Protein AF-0000000077139222 (afdb_homodimer)

InterPro domains:
  IPR001647 DNA-binding HTH domain, TetR-type [PF00440] (37-73)
  IPR001647 DNA-binding HTH domain, TetR-type [PS50977] (23-83)
  IPR009057 Homedomain-like superfamily [SSF46689] (20-79)

Solvent-accessible surface area (backbone atoms only — not comparable to full-atom values): 26728 Å² total; per-residue (Å²): 126,81,82,79,72,80,74,81,73,63,76,53,67,90,49,57,67,70,52,42,51,46,28,51,49,50,51,47,44,36,53,50,51,55,58,53,30,69,82,40,59,72,88,74,58,51,68,69,57,48,20,61,75,64,69,50,51,70,72,58,45,40,73,73,35,82,42,79,68,48,40,58,54,47,47,43,30,51,48,39,43,51,30,52,51,49,9,50,77,67,72,19,60,85,37,13,67,33,36,53,48,26,50,51,51,48,52,37,58,56,27,71,78,40,58,57,48,59,34,50,51,52,28,45,49,38,74,43,72,72,69,90,76,70,83,72,84,48,63,55,34,42,35,67,76,37,66,86,46,86,65,53,76,73,54,78,71,42,49,70,65,52,56,48,51,52,18,51,52,35,21,59,76,68,56,52,42,53,90,83,56,59,63,68,48,50,49,49,44,53,52,8,38,66,58,10,36,56,36,49,20,60,61,66,73,46,63,49,54,60,54,48,52,50,33,50,51,50,57,41,43,31,56,59,32,74,85,78,87,70,83,85,73,68,82,75,121,127,82,82,79,74,81,74,81,73,64,76,51,68,89,50,56,67,72,50,43,52,47,29,52,50,50,51,46,44,37,53,49,49,54,59,52,30,70,83,39,59,73,88,74,61,51,69,67,58,49,21,61,74,64,69,49,53,70,73,59,46,41,72,75,36,82,42,78,70,47,41,60,56,48,46,42,31,50,49,38,42,51,31,53,51,50,9,51,76,67,71,18,58,86,35,12,67,34,35,52,48,25,49,50,51,49,52,37,57,55,28,72,79,39,58,57,48,59,35,50,52,52,30,45,48,39,73,42,72,72,67,88,77,68,83,70,85,47,62,57,35,42,35,66,77,36,66,85,44,87,65,53,75,74,54,78,71,42,50,70,66,53,54,46,50,52,19,51,51,36,21,59,75,68,56,51,42,54,90,83,54,58,63,67,49,51,49,48,44,53,50,9,39,65,56,11,36,56,35,49,20,60,59,67,73,47,63,48,54,60,54,46,50,49,33,49,50,50,55,43,44,31,56,59,32,74,84,78,87,73,84,84,74,68,84,73,123

Secondary structure (DSSP, 8-state):
----------TTTTS-HHHHHHHHHHHHHHHHHHHHTTTS-GGG--HHHHHHHHT--HHHHHHH-SSTTHHHHHHHHHHHHHHHHHHHHTT-TTSHHHHHHHHHHHHHHHHHH-HHHHHHHHHHHHHSPPPS--PPPPHHHHHHH-TT-TTGGGS----HHHHHHHHHHHHHHTT-S-TT--HHHHHHHHHHHHHHHHHHHHHHT--HHHHHHHHHHHHHHHTT-------------/----------TTTTS-HHHHHHHHHHHHHHHHHHHHTTTS-GGG--HHHHHHHHT--HHHHHHH-SSTTHHHHHHHHHHHHHHHHHHHHTT-TTSHHHHHHHHHHHHHHHHHH-HHHHHHHHHHHHHSPPPS--PPPPHHHHHHH-TT-TTGGGS----HHHHHHHHHHHHHHTT-S-TT--HHHHHHHHHHHHHHHHHHHHHHT--HHHHHHHHHHHHHHHTT-------------

pLDDT: mean 91.1, std 14.5, range [20.61, 98.5]

Foldseek 3Di:
DPPPPPPPPDLLVVDDPVVLVLLVLLVQLLVVLVVVQLPDASVPDDLVVSCVSSVHDSVVVCVNPVDSVLSLVQVQQVLLLVLCVQLVVLVLNQALVSSLLSNLVVVLVVCVVGVRSLVSSLVVCVVDPDDPDGDDRDPSNQCNSPVPDPPSSVDDTDHLVVSNVSSLVSCVVVVQFPPPFPSVVLSVQLVCLVSPQSVVCVVVVHRSSVSNVVSNVVSQVVRVGDDDDRPPPDPPD/DPPPPPPPDDLLVVDDPVLLVLLVLLVQLLVVLVVVQLPDASVPDDLVVSCVSSVHDSVVVCVNPVDSVLSLVQVQQVLVLVLCVQLVVLVLNQALVSSLLSSLVVVLVVCVVGVRSLVSSLVVCVVDPDDPDHDHRDPSNQCNSPVPDPPSSVDDTDHLVVSNVSSLVSCVVVVQFPPPFPSVVLSVQLVCLVSPQSVVCVVVVHRSSVSNVVSNVVSQVVRVGDDDDRDPPDPPD

Nearest PDB structures (foldseek):
  4dw6-assembly1_A  TM=6.513E-01  e=2.367E-03  Mycobacterium tuberculosis
  5nz0-assembly1_A-2  TM=6.329E-01  e=3.153E-03  Mycobacterium tuberculosis H37Rv
  5cxi-assembly1_A  TM=5.698E-01  e=6.455E-03  Mycobacterium tuberculosis H37Rv
  5ovy-assembly1_A  TM=4.980E-01  e=1.334E-03  Mycobacteroides abscessus ATCC 19977
  5nz1-assembly1_A  TM=6.173E-01  e=1.937E-02  Mycobacterium tuberculosis H37Rv

Radius of gyration: 25.77 Å; Cα contacts (8 Å, |Δi|>4): 537; chains: 2; bounding box: 57×74×97 Å

Sequence (474 aa):
MPKNGNVSVDPLAKFPLKERKFARTRTNLTFGLLEFMESRSYDEIKITELCQYAEISEPTFYHYFPEKDDLILHYIQIWSLMVSVFAKKNRMAESGYGLILSLFRYTANESKKNPKILLEIISFQAKKKRKLQFKSLTDAERILLFPNHNGIETLPIGGIEMLLEKAMYLSKKNKELPNHTNWKHLSLAIASCFFGIPILAFQLNENLEKLWLETLNYIWLGAGGSIPKFSKKGVKVMPKNGNVSVDPLAKFPLKERKFARTRTNLTFGLLEFMESRSYDEIKITELCQYAEISEPTFYHYFPEKDDLILHYIQIWSLMVSVFAKKNRMAESGYGLILSLFRYTANESKKNPKILLEIISFQAKKKRKLQFKSLTDAERILLFPNHNGIETLPIGGIEMLLEKAMYLSKKNKELPNHTNWKHLSLAIASCFFGIPILAFQLNENLEKLWLETLNYIWLGAGGSIPKFSKKGVKV

Structure (mmCIF, N/CA/C/O backbone):
data_AF-0000000077139222-model_v1
#
loop_
_entity.id
_entity.type
_entity.pdbx_description
1 polymer 'HTH tetR-type domain-containing protein'
#
loop_
_atom_site.group_PDB
_atom_site.id
_atom_site.type_symbol
_atom_site.label_atom_id
_atom_site.label_alt_id
_atom_site.label_comp_id
_atom_site.label_asym_id
_atom_site.label_entity_id
_atom_site.label_seq_id
_atom_site.pdbx_PDB_ins_code
_atom_site.Cartn_x
_atom_site.Cartn_y
_atom_site.Cartn_z
_atom_site.occupancy
_atom_site.B_iso_or_equiv
_atom_site.auth_seq_id
_atom_site.auth_comp_id
_atom_site.auth_asym_id
_atom_site.auth_atom_id
_atom_site.pdbx_PDB_model_num
ATOM 1 N N . MET A 1 1 ? -0.595 33 51.594 1 28.3 1 MET A N 1
ATOM 2 C CA . MET A 1 1 ? -0.358 33.469 50.219 1 28.3 1 MET A CA 1
ATOM 3 C C . MET A 1 1 ? -1.281 32.75 49.219 1 28.3 1 MET A C 1
ATOM 5 O O . MET A 1 1 ? -1.396 31.516 49.25 1 28.3 1 MET A O 1
ATOM 9 N N . PRO A 1 2 ? -2.338 33.344 48.656 1 30.67 2 PRO A N 1
ATOM 10 C CA . PRO A 1 2 ? -3.291 32.562 47.844 1 30.67 2 PRO A CA 1
ATOM 11 C C . PRO A 1 2 ? -2.613 31.766 46.75 1 30.67 2 PRO A C 1
ATOM 13 O O . PRO A 1 2 ? -1.518 32.125 46.281 1 30.67 2 PRO A O 1
ATOM 16 N N . LYS A 1 3 ? -2.756 30.406 46.719 1 38.72 3 LYS A N 1
ATOM 17 C CA . LYS A 1 3 ? -2.293 29.578 45.594 1 38.72 3 LYS A CA 1
ATOM 18 C C . LYS A 1 3 ? -2.582 30.25 44.25 1 38.72 3 LYS A C 1
ATOM 20 O O . LYS A 1 3 ? -3.73 30.578 43.969 1 38.72 3 LYS A O 1
ATOM 25 N N . ASN A 1 4 ? -1.845 31.25 43.75 1 35.03 4 ASN A N 1
ATOM 26 C CA . ASN A 1 4 ? -1.884 31.859 42.438 1 35.03 4 ASN A CA 1
ATOM 27 C C . ASN A 1 4 ? -2.273 30.859 41.375 1 35.03 4 ASN A C 1
ATOM 29 O O . ASN A 1 4 ? -1.498 29.953 41.031 1 35.03 4 ASN A O 1
ATOM 33 N N . GLY A 1 5 ? -3.453 30.328 41.312 1 42.69 5 GLY A N 1
ATOM 34 C CA . GLY A 1 5 ? -4.012 29.375 40.375 1 42.69 5 GLY A CA 1
ATOM 35 C C . GLY A 1 5 ? -3.674 29.672 38.938 1 42.69 5 GLY A C 1
ATOM 36 O O . GLY A 1 5 ? -3.947 30.766 38.438 1 42.69 5 GLY A O 1
ATOM 37 N N . ASN A 1 6 ? -2.625 29.344 38.25 1 45.28 6 ASN A N 1
ATOM 38 C CA . ASN A 1 6 ? -2.215 29.422 36.844 1 45.28 6 ASN A CA 1
ATOM 39 C C . ASN A 1 6 ? -3.4 29.234 35.906 1 45.28 6 ASN A C 1
ATOM 41 O O . ASN A 1 6 ? -3.924 28.125 35.781 1 45.28 6 ASN A O 1
ATOM 45 N N . VAL A 1 7 ? -4.441 29.969 35.75 1 51.62 7 VAL A N 1
ATOM 46 C CA . VAL A 1 7 ? -5.574 29.938 34.844 1 51.62 7 VAL A CA 1
ATOM 47 C C . VAL A 1 7 ? -5.082 29.625 33.438 1 51.62 7 VAL A C 1
ATOM 49 O O . VAL A 1 7 ? -4.336 30.406 32.812 1 51.62 7 VAL A O 1
ATOM 52 N N . SER A 1 8 ? -4.895 28.484 32.969 1 62.91 8 SER A N 1
ATOM 53 C CA . SER A 1 8 ? -4.492 28.016 31.641 1 62.91 8 SER A CA 1
ATOM 54 C C . SER A 1 8 ? -5.293 28.719 30.547 1 62.91 8 SER A C 1
ATOM 56 O O . SER A 1 8 ? -6.523 28.625 30.531 1 62.91 8 SER A O 1
ATOM 58 N N . VAL A 1 9 ? -4.973 29.906 29.953 1 77.5 9 VAL A N 1
ATOM 59 C CA . VAL A 1 9 ? -5.547 30.734 28.906 1 77.5 9 VAL A CA 1
ATOM 60 C C . VAL A 1 9 ? -5.906 29.875 27.703 1 77.5 9 VAL A C 1
ATOM 62 O O . VAL A 1 9 ? -5.133 29 27.297 1 77.5 9 VAL A O 1
ATOM 65 N N . ASP A 1 10 ? -7.219 29.906 27.312 1 90 10 ASP A N 1
ATOM 66 C CA . ASP A 1 10 ? -7.688 29.281 26.094 1 90 10 ASP A CA 1
ATOM 67 C C . ASP A 1 10 ? -6.824 29.688 24.891 1 90 10 ASP A C 1
ATOM 69 O O . ASP A 1 10 ? -6.766 30.875 24.547 1 90 10 ASP A O 1
ATOM 73 N N . PRO A 1 11 ? -6.09 28.734 24.344 1 92.69 11 PRO A N 1
ATOM 74 C CA . PRO A 1 11 ? -5.211 29.094 23.234 1 92.69 11 PRO A CA 1
ATOM 75 C C . PRO A 1 11 ? -5.965 29.734 22.062 1 92.69 11 PRO A C 1
ATOM 77 O O . PRO A 1 11 ? -5.355 30.375 21.203 1 92.69 11 PRO A O 1
ATOM 80 N N . LEU A 1 12 ? -7.332 29.594 22.078 1 95.5 12 LEU A N 1
ATOM 81 C CA . LEU A 1 12 ? -8.125 30.094 20.953 1 95.5 12 LEU A CA 1
ATOM 82 C C . LEU A 1 12 ? -8.781 31.422 21.297 1 95.5 12 LEU A C 1
ATOM 84 O O . LEU A 1 12 ? -9.641 31.906 20.547 1 95.5 12 LEU A O 1
ATOM 88 N N . ALA A 1 13 ? -8.422 32 22.344 1 94.06 13 ALA A N 1
ATOM 89 C CA . ALA A 1 13 ? -9.078 33.188 22.859 1 94.06 13 ALA A CA 1
ATOM 90 C C . ALA A 1 13 ? -9.133 34.312 21.812 1 94.06 13 ALA A C 1
ATOM 92 O O . ALA A 1 13 ? -10.062 35.125 21.812 1 94.06 13 ALA A O 1
ATOM 93 N N . LYS A 1 14 ? -8.188 34.375 20.953 1 93.94 14 LYS A N 1
ATOM 94 C CA . LYS A 1 14 ? -8.078 35.469 19.984 1 93.94 14 LYS A CA 1
ATOM 95 C C . LYS A 1 14 ? -9.086 35.281 18.844 1 93.94 14 LYS A C 1
ATOM 97 O O . LYS A 1 14 ? -9.312 36.219 18.062 1 93.94 14 LYS A O 1
ATOM 102 N N . PHE A 1 15 ? -9.719 34.094 18.656 1 96.75 15 PHE A N 1
ATOM 103 C CA . PHE A 1 15 ? -10.633 33.812 17.562 1 96.75 15 PHE A CA 1
ATOM 104 C C . PHE A 1 15 ? -12.078 34.062 17.984 1 96.75 15 PHE A C 1
ATOM 106 O O . PHE A 1 15 ? -12.43 33.906 19.156 1 96.75 15 PHE A O 1
ATOM 113 N N . PRO A 1 16 ? -12.891 34.406 17.016 1 97.38 16 PRO A N 1
ATOM 114 C CA . PRO A 1 16 ? -14.328 34.469 17.297 1 97.38 16 PRO A CA 1
ATOM 115 C C . PRO A 1 16 ? -14.898 33.125 17.734 1 97.38 16 PRO A C 1
ATOM 117 O O . PRO A 1 16 ? -14.383 32.094 17.359 1 97.38 16 PRO A O 1
ATOM 120 N N . LEU A 1 17 ? -15.938 33.188 18.469 1 96.5 17 LEU A N 1
ATOM 121 C CA . LEU A 1 17 ? -16.562 32.031 19.078 1 96.5 17 LEU A CA 1
ATOM 122 C C . LEU A 1 17 ? -16.906 30.984 18 1 96.5 17 LEU A C 1
ATOM 124 O O . LEU A 1 17 ? -16.688 29.797 18.203 1 96.5 17 LEU A O 1
ATOM 128 N N . LYS A 1 18 ? -17.453 31.438 16.844 1 96.75 18 LYS A N 1
ATOM 129 C CA . LYS A 1 18 ? -17.844 30.531 15.766 1 96.75 18 LYS A CA 1
ATOM 130 C C . LYS A 1 18 ? -16.641 29.703 15.273 1 96.75 18 LYS A C 1
ATOM 132 O O . LYS A 1 18 ? -16.766 28.5 15.039 1 96.75 18 LYS A O 1
ATOM 137 N N . GLU A 1 19 ? -15.484 30.359 15.18 1 97.31 19 GLU A N 1
ATOM 138 C CA . GLU A 1 19 ? -14.273 29.703 14.703 1 97.31 19 GLU A CA 1
ATOM 139 C C . GLU A 1 19 ? -13.727 28.75 15.758 1 97.31 19 GLU A C 1
ATOM 141 O O . GLU A 1 19 ? -13.195 27.688 15.414 1 97.31 19 GLU A O 1
ATOM 146 N N . ARG A 1 20 ? -13.859 29.172 17 1 97.69 20 ARG A N 1
ATOM 147 C CA . ARG A 1 20 ? -13.414 28.312 18.094 1 97.69 20 ARG A CA 1
ATOM 148 C C . ARG A 1 20 ? -14.234 27.016 18.141 1 97.69 20 ARG A C 1
ATOM 150 O O . ARG A 1 20 ? -13.672 25.922 18.234 1 97.69 20 ARG A O 1
ATOM 157 N N . LYS A 1 21 ? -15.5 27.188 18.031 1 97.06 21 LYS A N 1
ATOM 158 C CA . LYS A 1 21 ? -16.391 26.047 18.062 1 97.06 21 LYS A CA 1
ATOM 159 C C . LYS A 1 21 ? -16.172 25.141 16.859 1 97.06 21 LYS A C 1
ATOM 161 O O . LYS A 1 21 ? -16.203 23.906 16.984 1 97.06 21 LYS A O 1
ATOM 166 N N . PHE A 1 22 ? -15.945 25.766 15.719 1 97.75 22 PHE A N 1
ATOM 167 C CA . PHE A 1 22 ? -15.688 25 14.5 1 97.75 22 PHE A CA 1
ATOM 168 C C . PHE A 1 22 ? -14.445 24.141 14.656 1 97.75 22 PHE A C 1
ATOM 170 O O . PHE A 1 22 ? -14.477 22.938 14.375 1 97.75 22 PHE A O 1
ATOM 177 N N . ALA A 1 23 ? -13.398 24.734 15.117 1 98.19 23 ALA A N 1
ATOM 178 C CA . ALA A 1 23 ? -12.125 24.031 15.289 1 98.19 23 ALA A CA 1
ATOM 179 C C . ALA A 1 23 ? -12.258 22.891 16.281 1 98.19 23 ALA A C 1
ATOM 181 O O . ALA A 1 23 ? -11.789 21.781 16.016 1 98.19 23 ALA A O 1
ATOM 182 N N . ARG A 1 24 ? -12.922 23.109 17.344 1 98.06 24 ARG A N 1
ATOM 183 C CA . ARG A 1 24 ? -13.055 22.109 18.406 1 98.06 24 ARG A CA 1
ATOM 184 C C . ARG A 1 24 ? -13.914 20.938 17.938 1 98.06 24 ARG A C 1
ATOM 186 O O . ARG A 1 24 ? -13.555 19.781 18.141 1 98.06 24 ARG A O 1
ATOM 193 N N . THR A 1 25 ? -14.992 21.25 17.25 1 98.19 25 THR A N 1
ATOM 194 C CA . THR A 1 25 ? -15.898 20.188 16.812 1 98.19 25 THR A CA 1
ATOM 195 C C . THR A 1 25 ? -15.281 19.375 15.688 1 98.19 25 THR A C 1
ATOM 197 O O . THR A 1 25 ? -15.336 18.141 15.703 1 98.19 25 THR A O 1
ATOM 200 N N . ARG A 1 26 ? -14.719 20.047 14.758 1 97.88 26 ARG A N 1
ATOM 201 C CA . ARG A 1 26 ? -14.117 19.359 13.617 1 97.88 26 ARG A CA 1
ATOM 202 C C . ARG A 1 26 ? -12.992 18.438 14.07 1 97.88 26 ARG A C 1
ATOM 204 O O . ARG A 1 26 ? -12.922 17.281 13.656 1 97.88 26 ARG A O 1
ATOM 211 N N . THR A 1 27 ? -12.156 18.938 14.961 1 98.12 27 THR A N 1
ATOM 212 C CA . THR A 1 27 ? -11.062 18.141 15.492 1 98.12 27 THR A CA 1
ATOM 213 C C . THR A 1 27 ? -11.602 16.984 16.344 1 98.12 27 THR A C 1
ATOM 215 O O . THR A 1 27 ? -11.086 15.867 16.281 1 98.12 27 THR A O 1
ATOM 218 N N . ASN A 1 28 ? -12.625 17.297 17.109 1 98.25 28 ASN A N 1
ATOM 219 C CA . ASN A 1 28 ? -13.258 16.281 17.922 1 98.25 28 ASN A CA 1
ATOM 220 C C . ASN A 1 28 ? -13.789 15.125 17.094 1 98.25 28 ASN A C 1
ATOM 222 O O . ASN A 1 28 ? -13.641 13.961 17.453 1 98.25 28 ASN A O 1
ATOM 226 N N . LEU A 1 29 ? -14.391 15.398 16 1 98.5 29 LEU 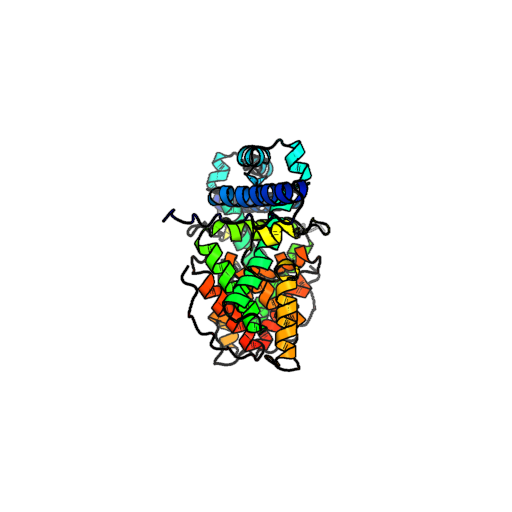A N 1
ATOM 227 C CA . LEU A 1 29 ? -14.93 14.391 15.102 1 98.5 29 LEU A CA 1
ATOM 228 C C . LEU A 1 29 ? -13.812 13.531 14.516 1 98.5 29 LEU A C 1
ATOM 230 O O . LEU A 1 29 ? -13.922 12.305 14.477 1 98.5 29 LEU A O 1
ATOM 234 N N . THR A 1 30 ? -12.742 14.18 14.133 1 98.12 30 THR A N 1
ATOM 235 C CA . THR A 1 30 ? -11.609 13.469 13.547 1 98.12 30 THR A CA 1
ATOM 236 C C . THR A 1 30 ? -10.992 12.516 14.562 1 98.12 30 THR A C 1
ATOM 238 O O . THR A 1 30 ? -10.758 11.344 14.258 1 98.12 30 THR A O 1
ATOM 241 N N . PHE A 1 31 ? -10.805 13 15.742 1 97.38 31 PHE A N 1
ATOM 242 C CA . PHE A 1 31 ? -10.172 12.164 16.75 1 97.38 31 PHE A CA 1
ATOM 243 C C . PHE A 1 31 ? -11.141 11.086 17.25 1 97.38 31 PHE A C 1
ATOM 245 O O . PHE A 1 31 ? -10.719 10 17.641 1 97.38 31 PHE A O 1
ATOM 252 N N . GLY A 1 32 ? -12.461 11.406 17.219 1 97.75 32 GLY A N 1
ATOM 253 C CA . GLY A 1 32 ? -13.453 10.367 17.469 1 97.75 32 GLY A CA 1
ATOM 254 C C . GLY A 1 32 ? -13.375 9.219 16.484 1 97.75 32 GLY A C 1
ATOM 255 O O . GLY A 1 32 ? -13.453 8.055 16.875 1 97.75 32 GLY A O 1
ATOM 256 N N . LEU A 1 33 ? -13.227 9.547 15.227 1 98 33 LEU A N 1
ATOM 257 C CA . LEU A 1 33 ? -13.047 8.516 14.211 1 98 33 LEU A CA 1
ATOM 258 C C . LEU A 1 33 ? -11.844 7.641 14.523 1 98 33 LEU A C 1
ATOM 260 O O . LEU A 1 33 ? -11.93 6.41 14.469 1 98 33 LEU A O 1
ATOM 264 N N . LEU A 1 34 ? -10.719 8.258 14.859 1 97.06 34 LEU A N 1
ATOM 265 C CA . LEU A 1 34 ? -9.492 7.52 15.156 1 97.06 34 LEU A CA 1
ATOM 266 C C . LEU A 1 34 ? -9.688 6.598 16.359 1 97.06 34 LEU A C 1
ATOM 268 O O . LEU A 1 34 ? -9.18 5.473 16.375 1 97.06 34 LEU A O 1
ATOM 272 N N . GLU A 1 35 ? -10.359 7.082 17.297 1 96.5 35 GLU A N 1
ATOM 273 C CA . GLU A 1 35 ? -10.648 6.262 18.469 1 96.5 35 GLU A CA 1
ATOM 274 C C . GLU A 1 35 ? -11.461 5.027 18.094 1 96.5 35 GLU A C 1
ATOM 276 O O . GLU A 1 35 ? -11.148 3.916 18.531 1 96.5 35 GLU A O 1
ATOM 281 N N . PHE A 1 36 ? -12.484 5.219 17.281 1 96.94 36 PHE A N 1
ATOM 282 C CA . PHE A 1 36 ? -13.297 4.09 16.844 1 96.94 36 PHE A CA 1
ATOM 283 C C . PHE A 1 36 ? -12.469 3.113 16.016 1 96.94 36 PHE A C 1
ATOM 285 O O . PHE A 1 36 ? -12.656 1.898 16.109 1 96.94 36 PHE A O 1
ATOM 292 N N . MET A 1 37 ? -11.5 3.627 15.281 1 95.88 37 MET A N 1
ATOM 293 C CA . MET A 1 37 ? -10.703 2.814 14.359 1 95.88 37 MET A CA 1
ATOM 294 C C . MET A 1 37 ? -9.703 1.949 15.125 1 95.88 37 MET A C 1
ATOM 296 O O . MET A 1 37 ? -9.039 1.096 14.539 1 95.88 37 MET A O 1
ATOM 300 N N . GLU A 1 38 ? -9.562 2.197 16.375 1 92.75 38 GLU A N 1
ATOM 301 C CA . GLU A 1 38 ? -8.68 1.367 17.172 1 92.75 38 GLU A CA 1
ATOM 302 C C . GLU A 1 38 ? -9.18 -0.071 17.25 1 92.75 38 GLU A C 1
ATOM 304 O O . GLU A 1 38 ? -8.391 -1.005 17.391 1 92.75 38 GLU A O 1
ATOM 309 N N . SER A 1 39 ? -10.539 -0.227 17.094 1 91.94 39 SER A N 1
ATOM 310 C CA . SER A 1 39 ? -11.086 -1.57 17.25 1 91.94 39 SER A CA 1
ATOM 311 C C . SER A 1 39 ? -11.992 -1.942 16.094 1 91.94 39 SER A C 1
ATOM 313 O O . SER A 1 39 ? -12.461 -3.08 15.992 1 91.94 39 SER A O 1
ATOM 315 N N . ARG A 1 40 ? -12.203 -0.972 15.188 1 93.56 40 ARG A N 1
ATOM 316 C CA . ARG A 1 40 ? -13.109 -1.207 14.07 1 93.56 40 ARG A CA 1
ATOM 317 C C . ARG A 1 40 ? -12.484 -0.741 12.758 1 93.56 40 ARG A C 1
ATOM 319 O O . ARG A 1 40 ? -11.617 0.135 12.75 1 93.56 40 ARG A O 1
ATOM 326 N N . SER A 1 41 ? -12.945 -1.372 11.711 1 91.88 41 SER A N 1
ATOM 327 C CA . SER A 1 41 ? -12.523 -0.896 10.398 1 91.88 41 SER A CA 1
ATOM 328 C C . SER A 1 41 ? -13.234 0.4 10.023 1 91.88 41 SER A C 1
ATOM 330 O O . SER A 1 41 ? -14.336 0.672 10.516 1 91.88 41 SER A O 1
ATOM 332 N N . TYR A 1 42 ? -12.633 1.21 9.211 1 94.38 42 TYR A N 1
ATOM 333 C CA . TYR A 1 42 ? -13.156 2.504 8.781 1 94.38 42 TYR A CA 1
ATOM 334 C C . TYR A 1 42 ? -14.57 2.363 8.227 1 94.38 42 TYR A C 1
ATOM 336 O O . TYR A 1 42 ? -15.461 3.141 8.578 1 94.38 42 TYR A O 1
ATOM 344 N N . ASP A 1 43 ? -14.758 1.341 7.398 1 90.44 43 ASP A N 1
ATOM 345 C CA . ASP A 1 43 ? -16.016 1.171 6.688 1 90.44 43 ASP A CA 1
ATOM 346 C C . ASP A 1 43 ? -17.156 0.813 7.652 1 90.44 43 ASP A C 1
ATOM 348 O O . ASP A 1 43 ? -18.328 1.056 7.359 1 90.44 43 ASP A O 1
ATOM 352 N N . GLU A 1 44 ? -16.828 0.318 8.781 1 93.44 44 GLU A N 1
ATOM 353 C CA . GLU A 1 44 ? -17.812 -0.127 9.766 1 93.44 44 GLU A CA 1
ATOM 354 C C . GLU A 1 44 ? -18.328 1.041 10.602 1 93.44 44 GLU A C 1
ATOM 356 O O . GLU A 1 44 ? -19.359 0.929 11.273 1 93.44 44 GLU A O 1
ATOM 361 N N . ILE A 1 45 ? -17.594 2.088 10.641 1 96.81 45 ILE A N 1
ATOM 362 C CA . ILE A 1 45 ? -17.953 3.223 11.492 1 96.81 45 ILE A CA 1
ATOM 363 C C . ILE A 1 45 ? -18.984 4.094 10.797 1 96.81 45 ILE A C 1
ATOM 365 O O . ILE A 1 45 ? -18.781 4.543 9.664 1 96.81 45 ILE A O 1
ATOM 369 N N . LYS A 1 46 ? -20.031 4.367 11.453 1 97.56 46 LYS A N 1
ATOM 370 C CA . LYS A 1 46 ? -21.141 5.137 10.875 1 97.56 46 LYS A CA 1
ATOM 371 C C . LYS A 1 46 ? -21.062 6.602 11.297 1 97.56 46 LYS A C 1
ATOM 373 O O . LYS A 1 46 ? -20.594 6.918 12.391 1 97.56 46 LYS A O 1
ATOM 378 N N . ILE A 1 47 ? -21.625 7.391 10.445 1 98 47 ILE A N 1
ATOM 379 C CA . ILE A 1 47 ? -21.688 8.82 10.727 1 98 47 ILE A CA 1
ATOM 380 C C . ILE A 1 47 ? -22.516 9.07 11.977 1 98 47 ILE A C 1
ATOM 382 O O . ILE A 1 47 ? -22.172 9.914 12.805 1 98 47 ILE A O 1
ATOM 386 N N . THR A 1 48 ? -23.547 8.312 12.164 1 98.06 48 THR A N 1
ATOM 387 C CA . THR A 1 48 ? -24.438 8.477 13.312 1 98.06 48 THR A CA 1
ATOM 388 C C . THR A 1 48 ? -23.672 8.25 14.617 1 98.06 48 THR A C 1
ATOM 390 O O . THR A 1 48 ? -23.922 8.93 15.609 1 98.06 48 THR A O 1
ATOM 393 N N . GLU A 1 49 ? -22.766 7.328 14.625 1 98.25 49 GLU A N 1
ATOM 394 C CA . GLU A 1 49 ? -21.938 7.055 15.805 1 98.25 49 GLU A CA 1
ATOM 395 C C . GLU A 1 49 ? -21.016 8.227 16.109 1 98.25 49 GLU A C 1
ATOM 397 O O . GLU A 1 49 ? -20.828 8.578 17.281 1 98.25 49 GLU A O 1
ATOM 402 N N . LEU A 1 50 ? -20.5 8.805 15.094 1 98.38 50 LEU A N 1
ATOM 403 C CA . LEU A 1 50 ? -19.625 9.961 15.258 1 98.38 50 LEU A CA 1
ATOM 404 C C . LEU A 1 50 ? -20.406 11.156 15.781 1 98.38 50 LEU A C 1
ATOM 406 O O . LEU A 1 50 ? -19.906 11.906 16.625 1 98.38 50 LEU A O 1
ATOM 410 N N . CYS A 1 51 ? -21.594 11.297 15.305 1 98.31 51 CYS A N 1
ATOM 411 C CA . CYS A 1 51 ? -22.469 12.367 15.773 1 98.31 51 CYS A CA 1
ATOM 412 C C . CYS A 1 51 ? -22.766 12.211 17.266 1 98.31 51 CYS A C 1
ATOM 414 O O . CYS A 1 51 ? -22.719 13.18 18.016 1 98.31 51 CYS A O 1
ATOM 416 N N . GLN A 1 52 ? -23.062 11.031 17.625 1 98.25 52 GLN A N 1
ATOM 417 C CA . GLN A 1 52 ? -23.312 10.742 19.031 1 98.25 52 GLN A CA 1
ATOM 418 C C . GLN A 1 52 ? -22.078 11.039 19.875 1 98.25 52 GLN A C 1
ATOM 420 O O . GLN A 1 52 ? -22.172 11.648 20.953 1 98.25 52 GLN A O 1
ATOM 425 N N . TYR A 1 53 ? -20.969 10.648 19.438 1 97.56 53 TYR A N 1
ATOM 426 C CA . TYR A 1 53 ? -19.688 10.875 20.109 1 97.56 53 TYR A CA 1
ATOM 427 C C . TYR A 1 53 ? -19.438 12.367 20.312 1 97.56 53 TYR A C 1
ATOM 429 O O . TYR A 1 53 ? -19.031 12.789 21.406 1 97.56 53 TYR A O 1
ATOM 437 N N . ALA A 1 54 ? -19.703 13.18 19.312 1 97.81 54 ALA A N 1
ATOM 438 C CA . ALA A 1 54 ? -19.406 14.609 19.328 1 97.81 54 ALA A CA 1
ATOM 439 C C . ALA A 1 54 ? -20.625 15.406 19.812 1 97.81 54 ALA A C 1
ATOM 441 O O . ALA A 1 54 ? -20.547 16.641 19.938 1 97.81 54 ALA A O 1
ATOM 442 N N . GLU A 1 55 ? -21.703 14.719 20.016 1 97.94 55 GLU A N 1
ATOM 443 C CA . GLU A 1 55 ? -22.938 15.328 20.484 1 97.94 55 GLU A CA 1
ATOM 444 C C . GLU A 1 55 ? -23.438 16.391 19.516 1 97.94 55 GLU A C 1
ATOM 446 O O . GLU A 1 55 ? -23.734 17.516 19.906 1 97.94 55 GLU A O 1
ATOM 451 N N . ILE A 1 56 ? -23.578 16 18.328 1 98.19 56 ILE A N 1
ATOM 452 C CA . ILE A 1 56 ? -24.141 16.875 17.297 1 98.19 56 ILE A CA 1
ATOM 453 C C . ILE A 1 56 ? -25.109 16.078 16.422 1 98.19 56 ILE A C 1
ATOM 455 O O . ILE A 1 56 ? -25.125 14.852 16.453 1 98.19 56 ILE A O 1
ATOM 459 N N . SER A 1 57 ? -25.922 16.812 15.641 1 97.75 57 SER A N 1
ATOM 460 C CA . SER A 1 57 ? -26.859 16.188 14.703 1 97.75 57 SER A CA 1
ATOM 461 C C . SER A 1 57 ? -26.172 15.82 13.398 1 97.75 57 SER A C 1
ATOM 463 O O . SER A 1 57 ? -25.078 16.312 13.109 1 97.75 57 SER A O 1
ATOM 465 N N . GLU A 1 58 ? -26.781 14.922 12.594 1 97.31 58 GLU A N 1
ATOM 466 C CA . GLU A 1 58 ? -26.234 14.516 11.312 1 97.31 58 GLU A CA 1
ATOM 467 C C . GLU A 1 58 ? -26.141 15.695 10.344 1 97.31 58 GLU A C 1
ATOM 469 O O . GLU A 1 58 ? -25.125 15.867 9.664 1 97.31 58 GLU A O 1
ATOM 474 N N . PRO A 1 59 ? -27.141 16.562 10.281 1 97.88 59 PRO A N 1
ATOM 475 C CA . PRO A 1 59 ? -26.984 17.75 9.422 1 97.88 59 PRO A CA 1
ATOM 476 C C . PRO A 1 59 ? -25.797 18.625 9.828 1 97.88 59 PRO A C 1
ATOM 478 O O . PRO A 1 59 ? -25.078 19.141 8.969 1 97.88 59 PRO A O 1
ATOM 481 N N . THR A 1 60 ? -25.578 18.797 11.102 1 97.75 60 THR A N 1
ATOM 482 C CA . THR A 1 60 ? -24.453 19.562 11.609 1 97.75 60 THR A CA 1
ATOM 483 C C . THR A 1 60 ? -23.125 18.906 11.211 1 97.75 60 THR A C 1
ATOM 485 O O . THR A 1 60 ? -22.172 19.594 10.859 1 97.75 60 THR A O 1
ATOM 488 N N . PHE A 1 61 ? -23.172 17.547 11.273 1 98.12 61 PHE A N 1
ATOM 489 C CA . PHE A 1 61 ? -21.984 16.812 10.844 1 98.12 61 PHE A CA 1
ATOM 490 C C . PHE A 1 61 ? -21.562 17.25 9.445 1 98.12 61 PHE A C 1
ATOM 492 O O . PHE A 1 61 ? -20.391 17.547 9.211 1 98.12 61 PHE A O 1
ATOM 499 N N . TYR A 1 62 ? -22.484 17.375 8.531 1 97.12 62 TYR A N 1
ATOM 500 C CA . TYR A 1 62 ? -22.188 17.625 7.125 1 97.12 62 TYR A CA 1
ATOM 501 C C . TYR A 1 62 ? -21.734 19.062 6.902 1 97.12 62 TYR A C 1
ATOM 503 O O . TYR A 1 62 ? -21.172 19.391 5.855 1 97.12 62 TYR A O 1
ATOM 511 N N . HIS A 1 63 ? -22.031 19.891 7.891 1 96.25 63 HIS A N 1
ATOM 512 C CA . HIS A 1 63 ? -21.484 21.234 7.871 1 96.25 63 HIS A CA 1
ATOM 513 C C . HIS A 1 63 ? -19.969 21.203 8.031 1 96.25 63 HIS A C 1
ATOM 515 O O . HIS A 1 63 ? -19.25 21.984 7.398 1 96.25 63 HIS A O 1
ATOM 521 N N . TYR A 1 64 ? -19.516 20.297 8.836 1 96.94 64 TYR A N 1
ATOM 522 C CA . TYR A 1 64 ? -18.094 20.188 9.117 1 96.94 64 TYR A CA 1
ATOM 523 C C . TYR A 1 64 ? -17.391 19.328 8.086 1 96.94 64 TYR A C 1
ATOM 525 O O . TYR A 1 64 ? -16.297 19.656 7.621 1 96.94 64 TYR A O 1
ATOM 533 N N . PHE A 1 65 ? -18.078 18.234 7.773 1 97 65 PHE A N 1
ATOM 534 C CA . PHE A 1 65 ? -17.531 17.266 6.824 1 97 65 PHE A CA 1
ATOM 535 C C . PHE A 1 65 ? -18.594 16.859 5.809 1 97 65 PHE A C 1
ATOM 537 O O . PHE A 1 65 ? -19.375 15.93 6.051 1 97 65 PHE A O 1
ATOM 544 N N . PRO A 1 66 ? -18.469 17.422 4.621 1 95.19 66 PRO A N 1
ATOM 545 C CA . PRO A 1 66 ? -19.469 17.109 3.59 1 95.19 66 PRO A CA 1
ATOM 546 C C . PRO A 1 66 ? -19.547 15.609 3.295 1 95.19 66 PRO A C 1
ATOM 548 O O . PRO A 1 66 ? -20.625 15.109 2.949 1 95.19 66 PRO A O 1
ATOM 551 N N . GLU A 1 67 ? -18.438 14.953 3.436 1 94.44 67 GLU A N 1
ATOM 552 C CA . GLU A 1 67 ? -18.391 13.508 3.291 1 94.44 67 GLU A CA 1
ATOM 553 C C . GLU A 1 67 ? -17.609 12.859 4.43 1 94.44 67 GLU A C 1
ATOM 555 O O . GLU A 1 67 ? -16.703 13.477 5 1 94.44 67 GLU A O 1
ATOM 560 N N . LYS A 1 68 ? -17.938 11.648 4.746 1 94.69 68 LYS A N 1
ATOM 561 C CA . LYS A 1 68 ? -17.234 10.914 5.801 1 94.69 68 LYS A CA 1
ATOM 562 C C . LYS A 1 68 ? -15.734 10.859 5.527 1 94.69 68 LYS A C 1
ATOM 564 O O . LYS A 1 68 ? -14.922 10.992 6.449 1 94.69 68 LYS A O 1
ATOM 569 N N . ASP A 1 69 ? -15.391 10.719 4.223 1 94.25 69 ASP A N 1
ATOM 570 C CA . ASP A 1 69 ? -14 10.523 3.824 1 94.25 69 ASP A CA 1
ATOM 571 C C . ASP A 1 69 ? -13.164 11.766 4.129 1 94.25 69 ASP A C 1
ATOM 573 O O . ASP A 1 69 ? -11.938 11.68 4.234 1 94.25 69 ASP A O 1
ATOM 577 N N . ASP A 1 70 ? -13.789 12.867 4.301 1 95.56 70 ASP A N 1
ATOM 578 C CA . ASP A 1 70 ? -13.078 14.109 4.59 1 95.56 70 ASP A CA 1
ATOM 579 C C . ASP A 1 70 ? -12.406 14.055 5.957 1 95.56 70 ASP A C 1
ATOM 581 O O . ASP A 1 70 ? -11.445 14.789 6.215 1 95.56 70 ASP A O 1
ATOM 585 N N . LEU A 1 71 ? -12.914 13.195 6.824 1 96.81 71 LEU A N 1
ATOM 586 C CA . LEU A 1 71 ? -12.312 13.023 8.141 1 96.81 71 LEU A CA 1
ATOM 587 C C . LEU A 1 71 ? -10.891 12.5 8.031 1 96.81 71 LEU A C 1
ATOM 589 O O . LEU A 1 71 ? -9.992 12.969 8.742 1 96.81 71 LEU A O 1
ATOM 593 N N . ILE A 1 72 ? -10.688 11.531 7.121 1 96 72 ILE A N 1
ATOM 594 C CA . ILE A 1 72 ? -9.367 10.945 6.926 1 96 72 ILE A CA 1
ATOM 595 C C . ILE A 1 72 ? -8.43 11.992 6.332 1 96 72 ILE A C 1
ATOM 597 O O . ILE A 1 72 ? -7.273 12.109 6.754 1 96 72 ILE A O 1
ATOM 601 N N . LEU A 1 73 ? -8.953 12.75 5.41 1 95 73 LEU A N 1
ATOM 602 C CA . LEU A 1 73 ? -8.141 13.797 4.789 1 95 73 LEU A CA 1
ATOM 603 C C . LEU A 1 73 ? -7.754 14.859 5.812 1 95 73 LEU A C 1
ATOM 605 O O . LEU A 1 73 ? -6.621 15.352 5.801 1 95 73 LEU A O 1
ATOM 609 N N . HIS A 1 74 ? -8.734 15.203 6.625 1 96.62 74 HIS A N 1
ATOM 610 C CA . HIS A 1 74 ? -8.469 16.141 7.711 1 96.62 74 HIS A CA 1
ATOM 611 C C . HIS A 1 74 ? -7.355 15.617 8.617 1 96.62 74 HIS A C 1
ATOM 613 O O . HIS A 1 74 ? -6.426 16.359 8.945 1 96.62 74 HIS A O 1
ATOM 619 N N . TYR A 1 75 ? -7.387 14.391 8.945 1 96.88 75 TYR A N 1
ATOM 620 C CA . TYR A 1 75 ? -6.363 13.797 9.805 1 96.88 75 TYR A CA 1
ATOM 621 C C . TYR A 1 75 ? -5.004 13.797 9.109 1 96.88 75 TYR A C 1
ATOM 623 O O . TYR A 1 75 ? -3.973 14.008 9.75 1 96.88 75 TYR A O 1
ATOM 631 N N . ILE A 1 76 ? -4.957 13.5 7.848 1 96.06 76 ILE A N 1
ATOM 632 C CA . ILE A 1 76 ? -3.707 13.484 7.098 1 96.06 76 ILE A CA 1
ATOM 633 C C . ILE A 1 76 ? -3.053 14.859 7.16 1 96.06 76 ILE A C 1
ATOM 635 O O . ILE A 1 76 ? -1.829 14.969 7.277 1 96.06 76 ILE A O 1
ATOM 639 N N . GLN A 1 77 ? -3.842 15.891 7.102 1 96.06 77 GLN A N 1
ATOM 640 C CA . GLN A 1 77 ? -3.312 17.25 7.246 1 96.06 77 GLN A CA 1
ATOM 641 C C . GLN A 1 77 ? -2.727 17.453 8.641 1 96.06 77 GLN A C 1
ATOM 643 O O . GLN A 1 77 ? -1.643 18.031 8.781 1 96.06 77 GLN A O 1
ATOM 648 N N . ILE A 1 78 ? -3.453 17.031 9.617 1 97.19 78 ILE A N 1
ATOM 649 C CA . ILE A 1 78 ? -2.971 17.141 10.992 1 97.19 78 ILE A CA 1
ATOM 650 C C . ILE A 1 78 ? -1.651 16.375 11.133 1 97.19 78 ILE A C 1
ATOM 652 O O . ILE A 1 78 ? -0.686 16.906 11.695 1 97.19 78 ILE A O 1
ATOM 656 N N . TRP A 1 79 ? -1.647 15.18 10.57 1 96.56 79 TRP A N 1
ATOM 657 C CA . TRP A 1 79 ? -0.454 14.336 10.586 1 96.56 79 TRP A CA 1
ATOM 658 C C . TRP A 1 79 ? 0.731 15.07 9.961 1 96.56 79 TRP A C 1
ATOM 660 O O . TRP A 1 79 ? 1.839 15.047 10.5 1 96.56 79 TRP A O 1
ATOM 670 N N . SER A 1 80 ? 0.528 15.711 8.867 1 96.38 80 SER A N 1
ATOM 671 C CA . SER A 1 80 ? 1.623 16.406 8.195 1 96.38 80 SER A CA 1
ATOM 672 C C . SER A 1 80 ? 2.195 17.516 9.062 1 96.38 80 SER A C 1
ATOM 674 O O . SER A 1 80 ? 3.41 17.734 9.094 1 96.38 80 SER A O 1
ATOM 676 N N . LEU A 1 81 ? 1.317 18.203 9.789 1 96.81 81 LEU A N 1
ATOM 677 C CA . LEU A 1 81 ? 1.774 19.25 10.711 1 96.81 81 LEU A CA 1
ATOM 678 C C . LEU A 1 81 ? 2.541 18.625 11.875 1 96.81 81 LEU A C 1
ATOM 680 O O . LEU A 1 81 ? 3.566 19.172 12.297 1 96.81 81 LEU A O 1
ATOM 684 N N . MET A 1 82 ? 2.02 17.531 12.359 1 97 82 MET A N 1
ATOM 685 C CA . MET A 1 82 ? 2.691 16.844 13.453 1 97 82 MET A CA 1
ATOM 686 C C . MET A 1 82 ? 4.109 16.438 13.055 1 97 82 MET A C 1
ATOM 688 O O . MET A 1 82 ? 5.039 16.562 13.844 1 97 82 MET A O 1
ATOM 692 N N . VAL A 1 83 ? 4.277 15.977 11.852 1 97.5 83 VAL A N 1
ATOM 693 C CA . VAL A 1 83 ? 5.586 15.57 11.352 1 97.5 83 VAL A CA 1
ATOM 694 C C . VAL A 1 83 ? 6.516 16.781 11.297 1 97.5 83 VAL A C 1
ATOM 696 O O . VAL A 1 83 ? 7.672 16.703 11.711 1 97.5 83 VAL A O 1
ATOM 699 N N . SER A 1 84 ? 5.984 17.906 10.805 1 96.56 84 SER A N 1
ATOM 700 C CA . SER A 1 84 ? 6.777 19.125 10.719 1 96.56 84 SER A CA 1
ATOM 701 C C . SER A 1 84 ? 7.207 19.609 12.094 1 96.56 84 SER A C 1
ATOM 703 O O . SER A 1 84 ? 8.359 19.984 12.289 1 96.56 84 SER A O 1
ATOM 705 N N . VAL A 1 85 ? 6.309 19.594 13.016 1 97.06 85 VAL A N 1
ATOM 706 C CA . VAL A 1 85 ? 6.594 20.031 14.383 1 97.06 85 VAL A CA 1
ATOM 707 C C . VAL A 1 85 ? 7.613 19.078 15.016 1 97.06 85 VAL A C 1
ATOM 709 O O . VAL A 1 85 ? 8.555 19.531 15.68 1 97.06 85 VAL A O 1
ATOM 712 N N . PHE A 1 86 ? 7.414 17.797 14.789 1 96.88 86 PHE A N 1
ATOM 713 C CA . PHE A 1 86 ? 8.336 16.781 15.273 1 96.88 86 PHE A CA 1
ATOM 714 C C . PHE A 1 86 ? 9.742 17.031 14.75 1 96.88 86 PHE A C 1
ATOM 716 O O . PHE A 1 86 ? 10.719 16.938 15.508 1 96.88 86 PHE A O 1
ATOM 723 N N . ALA A 1 87 ? 9.852 17.297 13.484 1 96.62 87 ALA A N 1
ATOM 724 C CA . ALA A 1 87 ? 11.148 17.562 12.859 1 96.62 87 ALA A CA 1
ATOM 725 C C . ALA A 1 87 ? 11.828 18.766 13.508 1 96.62 87 ALA A C 1
ATOM 727 O O . ALA A 1 87 ? 13.031 18.734 13.773 1 96.62 87 ALA A O 1
ATOM 728 N N . LYS A 1 88 ? 11.086 19.828 13.773 1 95.44 88 LYS A N 1
ATOM 729 C CA . LYS A 1 88 ? 11.625 21.031 14.383 1 95.44 88 LYS A CA 1
ATOM 730 C C . LYS A 1 88 ? 12.078 20.766 15.82 1 95.44 88 LYS A C 1
ATOM 732 O O . LYS A 1 88 ? 13.188 21.141 16.203 1 95.44 88 LYS A O 1
ATOM 737 N N . LYS A 1 89 ? 11.242 20.125 16.531 1 94.88 89 LYS A N 1
ATOM 738 C CA . LYS A 1 89 ? 11.523 19.828 17.938 1 94.88 89 LYS A CA 1
ATOM 739 C C . LYS A 1 89 ? 12.789 19 18.078 1 94.88 89 LYS A C 1
ATOM 741 O O . LYS A 1 89 ? 13.555 19.156 19.031 1 94.88 89 LYS A O 1
ATOM 746 N N . ASN A 1 90 ? 13.023 18.125 17.109 1 94.88 90 ASN A N 1
ATOM 747 C CA . ASN A 1 90 ? 14.148 17.188 17.188 1 94.88 90 ASN A CA 1
ATOM 748 C C . ASN A 1 90 ? 15.336 17.688 16.359 1 94.88 90 ASN A C 1
ATOM 750 O O . ASN A 1 90 ? 16.266 16.922 16.094 1 94.88 90 ASN A O 1
ATOM 754 N N . ARG A 1 91 ? 15.281 18.938 15.898 1 93.5 91 ARG A N 1
ATOM 755 C CA . ARG A 1 91 ? 16.359 19.594 15.156 1 93.5 91 ARG A CA 1
ATOM 756 C C . ARG A 1 91 ? 16.672 18.828 13.867 1 93.5 91 ARG A C 1
ATOM 758 O O . ARG A 1 91 ? 17.844 18.641 13.531 1 93.5 91 ARG A O 1
ATOM 765 N N . MET A 1 92 ? 15.633 18.359 13.242 1 94.69 92 MET A N 1
ATOM 766 C CA . MET A 1 92 ? 15.773 17.594 12.008 1 94.69 92 MET A CA 1
ATOM 767 C C . MET A 1 92 ? 15.18 18.344 10.828 1 94.69 92 MET A C 1
ATOM 769 O O . MET A 1 92 ? 15.219 17.875 9.688 1 94.69 92 MET A O 1
ATOM 773 N N . ALA A 1 93 ? 14.703 19.516 11.078 1 93.94 93 ALA A N 1
ATOM 774 C CA . ALA A 1 93 ? 13.898 20.234 10.094 1 93.94 93 ALA A CA 1
ATOM 775 C C . ALA A 1 93 ? 14.789 20.969 9.094 1 93.94 93 ALA A C 1
ATOM 777 O O . ALA A 1 93 ? 14.312 21.422 8.047 1 93.94 93 ALA A O 1
ATOM 778 N N . GLU A 1 94 ? 16.094 21 9.336 1 94.25 94 GLU A N 1
ATOM 779 C CA . GLU A 1 94 ? 16.969 21.828 8.516 1 94.25 94 GLU A CA 1
ATOM 780 C C . GLU A 1 94 ? 17.703 21 7.473 1 94.25 94 GLU A C 1
ATOM 782 O O . GLU A 1 94 ? 18.562 21.5 6.754 1 94.25 94 GLU A O 1
ATOM 787 N N . SER A 1 95 ? 17.438 19.734 7.371 1 95.19 95 SER A N 1
ATOM 788 C CA . SER A 1 95 ? 18.016 18.875 6.344 1 95.19 95 SER A CA 1
ATOM 789 C C . SER A 1 95 ? 16.938 18.031 5.652 1 95.19 95 SER A C 1
ATOM 791 O O . SER A 1 95 ? 15.914 17.719 6.25 1 95.19 95 SER A O 1
ATOM 793 N N . GLY A 1 96 ? 17.219 17.734 4.391 1 96.44 96 GLY A N 1
ATOM 794 C CA . GLY A 1 96 ? 16.297 16.891 3.648 1 96.44 96 GLY A CA 1
ATOM 795 C C . GLY A 1 96 ? 16.172 15.5 4.242 1 96.44 96 GLY A C 1
ATOM 796 O O . GLY A 1 96 ? 15.055 15.031 4.492 1 96.44 96 GLY A O 1
ATOM 797 N N . TYR A 1 97 ? 17.312 14.867 4.508 1 96.81 97 TYR A N 1
ATOM 798 C CA . TYR A 1 97 ? 17.281 13.547 5.125 1 96.81 97 TYR A CA 1
ATOM 799 C C . TYR A 1 97 ? 16.594 13.594 6.48 1 96.81 97 TYR A C 1
ATOM 801 O O . TYR A 1 97 ? 15.828 12.688 6.828 1 96.81 97 TYR A O 1
ATOM 809 N N . GLY A 1 98 ? 16.859 14.633 7.254 1 96.5 98 GLY A N 1
ATOM 810 C CA . GLY A 1 98 ? 16.234 14.789 8.555 1 96.5 98 GLY A CA 1
ATOM 811 C C . GLY A 1 98 ? 14.719 14.859 8.477 1 96.5 98 GLY A C 1
ATOM 812 O O . GLY A 1 98 ? 14.023 14.258 9.297 1 96.5 98 GLY A O 1
ATOM 813 N N . LEU A 1 99 ? 14.203 15.586 7.512 1 96.88 99 LEU A N 1
ATOM 814 C CA . LEU A 1 99 ? 12.758 15.68 7.312 1 96.88 99 LEU A CA 1
ATOM 815 C C . LEU A 1 99 ? 12.172 14.32 6.953 1 96.88 99 LEU A C 1
ATOM 817 O O . LEU A 1 99 ? 11.133 13.93 7.492 1 96.88 99 LEU A O 1
ATOM 821 N N . ILE A 1 100 ? 12.844 13.641 6.047 1 97.94 100 ILE A N 1
ATOM 822 C CA . ILE A 1 100 ? 12.375 12.312 5.645 1 97.94 100 ILE A CA 1
ATOM 823 C C . ILE A 1 100 ? 12.391 11.375 6.844 1 97.94 100 ILE A C 1
ATOM 825 O O . ILE A 1 100 ? 11.422 10.648 7.086 1 97.94 100 ILE A O 1
ATOM 829 N N . LEU A 1 101 ? 13.453 11.43 7.555 1 97.06 101 LEU A N 1
ATOM 830 C CA . LEU A 1 101 ? 13.57 10.602 8.75 1 97.06 101 LEU A CA 1
ATOM 831 C C . LEU A 1 101 ? 12.461 10.914 9.742 1 97.06 101 LEU A C 1
ATOM 833 O O . LEU A 1 101 ? 11.891 10.008 10.352 1 97.06 101 LEU A O 1
ATOM 837 N N . SER A 1 102 ? 12.133 12.141 9.953 1 97.25 102 SER A N 1
ATOM 838 C CA . SER A 1 102 ? 11.062 12.562 10.859 1 97.25 102 SER A CA 1
ATOM 839 C C . SER A 1 102 ? 9.719 12 10.43 1 97.25 102 SER A C 1
ATOM 841 O O . SER A 1 102 ? 8.906 11.594 11.266 1 97.25 102 SER A O 1
ATOM 843 N N . LEU A 1 103 ? 9.516 12.008 9.133 1 97.56 103 LEU A N 1
ATOM 844 C CA . LEU A 1 103 ? 8.305 11.438 8.562 1 97.56 103 LEU A CA 1
ATOM 845 C C . LEU A 1 103 ? 8.133 9.984 8.992 1 97.56 103 LEU A C 1
ATOM 847 O O . LEU A 1 103 ? 7.074 9.602 9.492 1 97.56 103 LEU A O 1
ATOM 851 N N . PHE A 1 104 ? 9.156 9.227 8.883 1 98.06 104 PHE A N 1
ATOM 852 C CA . PHE A 1 104 ? 9.109 7.801 9.188 1 98.06 104 PHE A CA 1
ATOM 853 C C . PHE A 1 104 ? 9.078 7.574 10.695 1 98.06 104 PHE A C 1
ATOM 855 O O . PHE A 1 104 ? 8.273 6.789 11.195 1 98.06 104 PHE A O 1
ATOM 862 N N . ARG A 1 105 ? 9.898 8.273 11.422 1 96.75 105 ARG A N 1
ATOM 863 C CA . ARG A 1 105 ? 10.016 8.07 12.859 1 96.75 105 ARG A CA 1
ATOM 864 C C . ARG A 1 105 ? 8.734 8.484 13.578 1 96.75 105 ARG A C 1
ATOM 866 O O . ARG A 1 105 ? 8.234 7.754 14.438 1 96.75 105 ARG A O 1
ATOM 873 N N . TYR A 1 106 ? 8.219 9.602 13.242 1 97.31 106 TYR A N 1
ATOM 874 C CA . TYR A 1 106 ? 6.992 10.055 13.891 1 97.31 106 TYR A CA 1
ATOM 875 C C . TYR A 1 106 ? 5.844 9.094 13.617 1 97.31 106 TYR A C 1
ATOM 877 O O . TYR A 1 106 ? 5.117 8.711 14.53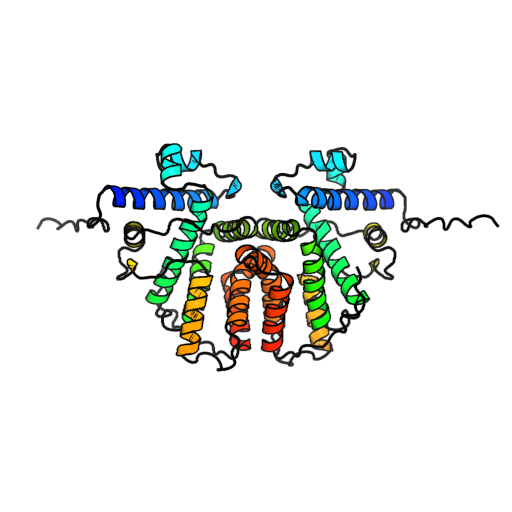9 1 97.31 106 TYR A O 1
ATOM 885 N N . THR A 1 107 ? 5.668 8.75 12.336 1 97.88 107 THR A N 1
ATOM 886 C CA . THR A 1 107 ? 4.57 7.863 11.961 1 97.88 107 THR A CA 1
ATOM 887 C C . THR A 1 107 ? 4.715 6.504 12.633 1 97.88 107 THR A C 1
ATOM 889 O O . THR A 1 107 ? 3.73 5.926 13.102 1 97.88 107 THR A O 1
ATOM 892 N N . ALA A 1 108 ? 5.934 6.012 12.688 1 97.25 108 ALA A N 1
ATOM 893 C CA . ALA A 1 108 ? 6.184 4.746 13.367 1 97.25 108 ALA A CA 1
ATOM 894 C C . ALA A 1 108 ? 5.797 4.832 14.844 1 97.25 108 ALA A C 1
ATOM 896 O O . ALA A 1 108 ? 5.164 3.92 15.383 1 97.25 108 ALA A O 1
ATOM 897 N N . ASN A 1 109 ? 6.199 5.895 15.461 1 95.62 109 ASN A N 1
ATOM 898 C CA . ASN A 1 109 ? 5.867 6.098 16.859 1 95.62 109 ASN A CA 1
ATOM 899 C C . ASN A 1 109 ? 4.355 6.121 17.094 1 95.62 109 ASN A C 1
ATOM 901 O O . ASN A 1 109 ? 3.857 5.516 18.047 1 95.62 109 ASN A O 1
ATOM 905 N N . GLU A 1 110 ? 3.662 6.805 16.234 1 94.62 110 GLU A N 1
ATOM 906 C CA . GLU A 1 110 ? 2.207 6.871 16.328 1 94.62 110 GLU A CA 1
ATOM 907 C C . GLU A 1 110 ? 1.577 5.5 16.078 1 94.62 110 GLU A C 1
ATOM 909 O O . GLU A 1 110 ? 0.577 5.148 16.719 1 94.62 110 GLU A O 1
ATOM 914 N N . SER A 1 111 ? 2.158 4.773 15.195 1 95.38 111 SER A N 1
ATOM 915 C CA . SER A 1 111 ? 1.623 3.469 14.812 1 95.38 111 SER A CA 1
ATOM 916 C C . SER A 1 111 ? 1.784 2.459 15.945 1 95.38 111 SER A C 1
ATOM 918 O O . SER A 1 111 ? 1.02 1.495 16.047 1 95.38 111 SER A O 1
ATOM 920 N N . LYS A 1 112 ? 2.809 2.594 16.781 1 93.19 112 LYS A N 1
ATOM 921 C CA . LYS A 1 112 ? 3.014 1.701 17.906 1 93.19 112 LYS A CA 1
ATOM 922 C C . LYS A 1 112 ? 1.821 1.743 18.859 1 93.19 112 LYS A C 1
ATOM 924 O O . LYS A 1 112 ? 1.463 0.727 19.469 1 93.19 112 LYS A O 1
ATOM 929 N N . LYS A 1 113 ? 1.214 2.93 18.938 1 89.69 113 LYS A N 1
ATOM 930 C CA . LYS A 1 113 ? 0.054 3.084 19.812 1 89.69 113 LYS A CA 1
ATOM 931 C C . LYS A 1 113 ? -1.159 2.35 19.25 1 89.69 113 LYS A C 1
ATOM 933 O O . LYS A 1 113 ? -1.897 1.7 20 1 89.69 113 LYS A O 1
ATOM 938 N N . ASN A 1 114 ? -1.304 2.416 17.969 1 88.5 114 ASN A N 1
ATOM 939 C CA . ASN A 1 114 ? -2.395 1.741 17.266 1 88.5 114 ASN A CA 1
ATOM 940 C C . ASN A 1 114 ? -2.012 1.393 15.836 1 88.5 114 ASN A C 1
ATOM 942 O O . ASN A 1 114 ? -2.299 2.154 14.906 1 88.5 114 ASN A O 1
ATOM 946 N N . PRO A 1 115 ? -1.515 0.209 15.68 1 84.88 115 PRO A N 1
ATOM 947 C CA . PRO A 1 115 ? -0.989 -0.165 14.367 1 84.88 115 PRO A CA 1
ATOM 948 C C . PRO A 1 115 ? -2.082 -0.285 13.305 1 84.88 115 PRO A C 1
ATOM 950 O O . PRO A 1 115 ? -1.809 -0.133 12.109 1 84.88 115 PRO A O 1
ATOM 953 N N . LYS A 1 116 ? -3.281 -0.441 13.719 1 91.5 116 LYS A N 1
ATOM 954 C CA . LYS A 1 116 ? -4.383 -0.665 12.789 1 91.5 116 LYS A CA 1
ATOM 955 C C . LYS A 1 116 ? -4.738 0.615 12.039 1 91.5 116 LYS A C 1
ATOM 957 O O . LYS A 1 116 ? -5.148 0.566 10.875 1 91.5 116 LYS A O 1
ATOM 962 N N . ILE A 1 117 ? -4.504 1.736 12.617 1 95.06 117 ILE A N 1
ATOM 963 C CA . ILE A 1 117 ? -4.934 3.012 12.055 1 95.06 117 ILE A CA 1
ATOM 964 C C . ILE A 1 117 ? -4.152 3.301 10.773 1 95.06 117 ILE A C 1
ATOM 966 O O . ILE A 1 117 ? -4.742 3.631 9.742 1 95.06 117 ILE A O 1
ATOM 970 N N . LEU A 1 118 ? -2.809 3.137 10.805 1 96.56 118 LEU A N 1
ATOM 971 C CA . LEU A 1 118 ? -1.972 3.395 9.633 1 96.56 118 LEU A CA 1
ATOM 972 C C . LEU A 1 118 ? -2.373 2.498 8.469 1 96.56 118 LEU A C 1
ATOM 974 O O . LEU A 1 118 ? -2.572 2.98 7.352 1 96.56 118 LEU A O 1
ATOM 978 N N . LEU A 1 119 ? -2.561 1.26 8.742 1 96.31 119 LEU A N 1
ATOM 979 C CA . LEU A 1 119 ? -2.904 0.295 7.703 1 96.31 119 LEU A CA 1
ATOM 980 C C . LEU A 1 119 ? -4.293 0.571 7.145 1 96.31 119 LEU A C 1
ATOM 982 O O . LEU A 1 119 ? -4.527 0.411 5.945 1 96.31 119 LEU A O 1
ATOM 986 N N . GLU A 1 120 ? -5.211 1.005 8.008 1 95 120 GLU A N 1
ATOM 987 C CA . GLU A 1 120 ? -6.551 1.378 7.57 1 95 120 GLU A CA 1
ATOM 988 C C . GLU A 1 120 ? -6.512 2.584 6.637 1 95 120 GLU A C 1
ATOM 990 O O . GLU A 1 120 ? -7.227 2.619 5.633 1 95 120 GLU A O 1
ATOM 995 N N . ILE A 1 121 ? -5.707 3.51 6.953 1 95.88 121 ILE A N 1
ATOM 996 C CA . ILE A 1 121 ? -5.609 4.719 6.145 1 95.88 121 ILE A CA 1
ATOM 997 C C . ILE A 1 121 ? -4.965 4.387 4.797 1 95.88 121 ILE A C 1
ATOM 999 O O . ILE A 1 121 ? -5.414 4.867 3.754 1 95.88 121 ILE A O 1
ATOM 1003 N N . ILE A 1 122 ? -3.945 3.537 4.805 1 96.62 122 ILE A N 1
ATOM 1004 C CA . ILE A 1 122 ? -3.305 3.098 3.572 1 96.62 122 ILE A CA 1
ATOM 1005 C C . ILE A 1 122 ? -4.312 2.344 2.707 1 96.62 122 ILE A C 1
ATOM 1007 O O . ILE A 1 122 ? -4.41 2.588 1.503 1 96.62 122 ILE A O 1
ATOM 1011 N N . SER A 1 123 ? -5.094 1.462 3.35 1 95.38 123 SER A N 1
ATOM 1012 C CA . SER A 1 123 ? -6.137 0.729 2.637 1 95.38 123 SER A CA 1
ATOM 1013 C C . SER A 1 123 ? -7.164 1.678 2.035 1 95.38 123 SER A C 1
ATOM 1015 O O . SER A 1 123 ? -7.609 1.482 0.901 1 95.38 123 SER A O 1
ATOM 1017 N N . PHE A 1 124 ? -7.488 2.715 2.762 1 94 124 PHE A N 1
ATOM 1018 C CA . PHE A 1 124 ? -8.414 3.74 2.299 1 94 124 PHE A CA 1
ATOM 1019 C C . PHE A 1 124 ? -7.859 4.457 1.072 1 94 124 PHE A C 1
ATOM 1021 O O . PHE A 1 124 ? -8.562 4.621 0.073 1 94 124 PHE A O 1
ATOM 1028 N N . GLN A 1 125 ? -6.621 4.812 1.132 1 94.25 125 GLN A N 1
ATOM 1029 C CA . GLN A 1 125 ? -5.988 5.559 0.05 1 94.25 125 GLN A CA 1
ATOM 1030 C C . GLN A 1 125 ? -5.812 4.688 -1.19 1 94.25 125 GLN A C 1
ATOM 1032 O O . GLN A 1 125 ? -5.727 5.199 -2.309 1 94.25 125 GLN A O 1
ATOM 1037 N N . ALA A 1 126 ? -5.77 3.385 -0.99 1 94 126 ALA A N 1
ATOM 1038 C CA . ALA A 1 126 ? -5.688 2.453 -2.111 1 94 126 ALA A CA 1
ATOM 1039 C C . ALA A 1 126 ? -7.023 2.35 -2.84 1 94 126 ALA A C 1
ATOM 1041 O O . ALA A 1 126 ? -7.07 1.985 -4.016 1 94 126 ALA A O 1
ATOM 1042 N N . LYS A 1 127 ? -8.102 2.752 -2.211 1 91.81 127 LYS A N 1
ATOM 1043 C CA . LYS A 1 127 ? -9.43 2.457 -2.756 1 91.81 127 LYS A CA 1
ATOM 1044 C C . LYS A 1 127 ? -10.148 3.738 -3.166 1 91.81 127 LYS A C 1
ATOM 1046 O O . LYS A 1 127 ? -11.031 3.711 -4.027 1 91.81 127 LYS A O 1
ATOM 1051 N N . LYS A 1 128 ? -9.727 4.816 -2.477 1 89.06 128 LYS A N 1
ATOM 1052 C CA . LYS A 1 128 ? -10.461 6.059 -2.699 1 89.06 128 LYS A CA 1
ATOM 1053 C C . LYS A 1 128 ? -9.539 7.156 -3.219 1 89.06 128 LYS A C 1
ATOM 1055 O O . LYS A 1 128 ? -8.523 7.469 -2.594 1 89.06 128 LYS A O 1
ATOM 1060 N N . LYS A 1 129 ? -10.023 7.672 -4.234 1 85.38 129 LYS A N 1
ATOM 1061 C CA . LYS A 1 129 ? -9.25 8.781 -4.789 1 85.38 129 LYS A CA 1
ATOM 1062 C C . LYS A 1 129 ? -9.422 10.047 -3.947 1 85.38 129 LYS A C 1
ATOM 1064 O O . LYS A 1 129 ? -10.531 10.344 -3.49 1 85.38 129 LYS A O 1
ATOM 1069 N N . ARG A 1 130 ? -8.297 10.617 -3.838 1 76.06 130 ARG A N 1
ATOM 1070 C CA . ARG A 1 130 ? -8.312 11.867 -3.078 1 76.06 130 ARG A CA 1
ATOM 1071 C C . ARG A 1 130 ? -9.109 12.945 -3.812 1 76.06 130 ARG A C 1
ATOM 1073 O O . ARG A 1 130 ? -8.961 13.109 -5.023 1 76.06 130 ARG A O 1
ATOM 1080 N N . LYS A 1 131 ? -9.883 13.555 -3.043 1 75.44 131 LYS A N 1
ATOM 1081 C CA . LYS A 1 131 ? -10.602 14.711 -3.582 1 75.44 131 LYS A CA 1
ATOM 1082 C C . LYS A 1 131 ? -9.648 15.883 -3.812 1 75.44 131 LYS A C 1
ATOM 1084 O O . LYS A 1 131 ? -8.766 16.141 -2.994 1 75.44 131 LYS A O 1
ATOM 1089 N N . LEU A 1 132 ? -9.82 16.469 -4.875 1 68.5 132 LEU A N 1
ATOM 1090 C CA . LEU A 1 132 ? -9 17.625 -5.203 1 68.5 132 LEU A CA 1
ATOM 1091 C C . LEU A 1 132 ? -9.336 18.812 -4.301 1 68.5 132 LEU A C 1
ATOM 1093 O O . LEU A 1 132 ? -8.445 19.578 -3.922 1 68.5 132 LEU A O 1
ATOM 1097 N N . GLN A 1 133 ? -10.578 18.812 -3.99 1 73.25 133 GLN A N 1
ATOM 1098 C CA . GLN A 1 133 ? -10.992 19.938 -3.16 1 73.25 133 GLN A CA 1
ATOM 1099 C C . GLN A 1 133 ? -11.461 19.469 -1.788 1 73.25 133 GLN A C 1
ATOM 1101 O O . GLN A 1 133 ? -12.344 18.609 -1.69 1 73.25 133 GLN A O 1
ATOM 1106 N N . PHE A 1 134 ? -10.695 19.828 -0.851 1 78.62 134 PHE A N 1
ATOM 1107 C CA . PHE A 1 134 ? -11.109 19.578 0.527 1 78.62 134 PHE A CA 1
ATOM 1108 C C . PHE A 1 134 ? -10.688 20.734 1.43 1 78.62 134 PHE A C 1
ATOM 1110 O O . PHE A 1 134 ? -9.812 21.516 1.073 1 78.62 134 PHE A O 1
ATOM 1117 N N . LYS A 1 135 ? -11.422 20.859 2.477 1 85.31 135 LYS A N 1
ATOM 1118 C CA . LYS A 1 135 ? -11.203 21.969 3.387 1 85.31 135 LYS A CA 1
ATOM 1119 C C . LYS A 1 135 ? -9.867 21.844 4.117 1 85.31 135 LYS A C 1
ATOM 1121 O O . LYS A 1 135 ? -9.586 20.797 4.711 1 85.31 135 LYS A O 1
ATOM 1126 N N . SER A 1 136 ? -9.164 22.891 4.023 1 92.69 136 SER A N 1
ATOM 1127 C CA . SER A 1 136 ? -7.891 22.938 4.73 1 92.69 136 SER A CA 1
ATOM 1128 C C . SER A 1 136 ? -8.086 23.234 6.211 1 92.69 136 SER A C 1
ATOM 1130 O O . SER A 1 136 ? -9.133 23.766 6.609 1 92.69 136 SER A O 1
ATOM 1132 N N . LEU A 1 137 ? -7.133 22.875 7.016 1 96.62 137 LEU A N 1
ATOM 1133 C CA . LEU A 1 137 ? -7.148 23.234 8.43 1 96.62 137 LEU A CA 1
ATOM 1134 C C . LEU A 1 137 ? -7.219 24.75 8.602 1 96.62 137 LEU A C 1
ATOM 1136 O O . LEU A 1 137 ? -6.504 25.5 7.922 1 96.62 137 LEU A O 1
ATOM 1140 N N . THR A 1 138 ? -8.055 25.188 9.477 1 96.75 138 THR A N 1
ATOM 1141 C CA . THR A 1 138 ? -8.125 26.609 9.797 1 96.75 138 THR A CA 1
ATOM 1142 C C . THR A 1 138 ? -7.004 27 10.75 1 96.75 138 THR A C 1
ATOM 1144 O O . THR A 1 138 ? -6.383 26.141 11.375 1 96.75 138 THR A O 1
ATOM 1147 N N . ASP A 1 139 ? -6.77 28.266 10.82 1 97.06 139 ASP A N 1
ATOM 1148 C CA . ASP A 1 139 ? -5.789 28.766 11.789 1 97.06 139 ASP A CA 1
ATOM 1149 C C . ASP A 1 139 ? -6.18 28.375 13.211 1 97.06 139 ASP A C 1
ATOM 1151 O O . ASP A 1 139 ? -5.316 28.016 14.023 1 97.06 139 ASP A O 1
ATOM 1155 N N . ALA A 1 140 ? -7.43 28.422 13.5 1 97.75 140 ALA A N 1
ATOM 1156 C CA . ALA A 1 140 ? -7.918 28.047 14.828 1 97.75 140 ALA A CA 1
ATOM 1157 C C . ALA A 1 140 ? -7.609 26.594 15.141 1 97.75 140 ALA A C 1
ATOM 1159 O O . ALA A 1 140 ? -7.191 26.266 16.25 1 97.75 140 ALA A O 1
ATOM 1160 N N . GLU A 1 141 ? -7.805 25.75 14.148 1 98.06 141 GLU A N 1
ATOM 1161 C CA . GLU A 1 141 ? -7.496 24.328 14.336 1 98.06 141 GLU A CA 1
ATOM 1162 C C . GLU A 1 141 ? -6.004 24.125 14.578 1 98.06 141 GLU A C 1
ATOM 1164 O O . GLU A 1 141 ? -5.609 23.328 15.438 1 98.06 141 GLU A O 1
ATOM 1169 N N . ARG A 1 142 ? -5.234 24.781 13.75 1 98 142 ARG A N 1
ATOM 1170 C CA . ARG A 1 142 ? -3.785 24.672 13.883 1 98 142 ARG A CA 1
ATOM 1171 C C . ARG A 1 142 ? -3.326 25.062 15.281 1 98 142 ARG A C 1
ATOM 1173 O O . ARG A 1 142 ? -2.557 24.344 15.914 1 98 142 ARG A O 1
ATOM 1180 N N . ILE A 1 143 ? -3.818 26.188 15.797 1 97.5 143 ILE A N 1
ATOM 1181 C CA . ILE A 1 143 ? -3.438 26.703 17.109 1 97.5 143 ILE A CA 1
ATOM 1182 C C . ILE A 1 143 ? -3.994 25.797 18.203 1 97.5 143 ILE A C 1
ATOM 1184 O O . ILE A 1 143 ? -3.33 25.547 19.219 1 97.5 143 ILE A O 1
ATOM 1188 N N . LEU A 1 144 ? -5.191 25.281 18.031 1 97.62 144 LEU A N 1
ATOM 1189 C CA . LEU A 1 144 ? -5.793 24.359 18.984 1 97.62 144 LEU A CA 1
ATOM 1190 C C . LEU A 1 144 ? -4.93 23.109 19.156 1 97.62 144 LEU A C 1
ATOM 1192 O O . LEU A 1 144 ? -4.695 22.656 20.266 1 97.62 144 LEU A O 1
ATOM 1196 N N . LEU A 1 145 ? -4.441 22.594 18.047 1 97.06 145 LEU A N 1
ATOM 1197 C CA . LEU A 1 145 ? -3.723 21.328 18.031 1 97.06 145 LEU A CA 1
ATOM 1198 C C . LEU A 1 145 ? -2.277 21.516 18.484 1 97.06 145 LEU A C 1
ATOM 1200 O O . LEU A 1 145 ? -1.67 20.594 19.031 1 97.06 145 LEU A O 1
ATOM 1204 N N . PHE A 1 146 ? -1.764 22.719 18.172 1 96.69 146 PHE A N 1
ATOM 1205 C CA . PHE A 1 146 ? -0.367 22.984 18.484 1 96.69 146 PHE A CA 1
ATOM 1206 C C . PHE A 1 146 ? -0.224 24.328 19.188 1 96.69 146 PHE A C 1
ATOM 1208 O O . PHE A 1 146 ? 0.473 25.219 18.703 1 96.69 146 PHE A O 1
ATOM 1215 N N . PRO A 1 147 ? -0.703 24.422 20.375 1 94.62 147 PRO A N 1
ATOM 1216 C CA . PRO A 1 147 ? -0.752 25.703 21.062 1 94.62 147 PRO A CA 1
ATOM 1217 C C . PRO A 1 147 ? 0.632 26.219 21.438 1 94.62 147 PRO A C 1
ATOM 1219 O O . PRO A 1 147 ? 0.825 27.438 21.578 1 94.62 147 PRO A O 1
ATOM 1222 N N . ASN A 1 148 ? 1.619 25.359 21.578 1 92.81 148 ASN A N 1
ATOM 1223 C CA . ASN A 1 148 ? 2.934 25.766 22.062 1 92.81 148 ASN A CA 1
ATOM 1224 C C . ASN A 1 148 ? 3.934 25.922 20.922 1 92.81 148 ASN A C 1
ATOM 1226 O O . ASN A 1 148 ? 5.129 26.109 21.156 1 92.81 148 ASN A O 1
ATOM 1230 N N . HIS A 1 149 ? 3.477 25.75 19.719 1 94.06 149 HIS A N 1
ATOM 1231 C CA . HIS A 1 149 ? 4.383 25.859 18.578 1 94.06 149 HIS A CA 1
ATOM 1232 C C . HIS A 1 149 ? 4.238 27.203 17.891 1 94.06 149 HIS A C 1
ATOM 1234 O O . HIS A 1 149 ? 3.277 27.422 17.141 1 94.06 149 HIS A O 1
ATOM 1240 N N . ASN A 1 150 ? 5.254 27.984 18.109 1 91.19 150 ASN A N 1
ATOM 1241 C CA . ASN A 1 150 ? 5.242 29.281 17.453 1 91.19 150 ASN A CA 1
ATOM 1242 C C . ASN A 1 150 ? 5.336 29.172 15.938 1 91.19 150 ASN A C 1
ATOM 1244 O O . ASN A 1 150 ? 6.168 28.422 15.422 1 91.19 150 ASN A O 1
ATOM 1248 N N . GLY A 1 151 ? 4.434 29.781 15.195 1 92.75 151 GLY A N 1
ATOM 1249 C CA . GLY A 1 151 ? 4.477 29.812 13.742 1 92.75 151 GLY A CA 1
ATOM 1250 C C . GLY A 1 151 ? 3.727 28.656 13.102 1 92.75 151 GLY A C 1
ATOM 1251 O O . GLY A 1 151 ? 3.908 28.359 11.914 1 92.75 151 GLY A O 1
ATOM 1252 N N . ILE A 1 152 ? 2.938 28.016 13.859 1 95.62 152 ILE A N 1
ATOM 1253 C CA . ILE A 1 152 ? 2.217 26.844 13.375 1 95.62 152 ILE A CA 1
ATOM 1254 C C . ILE A 1 152 ? 1.34 27.234 12.188 1 95.62 152 ILE A C 1
ATOM 1256 O O . ILE A 1 152 ? 1.125 26.422 11.281 1 95.62 152 ILE A O 1
ATOM 1260 N N . GLU A 1 153 ? 0.835 28.438 12.133 1 93.94 153 GLU A N 1
ATOM 1261 C CA . GLU A 1 153 ? -0.084 28.906 11.094 1 93.94 153 GLU A CA 1
ATOM 1262 C C . GLU A 1 153 ? 0.626 29.047 9.75 1 93.94 153 GLU A C 1
ATOM 1264 O O . GLU A 1 153 ? -0.018 29.062 8.703 1 93.94 153 GLU A O 1
ATOM 1269 N N . THR A 1 154 ? 1.927 29.094 9.703 1 93.12 154 THR A N 1
ATOM 1270 C CA . THR A 1 154 ? 2.676 29.359 8.484 1 93.12 154 THR A CA 1
ATOM 1271 C C . THR A 1 154 ? 3.172 28.062 7.867 1 93.12 154 THR A C 1
ATOM 1273 O O . THR A 1 154 ? 3.598 28.031 6.711 1 93.12 154 THR A O 1
ATOM 1276 N N . LEU A 1 155 ? 3.066 27.016 8.617 1 93.38 155 LEU A N 1
ATOM 1277 C CA . LEU A 1 155 ? 3.537 25.734 8.094 1 93.38 155 LEU A CA 1
ATOM 1278 C C . LEU A 1 155 ? 2.604 25.219 7.008 1 93.38 155 LEU A C 1
ATOM 1280 O O . LEU A 1 155 ? 1.38 25.281 7.148 1 93.38 155 LEU A O 1
ATOM 1284 N N . PRO A 1 156 ? 3.207 24.828 5.98 1 90.81 156 PRO A N 1
ATOM 1285 C CA . PRO A 1 156 ? 2.359 24.281 4.922 1 90.81 156 PRO A CA 1
ATOM 1286 C C . PRO A 1 156 ? 1.66 22.984 5.344 1 90.81 156 PRO A C 1
ATOM 1288 O O . PRO A 1 156 ? 2.176 22.25 6.188 1 90.81 156 PRO A O 1
ATOM 1291 N N . ILE A 1 157 ? 0.449 22.797 4.84 1 90.94 157 ILE A N 1
ATOM 1292 C CA . ILE A 1 157 ? -0.321 21.578 5.09 1 90.94 157 ILE A CA 1
ATOM 1293 C C . ILE A 1 157 ? -0.494 20.797 3.785 1 90.94 157 ILE A C 1
ATOM 1295 O O . ILE A 1 157 ? -0.727 21.391 2.729 1 90.94 157 ILE A O 1
ATOM 1299 N N . GLY A 1 158 ? -0.318 19.562 3.816 1 87.88 158 GLY A N 1
ATOM 1300 C CA . GLY A 1 158 ? -0.473 18.672 2.684 1 87.88 158 GLY A CA 1
ATOM 1301 C C . GLY A 1 158 ? -0.317 17.203 3.053 1 87.88 158 GLY A C 1
ATOM 1302 O O . GLY A 1 158 ? -0.773 16.781 4.117 1 87.88 158 GLY A O 1
ATOM 1303 N N . GLY A 1 159 ? 0.091 16.422 2.285 1 90.12 159 GLY A N 1
ATOM 1304 C CA . GLY A 1 159 ? 0.374 15.008 2.496 1 90.12 159 GLY A CA 1
ATOM 1305 C C . GLY A 1 159 ? 1.846 14.672 2.357 1 90.12 159 GLY A C 1
ATOM 1306 O O . GLY A 1 159 ? 2.709 15.531 2.549 1 90.12 159 GLY A O 1
ATOM 1307 N N . ILE A 1 160 ? 2.102 13.516 2.137 1 94.62 160 ILE A N 1
ATOM 1308 C CA . ILE A 1 160 ? 3.477 13.039 2.041 1 94.62 160 ILE A CA 1
ATOM 1309 C C . ILE A 1 160 ? 4.191 13.75 0.891 1 94.62 160 ILE A C 1
ATOM 1311 O O . ILE A 1 160 ? 5.391 14.016 0.97 1 94.62 160 ILE A O 1
ATOM 1315 N N . GLU A 1 161 ? 3.436 14.117 -0.118 1 92.38 161 GLU A N 1
ATOM 1316 C CA . GLU A 1 161 ? 4.023 14.773 -1.282 1 92.38 161 GLU A CA 1
ATOM 1317 C C . GLU A 1 161 ? 4.645 16.109 -0.905 1 92.38 161 GLU A C 1
ATOM 1319 O O . GLU A 1 161 ? 5.742 16.453 -1.358 1 92.38 161 GLU A O 1
ATOM 1324 N N . MET A 1 162 ? 3.906 16.844 -0.136 1 93.62 162 MET A N 1
ATOM 1325 C CA . MET A 1 162 ? 4.402 18.141 0.305 1 93.62 162 MET A CA 1
ATOM 1326 C C . MET A 1 162 ? 5.656 18 1.158 1 93.62 162 MET A C 1
ATOM 1328 O O . MET A 1 162 ? 6.633 18.719 0.971 1 93.62 162 MET A O 1
ATOM 1332 N N . LEU A 1 163 ? 5.629 17.078 2.061 1 96.5 163 LEU A N 1
ATOM 1333 C CA . LEU A 1 163 ? 6.766 16.844 2.943 1 96.5 163 LEU A CA 1
ATOM 1334 C C . LEU A 1 163 ? 7.992 16.422 2.143 1 96.5 163 LEU A C 1
ATOM 1336 O O . LEU A 1 163 ? 9.094 16.906 2.389 1 96.5 163 LEU A O 1
ATOM 1340 N N . LEU A 1 164 ? 7.812 15.578 1.166 1 97.69 164 LEU A N 1
ATOM 1341 C CA . LEU A 1 164 ? 8.922 15.094 0.353 1 97.69 164 LEU A CA 1
ATOM 1342 C C . LEU A 1 164 ? 9.453 16.188 -0.561 1 97.69 164 LEU A C 1
ATOM 1344 O O . LEU A 1 164 ? 10.656 16.266 -0.819 1 97.69 164 LEU A O 1
ATOM 1348 N N . GLU A 1 165 ? 8.547 16.984 -1.047 1 96.88 165 GLU A N 1
ATOM 1349 C CA . GLU A 1 165 ? 8.969 18.125 -1.854 1 96.88 165 GLU A CA 1
ATOM 1350 C C . GLU A 1 165 ? 9.906 19.031 -1.068 1 96.88 165 GLU A C 1
ATOM 1352 O O . GLU A 1 165 ? 10.953 19.438 -1.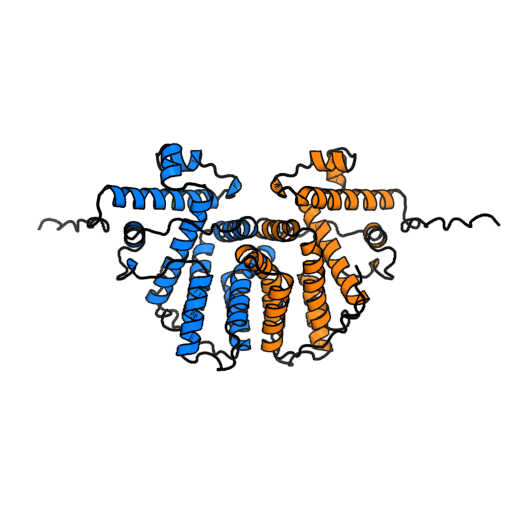575 1 96.88 165 GLU A O 1
ATOM 1357 N N . LYS A 1 166 ? 9.508 19.328 0.092 1 96.88 166 LYS A N 1
ATOM 1358 C CA . LYS A 1 166 ? 10.352 20.141 0.954 1 96.88 166 LYS A CA 1
ATOM 1359 C C . LYS A 1 166 ? 11.68 19.453 1.253 1 96.88 166 LYS A C 1
ATOM 1361 O O . LYS A 1 166 ? 12.734 20.094 1.239 1 96.88 166 LYS A O 1
ATOM 1366 N N . ALA A 1 167 ? 11.648 18.219 1.526 1 97.69 167 ALA A N 1
ATOM 1367 C CA . ALA A 1 167 ? 12.852 17.453 1.83 1 97.69 167 ALA A CA 1
ATOM 1368 C C . ALA A 1 167 ? 13.82 17.453 0.65 1 97.69 167 ALA A C 1
ATOM 1370 O O . ALA A 1 167 ? 15.031 17.625 0.832 1 97.69 167 ALA A O 1
ATOM 1371 N N . MET A 1 168 ? 13.289 17.266 -0.564 1 97.62 168 MET A N 1
ATOM 1372 C CA . MET A 1 168 ? 14.133 17.281 -1.754 1 97.62 168 MET A CA 1
ATOM 1373 C C . MET A 1 168 ? 14.773 18.641 -1.958 1 97.62 168 MET A C 1
ATOM 1375 O O . MET A 1 168 ? 15.945 18.734 -2.314 1 97.62 168 MET A O 1
ATOM 1379 N N . TYR A 1 169 ? 13.969 19.641 -1.746 1 97.19 169 TYR A N 1
ATOM 1380 C CA . TYR A 1 169 ? 14.484 21 -1.859 1 97.19 169 TYR A CA 1
ATOM 1381 C C . TYR A 1 169 ? 15.664 21.219 -0.919 1 97.19 169 TYR A C 1
ATOM 1383 O O . TYR A 1 169 ? 16.719 21.703 -1.336 1 97.19 169 TYR A O 1
ATOM 1391 N N . LEU A 1 170 ? 15.508 20.875 0.3 1 96.81 170 LEU A N 1
ATOM 1392 C CA . LEU A 1 170 ? 16.547 21.047 1.305 1 96.81 170 LEU A CA 1
ATOM 1393 C C . LEU A 1 170 ? 17.766 20.203 0.98 1 96.81 170 LEU A C 1
ATOM 1395 O O . LEU A 1 170 ? 18.906 20.641 1.159 1 96.81 170 LEU A O 1
ATOM 1399 N N . SER A 1 171 ? 17.547 18.969 0.558 1 96.88 171 SER A N 1
ATOM 1400 C CA . SER A 1 171 ? 18.641 18.094 0.207 1 96.88 171 SER A CA 1
ATOM 1401 C C . SER A 1 171 ? 19.5 18.688 -0.897 1 96.88 171 SER A C 1
ATOM 1403 O O . SER A 1 171 ? 20.734 18.594 -0.859 1 96.88 171 SER A O 1
ATOM 1405 N N . LYS A 1 172 ? 18.828 19.25 -1.854 1 96.75 172 LYS A N 1
ATOM 1406 C CA . LYS A 1 172 ? 19.531 19.906 -2.949 1 96.75 172 LYS A CA 1
ATOM 1407 C C . LYS A 1 172 ? 20.297 21.125 -2.453 1 96.75 172 LYS A C 1
ATOM 1409 O O . LYS A 1 172 ? 21.484 21.297 -2.75 1 96.75 172 LYS A O 1
ATOM 1414 N N . LYS A 1 173 ? 19.641 21.969 -1.736 1 96.62 173 LYS A N 1
ATOM 1415 C CA . LYS A 1 173 ? 20.219 23.203 -1.198 1 96.62 173 LYS A CA 1
ATOM 1416 C C . LYS A 1 173 ? 21.453 22.906 -0.337 1 96.62 173 LYS A C 1
ATOM 1418 O O . LYS A 1 173 ? 22.469 23.594 -0.436 1 96.62 173 LYS A O 1
ATOM 1423 N N . ASN A 1 174 ? 21.328 21.875 0.479 1 96.12 174 ASN A N 1
ATOM 1424 C CA . ASN A 1 174 ? 22.391 21.516 1.426 1 96.12 174 ASN A CA 1
ATOM 1425 C C . ASN A 1 174 ? 23.422 20.594 0.791 1 96.12 174 ASN A C 1
ATOM 1427 O O . ASN A 1 174 ? 24.344 20.125 1.466 1 96.12 174 ASN A O 1
ATOM 1431 N N . LYS A 1 175 ? 23.219 20.234 -0.485 1 95.88 175 LYS A N 1
ATOM 1432 C CA . LYS A 1 175 ? 24.125 19.344 -1.212 1 95.88 175 LYS A CA 1
ATOM 1433 C C . LYS A 1 175 ? 24.297 18.016 -0.477 1 95.88 175 LYS A C 1
ATOM 1435 O O . LYS A 1 175 ? 25.422 17.547 -0.315 1 95.88 175 LYS A O 1
ATOM 1440 N N . GLU A 1 176 ? 23.141 17.516 -0.017 1 95.94 176 GLU A N 1
ATOM 1441 C CA . GLU A 1 176 ? 23.172 16.25 0.714 1 95.94 176 GLU A CA 1
ATOM 1442 C C . GLU A 1 176 ? 23.359 15.07 -0.234 1 95.94 176 GLU A C 1
ATOM 1444 O O . GLU A 1 176 ? 23.719 13.969 0.198 1 95.94 176 GLU A O 1
ATOM 1449 N N . LEU A 1 177 ? 23.078 15.242 -1.499 1 95.44 177 LEU A N 1
ATOM 1450 C CA . LEU A 1 177 ? 23.219 14.242 -2.549 1 95.44 177 LEU A CA 1
ATOM 1451 C C . LEU A 1 177 ? 23.969 14.805 -3.744 1 95.44 177 LEU A C 1
ATOM 1453 O O . LEU A 1 177 ? 24.094 16.031 -3.885 1 95.44 177 LEU A O 1
ATOM 1457 N N . PRO A 1 178 ? 24.484 13.914 -4.625 1 94.44 178 PRO A N 1
ATOM 1458 C CA . PRO A 1 178 ? 25.203 14.383 -5.805 1 94.44 178 PRO A CA 1
ATOM 1459 C C . PRO A 1 178 ? 24.344 15.266 -6.711 1 94.44 178 PRO A C 1
ATOM 1461 O O . PRO A 1 178 ? 23.109 15.117 -6.73 1 94.44 178 PRO A O 1
ATOM 1464 N N . ASN A 1 179 ? 24.922 16.094 -7.527 1 93.31 179 ASN A N 1
ATOM 1465 C CA . ASN A 1 179 ? 24.25 17.031 -8.406 1 93.31 179 ASN A CA 1
ATOM 1466 C C . ASN A 1 179 ? 23.406 16.328 -9.461 1 93.31 179 ASN A C 1
ATOM 1468 O O . ASN A 1 179 ? 22.406 16.859 -9.914 1 93.31 179 ASN A O 1
ATOM 1472 N N . HIS A 1 180 ? 23.812 15.141 -9.805 1 91.88 180 HIS A N 1
ATOM 1473 C CA . HIS A 1 180 ? 23.141 14.43 -10.883 1 91.88 180 HIS A CA 1
ATOM 1474 C C . HIS A 1 180 ? 21.984 13.586 -10.352 1 91.88 180 HIS A C 1
ATOM 1476 O O . HIS A 1 180 ? 21.391 12.797 -11.094 1 91.88 180 HIS A O 1
ATOM 1482 N N . THR A 1 181 ? 21.656 13.844 -9.102 1 93.69 181 THR A N 1
ATOM 1483 C CA . THR A 1 181 ? 20.578 13.094 -8.477 1 93.69 181 THR A CA 1
ATOM 1484 C C . THR A 1 181 ? 19.266 13.305 -9.227 1 93.69 181 THR A C 1
ATOM 1486 O O . THR A 1 181 ? 18.938 14.438 -9.602 1 93.69 181 THR A O 1
ATOM 1489 N N . ASN A 1 182 ? 18.594 12.148 -9.516 1 95.25 182 ASN A N 1
ATOM 1490 C CA . ASN A 1 182 ? 17.234 12.234 -10.023 1 95.25 182 ASN A CA 1
ATOM 1491 C C . ASN A 1 182 ? 16.219 12.406 -8.898 1 95.25 182 ASN A C 1
ATOM 1493 O O . ASN A 1 182 ? 15.711 11.422 -8.352 1 95.25 182 ASN A O 1
ATOM 1497 N N . TRP A 1 183 ? 15.844 13.641 -8.625 1 96.06 183 TRP A N 1
ATOM 1498 C CA . TRP A 1 183 ? 15.055 14.008 -7.449 1 96.06 183 TRP A CA 1
ATOM 1499 C C . TRP A 1 183 ? 13.648 13.438 -7.539 1 96.06 183 TRP A C 1
ATOM 1501 O O . TRP A 1 183 ? 13.07 13.023 -6.531 1 96.06 183 TRP A O 1
ATOM 1511 N N . LYS A 1 184 ? 13.102 13.43 -8.68 1 95.38 184 LYS A N 1
ATOM 1512 C CA . LYS A 1 184 ? 11.758 12.906 -8.875 1 95.38 184 LYS A CA 1
ATOM 1513 C C . LYS A 1 184 ? 11.695 11.414 -8.547 1 95.38 184 LYS A C 1
ATOM 1515 O O . LYS A 1 184 ? 10.828 10.977 -7.793 1 95.38 184 LYS A O 1
ATOM 1520 N N . HIS A 1 185 ? 12.625 10.641 -9.109 1 95.56 185 HIS A N 1
ATOM 1521 C CA . HIS A 1 185 ? 12.633 9.195 -8.906 1 95.56 185 HIS A CA 1
ATOM 1522 C C . HIS A 1 185 ? 13.008 8.836 -7.473 1 95.56 185 HIS A C 1
ATOM 1524 O O . HIS A 1 185 ? 12.5 7.863 -6.918 1 95.56 185 HIS A O 1
ATOM 1530 N N . LEU A 1 186 ? 13.914 9.641 -6.898 1 96.88 186 LEU A N 1
ATOM 1531 C CA . LEU A 1 186 ? 14.242 9.43 -5.492 1 96.88 186 LEU A CA 1
ATOM 1532 C C . LEU A 1 186 ? 13.008 9.641 -4.613 1 96.88 186 LEU A C 1
ATOM 1534 O O . LEU A 1 186 ? 12.719 8.82 -3.74 1 96.88 186 LEU A O 1
ATOM 1538 N N . SER A 1 187 ? 12.289 10.742 -4.863 1 97.31 187 SER A N 1
ATOM 1539 C CA . SER A 1 187 ? 11.07 11.039 -4.113 1 97.31 187 SER A CA 1
ATOM 1540 C C . SER A 1 187 ? 10.047 9.914 -4.254 1 97.31 187 SER A C 1
ATOM 1542 O O . SER A 1 187 ? 9.414 9.516 -3.273 1 97.31 187 SER A O 1
ATOM 1544 N N . LEU A 1 188 ? 9.914 9.375 -5.414 1 96.69 188 LEU A N 1
ATOM 1545 C CA . LEU A 1 188 ? 8.969 8.297 -5.676 1 96.69 188 LEU A CA 1
ATOM 1546 C C . LEU A 1 188 ? 9.383 7.027 -4.934 1 96.69 188 LEU A C 1
ATOM 1548 O O . LEU A 1 188 ? 8.531 6.328 -4.375 1 96.69 188 LEU A O 1
ATOM 1552 N N . ALA A 1 189 ? 10.664 6.715 -4.957 1 97.5 189 ALA A N 1
ATOM 1553 C CA . ALA A 1 189 ? 11.164 5.543 -4.246 1 97.5 189 ALA A CA 1
ATOM 1554 C C . ALA A 1 189 ? 10.891 5.648 -2.75 1 97.5 189 ALA A C 1
ATOM 1556 O O . ALA A 1 189 ? 10.445 4.684 -2.127 1 97.5 189 ALA A O 1
ATOM 1557 N N . ILE A 1 190 ? 11.109 6.836 -2.23 1 98.25 190 ILE A N 1
ATOM 1558 C CA . ILE A 1 190 ? 10.898 7.047 -0.803 1 98.25 190 ILE A CA 1
ATOM 1559 C C . ILE A 1 190 ? 9.406 6.98 -0.491 1 98.25 190 ILE A C 1
ATOM 1561 O O . ILE A 1 190 ? 9 6.367 0.5 1 98.25 190 ILE A O 1
ATOM 1565 N N . ALA A 1 191 ? 8.594 7.594 -1.32 1 98.12 191 ALA A N 1
ATOM 1566 C CA . ALA A 1 191 ? 7.148 7.531 -1.14 1 98.12 191 ALA A CA 1
ATOM 1567 C C . ALA A 1 191 ? 6.648 6.09 -1.212 1 98.12 191 ALA A C 1
ATOM 1569 O O . ALA A 1 191 ? 5.781 5.688 -0.431 1 98.12 191 ALA A O 1
ATOM 1570 N N . SER A 1 192 ? 7.18 5.34 -2.174 1 97.69 192 SER A N 1
ATOM 1571 C CA . SER A 1 192 ? 6.773 3.943 -2.297 1 97.69 192 SER A CA 1
ATOM 1572 C C . SER A 1 192 ? 7.156 3.145 -1.056 1 97.69 192 SER A C 1
ATOM 1574 O O . SER A 1 192 ? 6.418 2.252 -0.635 1 97.69 192 SER A O 1
ATOM 1576 N N . CYS A 1 193 ? 8.273 3.445 -0.521 1 98.12 193 CYS A N 1
ATOM 1577 C CA . CYS A 1 193 ? 8.695 2.844 0.738 1 98.12 193 CYS A CA 1
ATOM 1578 C C . CYS A 1 193 ? 7.707 3.166 1.854 1 98.12 193 CYS A C 1
ATOM 1580 O O . CYS A 1 193 ? 7.355 2.291 2.646 1 98.12 193 CYS A O 1
ATOM 1582 N N . PHE A 1 194 ? 7.262 4.383 1.89 1 98.5 194 PHE A N 1
ATOM 1583 C CA . PHE A 1 194 ? 6.34 4.828 2.93 1 98.5 194 PHE A CA 1
ATOM 1584 C C . PHE A 1 194 ? 5.047 4.027 2.889 1 98.5 194 PHE A C 1
ATOM 1586 O O . PHE A 1 194 ? 4.52 3.635 3.932 1 98.5 194 PHE A O 1
ATOM 1593 N N . PHE A 1 195 ? 4.566 3.725 1.78 1 97.94 195 PHE A N 1
ATOM 1594 C CA . PHE A 1 195 ? 3.287 3.037 1.647 1 97.94 195 PHE A CA 1
ATOM 1595 C C . PHE A 1 195 ? 3.48 1.525 1.677 1 97.94 195 PHE A C 1
ATOM 1597 O O . PHE A 1 195 ? 2.619 0.793 2.168 1 97.94 195 PHE A O 1
ATOM 1604 N N . GLY A 1 196 ? 4.574 1.043 1.114 1 98.12 196 GLY A N 1
ATOM 1605 C CA . GLY A 1 196 ? 4.758 -0.383 0.893 1 98.12 196 GLY A CA 1
ATOM 1606 C C . GLY A 1 196 ? 5.242 -1.12 2.127 1 98.12 196 GLY A C 1
ATOM 1607 O O . GLY A 1 196 ? 4.809 -2.244 2.393 1 98.12 196 GLY A O 1
ATOM 1608 N N . ILE A 1 197 ? 6.055 -0.537 2.922 1 98.25 197 ILE A N 1
ATOM 1609 C CA . ILE A 1 197 ? 6.723 -1.229 4.02 1 98.25 197 ILE A CA 1
ATOM 1610 C C . ILE A 1 197 ? 5.707 -1.571 5.105 1 98.25 197 ILE A C 1
ATOM 1612 O O . ILE A 1 197 ? 5.77 -2.645 5.711 1 98.25 197 ILE A O 1
ATOM 1616 N N . PRO A 1 198 ? 4.746 -0.695 5.418 1 98.12 198 PRO A N 1
ATOM 1617 C CA . PRO A 1 198 ? 3.764 -1.089 6.426 1 98.12 198 PRO A CA 1
ATOM 1618 C C . PRO A 1 198 ? 3.041 -2.387 6.074 1 98.12 198 PRO A C 1
ATOM 1620 O O . PRO A 1 198 ? 2.801 -3.223 6.949 1 98.12 198 PRO A O 1
ATOM 1623 N N . ILE A 1 199 ? 2.709 -2.549 4.828 1 97.06 199 ILE A N 1
ATOM 1624 C CA . ILE A 1 199 ? 2.043 -3.768 4.379 1 97.06 199 ILE A CA 1
ATOM 1625 C C . ILE A 1 199 ? 2.977 -4.961 4.559 1 97.06 199 ILE A C 1
ATOM 1627 O O . ILE A 1 199 ? 2.576 -5.992 5.105 1 97.06 199 ILE A O 1
ATOM 1631 N N . LEU A 1 200 ? 4.203 -4.797 4.203 1 96.56 200 LEU A N 1
ATOM 1632 C CA . LEU A 1 200 ? 5.191 -5.863 4.324 1 96.56 200 LEU A CA 1
ATOM 1633 C C . LEU A 1 200 ? 5.445 -6.199 5.793 1 96.56 200 LEU A C 1
ATOM 1635 O O . LEU A 1 200 ? 5.48 -7.375 6.164 1 96.56 200 LEU A O 1
ATOM 1639 N N . ALA A 1 201 ? 5.645 -5.141 6.59 1 96.44 201 ALA A N 1
ATOM 1640 C CA . ALA A 1 201 ? 5.887 -5.348 8.016 1 96.44 201 ALA A CA 1
ATOM 1641 C C . ALA A 1 201 ? 4.734 -6.113 8.664 1 96.44 201 ALA A C 1
ATOM 1643 O O . ALA A 1 201 ? 4.961 -6.996 9.492 1 96.44 201 ALA A O 1
ATOM 1644 N N . PHE A 1 202 ? 3.559 -5.801 8.312 1 95.25 202 PHE A N 1
ATOM 1645 C CA . PHE A 1 202 ? 2.352 -6.445 8.812 1 95.25 202 PHE A CA 1
ATOM 1646 C C . PHE A 1 202 ? 2.311 -7.91 8.406 1 95.25 202 PHE A C 1
ATOM 1648 O O . PHE A 1 202 ? 2.072 -8.789 9.234 1 95.25 202 PHE A O 1
ATOM 1655 N N . GLN A 1 203 ? 2.625 -8.203 7.145 1 92.75 203 GLN A N 1
ATOM 1656 C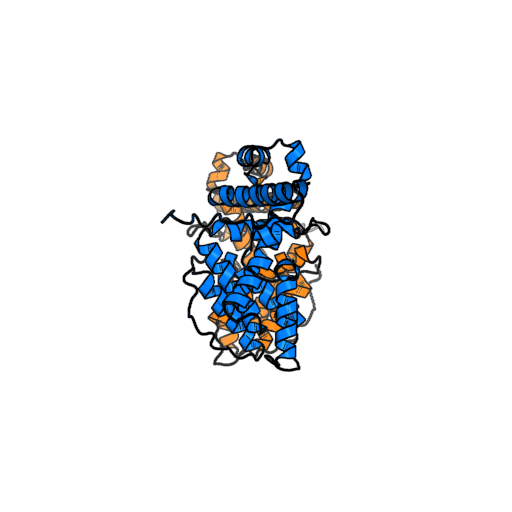 CA . GLN A 1 203 ? 2.566 -9.562 6.613 1 92.75 203 GLN A CA 1
ATOM 1657 C C . GLN A 1 203 ? 3.695 -10.422 7.176 1 92.75 203 GLN A C 1
ATOM 1659 O O . GLN A 1 203 ? 3.52 -11.625 7.391 1 92.75 203 GLN A O 1
ATOM 1664 N N . LEU A 1 204 ? 4.824 -9.812 7.41 1 92.19 204 LEU A N 1
ATOM 1665 C CA . LEU A 1 204 ? 6 -10.555 7.852 1 92.19 204 LEU A CA 1
ATOM 1666 C C . LEU A 1 204 ? 6.098 -10.562 9.375 1 92.19 204 LEU A C 1
ATOM 1668 O O . LEU A 1 204 ? 6.977 -11.211 9.945 1 92.19 204 LEU A O 1
ATOM 1672 N N . ASN A 1 205 ? 5.23 -9.891 10.062 1 92.56 205 ASN A N 1
ATOM 1673 C CA . ASN A 1 205 ? 5.266 -9.734 11.516 1 92.56 205 ASN A CA 1
ATOM 1674 C C . ASN A 1 205 ? 6.609 -9.195 11.984 1 92.56 205 ASN A C 1
ATOM 1676 O O . ASN A 1 205 ? 7.23 -9.766 12.891 1 92.56 205 ASN A O 1
ATOM 1680 N N . GLU A 1 206 ? 7.051 -8.156 11.281 1 94.56 206 GLU A N 1
ATOM 1681 C CA . GLU A 1 206 ? 8.32 -7.512 11.617 1 94.56 206 GLU A CA 1
ATOM 1682 C C . GLU A 1 206 ? 8.102 -6.086 12.109 1 94.56 206 GLU A C 1
ATOM 1684 O O . GLU A 1 206 ? 7.027 -5.512 11.922 1 94.56 206 GLU A O 1
ATOM 1689 N N . ASN A 1 207 ? 9.094 -5.531 12.797 1 96.25 207 ASN A N 1
ATOM 1690 C CA . ASN A 1 207 ? 9.023 -4.184 13.344 1 96.25 207 ASN A CA 1
ATOM 1691 C C . ASN A 1 207 ? 8.984 -3.131 12.234 1 96.25 207 ASN A C 1
ATOM 1693 O O . ASN A 1 207 ? 9.922 -3.025 11.438 1 96.25 207 ASN A O 1
ATOM 1697 N N . LEU A 1 208 ? 7.965 -2.365 12.234 1 97.25 208 LEU A N 1
ATOM 1698 C CA . LEU A 1 208 ? 7.715 -1.395 11.172 1 97.25 208 LEU A CA 1
ATOM 1699 C C . LEU A 1 208 ? 8.844 -0.374 11.094 1 97.25 208 LEU A C 1
ATOM 1701 O O . LEU A 1 208 ? 9.406 -0.145 10.023 1 97.25 208 LEU A O 1
ATOM 1705 N N . GLU A 1 209 ? 9.172 0.27 12.211 1 97 209 GLU A N 1
ATOM 1706 C CA . GLU A 1 209 ? 10.195 1.317 12.227 1 97 209 GLU A CA 1
ATOM 1707 C C . GLU A 1 209 ? 11.539 0.788 11.734 1 97 209 GLU A C 1
ATOM 1709 O O . GLU A 1 209 ? 12.219 1.45 10.945 1 97 209 GLU A O 1
ATOM 1714 N N . LYS A 1 210 ? 11.867 -0.366 12.148 1 97.06 210 LYS A N 1
ATOM 1715 C CA . LYS A 1 210 ? 13.117 -0.985 11.727 1 97.06 210 LYS A CA 1
ATOM 1716 C C . LYS A 1 210 ? 13.164 -1.177 10.211 1 97.06 210 LYS A C 1
ATOM 1718 O O . LYS A 1 210 ? 14.125 -0.773 9.555 1 97.06 210 LYS A O 1
ATOM 1723 N N . LEU A 1 211 ? 12.133 -1.74 9.664 1 97.38 211 LEU A N 1
ATOM 1724 C CA . LEU A 1 211 ? 12.086 -1.995 8.227 1 97.38 211 LEU A CA 1
ATOM 1725 C C . LEU A 1 211 ? 12.086 -0.688 7.441 1 97.38 211 LEU A C 1
ATOM 1727 O O . LEU A 1 211 ? 12.742 -0.578 6.406 1 97.38 211 LEU A O 1
ATOM 1731 N N . TRP A 1 212 ? 11.328 0.287 7.945 1 97.81 212 TRP A N 1
ATOM 1732 C CA . TRP A 1 212 ? 11.297 1.599 7.309 1 97.81 212 TRP A CA 1
ATOM 1733 C C . TRP A 1 212 ? 12.688 2.213 7.246 1 97.81 212 TRP A C 1
ATOM 1735 O O . TRP A 1 212 ? 13.141 2.639 6.18 1 97.81 212 TRP A O 1
ATOM 1745 N N . LEU A 1 213 ? 13.328 2.223 8.352 1 96.19 213 LEU A N 1
ATOM 1746 C CA . LEU A 1 213 ? 14.625 2.893 8.43 1 96.19 213 LEU A CA 1
ATOM 1747 C C . LEU A 1 213 ? 15.672 2.152 7.613 1 96.19 213 LEU A C 1
ATOM 1749 O O . LEU A 1 213 ? 16.5 2.777 6.938 1 96.19 213 LEU A O 1
ATOM 1753 N N . GLU A 1 214 ? 15.633 0.844 7.641 1 95.75 214 GLU A N 1
ATOM 1754 C CA . GLU A 1 214 ? 16.562 0.046 6.844 1 95.75 214 GLU A CA 1
ATOM 1755 C C . GLU A 1 214 ? 16.359 0.294 5.352 1 95.75 214 GLU A C 1
ATOM 1757 O O . GLU A 1 214 ? 17.328 0.472 4.609 1 95.75 214 GLU A O 1
ATOM 1762 N N . THR A 1 215 ? 15.164 0.317 4.965 1 97.12 215 THR A N 1
ATOM 1763 C CA . THR A 1 215 ? 14.859 0.507 3.551 1 97.12 215 THR A CA 1
ATOM 1764 C C . THR A 1 215 ? 15.164 1.938 3.117 1 97.12 215 THR A C 1
ATOM 1766 O O . THR A 1 215 ? 15.742 2.16 2.053 1 97.12 215 THR A O 1
ATOM 1769 N N . LEU A 1 216 ? 14.773 2.896 3.975 1 96.5 216 LEU A N 1
ATOM 1770 C CA . LEU A 1 216 ? 15.086 4.293 3.688 1 96.5 216 LEU A CA 1
ATOM 1771 C C . LEU A 1 216 ? 16.594 4.496 3.523 1 96.5 216 LEU A C 1
ATOM 1773 O O . LEU A 1 216 ? 17.031 5.113 2.555 1 96.5 216 LEU A O 1
ATOM 1777 N N . ASN A 1 217 ? 17.359 3.984 4.449 1 95.06 217 ASN A N 1
ATOM 1778 C CA . ASN A 1 217 ? 18.797 4.121 4.391 1 95.06 217 ASN A CA 1
ATOM 1779 C C . ASN A 1 217 ? 19.375 3.484 3.129 1 95.06 217 ASN A C 1
ATOM 1781 O O . ASN A 1 217 ? 20.297 4.035 2.512 1 95.06 217 ASN A O 1
ATOM 1785 N N . TYR A 1 218 ? 18.828 2.367 2.809 1 95.38 218 TYR A N 1
ATOM 1786 C CA . TYR A 1 218 ? 19.281 1.689 1.602 1 95.38 218 TYR A CA 1
ATOM 1787 C C . TYR A 1 218 ? 19.062 2.559 0.369 1 95.38 218 TYR A C 1
ATOM 1789 O O . TYR A 1 218 ? 19.969 2.73 -0.447 1 95.38 218 TYR A O 1
ATOM 1797 N N . ILE A 1 219 ? 17.906 3.143 0.218 1 95.94 219 ILE A N 1
ATOM 1798 C CA . ILE A 1 219 ? 17.547 3.99 -0.916 1 95.94 219 ILE A CA 1
ATOM 1799 C C . ILE A 1 219 ? 18.422 5.242 -0.913 1 95.94 219 ILE A C 1
ATOM 1801 O O . ILE A 1 219 ? 18.953 5.645 -1.954 1 95.94 219 ILE A O 1
ATOM 1805 N N . TRP A 1 220 ? 18.578 5.824 0.267 1 94.81 220 TRP A N 1
ATOM 1806 C CA . TRP A 1 220 ? 19.328 7.066 0.406 1 94.81 220 TRP A CA 1
ATOM 1807 C C . TRP A 1 220 ? 20.797 6.855 0.055 1 94.81 220 TRP A C 1
ATOM 1809 O O . TRP A 1 220 ? 21.391 7.66 -0.67 1 94.81 220 TRP A O 1
ATOM 1819 N N . LEU A 1 221 ? 21.391 5.777 0.511 1 91.75 221 LEU A N 1
ATOM 1820 C CA . LEU A 1 221 ? 22.781 5.441 0.215 1 91.75 221 LEU A CA 1
ATOM 1821 C C . LEU A 1 221 ? 22.953 5.125 -1.266 1 91.75 221 LEU A C 1
ATOM 1823 O O . LEU A 1 221 ? 23.953 5.512 -1.872 1 91.75 221 LEU A O 1
ATOM 1827 N N . GLY A 1 222 ? 22.016 4.465 -1.822 1 90.75 222 GLY A N 1
ATOM 1828 C CA . GLY A 1 222 ? 22.047 4.164 -3.244 1 90.75 222 GLY A CA 1
ATOM 1829 C C . GLY A 1 222 ? 22.031 5.406 -4.117 1 90.75 222 GLY A C 1
ATOM 1830 O O . GLY A 1 222 ? 22.547 5.387 -5.234 1 90.75 222 GLY A O 1
ATOM 1831 N N . ALA A 1 223 ? 21.469 6.43 -3.533 1 88.88 223 ALA A N 1
ATOM 1832 C CA . ALA A 1 223 ? 21.422 7.707 -4.246 1 88.88 223 ALA A CA 1
ATOM 1833 C C . ALA A 1 223 ? 22.734 8.469 -4.07 1 88.88 223 ALA A C 1
ATOM 1835 O O . ALA A 1 223 ? 22.922 9.523 -4.684 1 88.88 223 ALA A O 1
ATOM 1836 N N . GLY A 1 224 ? 23.594 7.945 -3.318 1 86.62 224 GLY A N 1
ATOM 1837 C CA . GLY A 1 224 ? 24.875 8.586 -3.082 1 86.62 224 GLY A CA 1
ATOM 1838 C C . GLY A 1 224 ? 24.906 9.438 -1.828 1 86.62 224 GLY A C 1
ATOM 1839 O O . GLY A 1 224 ? 25.781 10.281 -1.657 1 86.62 224 GLY A O 1
ATOM 1840 N N . GLY A 1 225 ? 23.875 9.234 -0.994 1 84.25 225 GLY A N 1
ATOM 1841 C CA . GLY A 1 225 ? 23.812 10.016 0.229 1 84.25 225 GLY A CA 1
ATOM 1842 C C . GLY A 1 225 ? 24.609 9.422 1.368 1 84.25 225 GLY A C 1
ATOM 1843 O O . GLY A 1 225 ? 25.078 8.281 1.276 1 84.25 225 GLY A O 1
ATOM 1844 N N . SER A 1 226 ? 24.828 10.258 2.408 1 85.19 226 SER A N 1
ATOM 1845 C CA . SER A 1 226 ? 25.422 9.812 3.664 1 85.19 226 SER A CA 1
ATOM 1846 C C . SER A 1 226 ? 24.406 9.891 4.809 1 85.19 226 SER A C 1
ATOM 1848 O O . SER A 1 226 ? 23.469 10.688 4.77 1 85.19 226 SER A O 1
ATOM 1850 N N . ILE A 1 227 ? 24.562 9.039 5.746 1 84.06 227 ILE A N 1
ATOM 1851 C CA . ILE A 1 227 ? 23.641 8.992 6.871 1 84.06 227 ILE A CA 1
ATOM 1852 C C . ILE A 1 227 ? 24.156 9.875 8.008 1 84.06 227 ILE A C 1
ATOM 1854 O O . ILE A 1 227 ? 25.141 9.523 8.664 1 84.06 227 ILE A O 1
ATOM 1858 N N . PRO A 1 228 ? 23.422 10.914 8.148 1 78.88 228 PRO A N 1
ATOM 1859 C CA . PRO A 1 228 ? 23.859 11.766 9.258 1 78.88 228 PRO A CA 1
ATOM 1860 C C . PRO A 1 228 ? 23.531 11.164 10.625 1 78.88 228 PRO A C 1
ATOM 1862 O O . PRO A 1 228 ? 22.609 10.344 10.742 1 78.88 228 PRO A O 1
ATOM 1865 N N . LYS A 1 229 ? 24.391 11.367 11.68 1 74 229 LYS A N 1
ATOM 1866 C CA . LYS A 1 229 ? 24.109 10.969 13.055 1 74 229 LYS A CA 1
ATOM 1867 C C . LYS A 1 229 ? 23.266 12.023 13.766 1 74 229 LYS A C 1
ATOM 1869 O O . LYS A 1 229 ? 23.641 13.195 13.82 1 74 229 LYS A O 1
ATOM 1874 N N . PHE A 1 230 ? 22 11.68 13.891 1 66.19 230 PHE A N 1
ATOM 1875 C CA . PHE A 1 230 ? 21.156 12.594 14.648 1 66.19 230 PHE A CA 1
ATOM 1876 C C . PHE A 1 230 ? 21.078 12.18 16.109 1 66.19 230 PHE A C 1
ATOM 1878 O O . PHE A 1 230 ? 21.094 10.984 16.422 1 66.19 230 PHE A O 1
ATOM 1885 N N . SER A 1 231 ? 21.641 12.898 17.188 1 51.97 231 SER A N 1
ATOM 1886 C CA . SER A 1 231 ? 21.625 12.633 18.625 1 51.97 231 SER A CA 1
ATOM 1887 C C . SER A 1 231 ? 20.25 12.156 19.078 1 51.97 231 SER A C 1
ATOM 1889 O O . SER A 1 231 ? 19.234 12.672 18.641 1 51.97 231 SER A O 1
ATOM 1891 N N . LYS A 1 232 ? 20.062 10.828 19.438 1 51.03 232 LYS A N 1
ATOM 1892 C CA . LYS A 1 232 ? 18.844 10.352 20.109 1 51.03 232 LYS A CA 1
ATOM 1893 C C . LYS A 1 232 ? 18.516 11.234 21.312 1 51.03 232 LYS A C 1
ATOM 1895 O O . LYS A 1 232 ? 18.812 10.875 22.453 1 51.03 232 LYS A O 1
ATOM 1900 N N . LYS A 1 233 ? 18.688 12.352 21.703 1 39 233 LYS A N 1
ATOM 1901 C CA . LYS A 1 233 ? 18.281 12.859 23.016 1 39 233 LYS A CA 1
ATOM 1902 C C . LYS A 1 233 ? 16.828 12.523 23.312 1 39 233 LYS A C 1
ATOM 1904 O O . LYS A 1 233 ? 16.516 11.93 24.344 1 39 233 LYS A O 1
ATOM 1909 N N . GLY A 1 234 ? 15.883 13.555 23.422 1 34.16 234 GLY A N 1
ATOM 1910 C CA . GLY A 1 234 ? 14.781 13.922 24.297 1 34.16 234 GLY A CA 1
ATOM 1911 C C . GLY A 1 234 ? 13.5 13.164 24 1 34.16 234 GLY A C 1
ATOM 1912 O O . GLY A 1 234 ? 12.422 13.531 24.484 1 34.16 234 GLY A O 1
ATOM 1913 N N . VAL A 1 235 ? 13.305 12.484 22.984 1 30.16 235 VAL A N 1
ATOM 1914 C CA . VAL A 1 235 ? 11.852 12.5 22.875 1 30.16 235 VAL A CA 1
ATOM 1915 C C . VAL A 1 235 ? 11.25 11.578 23.938 1 30.16 235 VAL A C 1
ATOM 1917 O O . VAL A 1 235 ? 11.297 10.352 23.797 1 30.16 235 VAL A O 1
ATOM 1920 N N . LYS A 1 236 ? 11.781 11.805 25.25 1 33.84 236 LYS A N 1
ATOM 1921 C CA . LYS A 1 236 ? 10.711 11.367 26.141 1 33.84 236 LYS A CA 1
ATOM 1922 C C . LYS A 1 236 ? 9.367 11.961 25.719 1 33.84 236 LYS A C 1
ATOM 1924 O O . LYS A 1 236 ? 9.195 13.18 25.719 1 33.84 236 LYS A O 1
ATOM 1929 N N . VAL A 1 237 ? 8.766 11.297 24.656 1 24.28 237 VAL A N 1
ATOM 1930 C CA . VAL A 1 237 ? 7.352 11.656 24.656 1 24.28 237 VAL A CA 1
ATOM 1931 C C . VAL A 1 237 ? 6.715 11.281 25.984 1 24.28 237 VAL A C 1
ATOM 1933 O O . VAL A 1 237 ? 6.992 10.211 26.531 1 24.28 237 VAL A O 1
ATOM 1936 N N . MET B 1 1 ? -12.844 -36.156 -48.156 1 29.06 1 MET B N 1
ATOM 1937 C CA . MET B 1 1 ? -11.953 -36.438 -47.062 1 29.06 1 MET B CA 1
ATOM 1938 C C . MET B 1 1 ? -12.492 -35.875 -45.75 1 29.06 1 MET B C 1
ATOM 1940 O O . MET B 1 1 ? -12.875 -34.688 -45.719 1 29.06 1 MET B O 1
ATOM 1944 N N . PRO B 1 2 ? -13.039 -36.594 -44.781 1 31.14 2 PRO B N 1
ATOM 1945 C CA . PRO B 1 2 ? -13.703 -36 -43.625 1 31.14 2 PRO B CA 1
ATOM 1946 C C . PRO B 1 2 ? -12.836 -34.969 -42.906 1 31.14 2 PRO B C 1
ATOM 1948 O O . PRO B 1 2 ? -11.609 -35 -43 1 31.14 2 PRO B O 1
ATOM 1951 N N . LYS B 1 3 ? -13.297 -33.688 -42.75 1 39.66 3 LYS B N 1
ATOM 1952 C CA . LYS B 1 3 ? -12.609 -32.719 -41.938 1 39.66 3 LYS B CA 1
ATOM 1953 C C . LYS B 1 3 ? -12.086 -33.312 -40.656 1 39.66 3 LYS B C 1
ATOM 1955 O O . LYS B 1 3 ? -12.844 -33.938 -39.875 1 39.66 3 LYS B O 1
ATOM 1960 N N . ASN B 1 4 ? -10.953 -34.031 -40.562 1 35.06 4 ASN B N 1
ATOM 1961 C CA . ASN B 1 4 ? -10.227 -34.531 -39.375 1 35.06 4 ASN B CA 1
ATOM 1962 C C . ASN B 1 4 ? -10.367 -33.562 -38.188 1 35.06 4 ASN B C 1
ATOM 1964 O O . ASN B 1 4 ? -9.82 -32.469 -38.188 1 35.06 4 ASN B O 1
ATOM 1968 N N . GLY B 1 5 ? -11.5 -33.438 -37.562 1 42.56 5 GLY B N 1
ATOM 1969 C CA . GLY B 1 5 ? -11.828 -32.594 -36.438 1 42.56 5 GLY B CA 1
ATOM 1970 C C . GLY B 1 5 ? -10.797 -32.656 -35.312 1 42.56 5 GLY B C 1
ATOM 1971 O O . GLY B 1 5 ? -10.484 -33.75 -34.844 1 42.56 5 GLY B O 1
ATOM 1972 N N . ASN B 1 6 ? -9.734 -31.984 -35.156 1 45.47 6 ASN B N 1
ATOM 1973 C CA . ASN B 1 6 ? -8.742 -31.828 -34.094 1 45.47 6 ASN B CA 1
ATOM 1974 C C . ASN B 1 6 ? -9.383 -31.922 -32.719 1 45.47 6 ASN B C 1
ATOM 1976 O O . ASN B 1 6 ? -10.109 -31.016 -32.312 1 45.47 6 ASN B O 1
ATOM 1980 N N . VAL B 1 7 ? -9.961 -32.938 -32.156 1 51.53 7 VAL B N 1
ATOM 1981 C CA . VAL B 1 7 ? -10.516 -33.188 -30.844 1 51.53 7 VAL B CA 1
ATOM 1982 C C . VAL B 1 7 ? -9.578 -32.594 -29.781 1 51.53 7 VAL B C 1
ATOM 1984 O O . VAL B 1 7 ? -8.445 -33.062 -29.641 1 51.53 7 VAL B O 1
ATOM 1987 N N . SER B 1 8 ? -9.586 -31.422 -29.375 1 62.66 8 SER B N 1
ATOM 1988 C CA . SER B 1 8 ? -8.805 -30.766 -28.328 1 62.66 8 SER B CA 1
ATOM 1989 C C . SER B 1 8 ? -8.781 -31.578 -27.047 1 62.66 8 SER B C 1
ATOM 1991 O O . SER B 1 8 ? -9.828 -31.891 -26.469 1 62.66 8 SER B O 1
ATOM 1993 N N . VAL B 1 9 ? -7.863 -32.562 -26.734 1 77.75 9 VAL B N 1
ATOM 1994 C CA . VAL B 1 9 ? -7.613 -33.438 -25.609 1 77.75 9 VAL B CA 1
ATOM 1995 C C . VAL B 1 9 ? -7.668 -32.656 -24.312 1 77.75 9 VAL B C 1
ATOM 1997 O O . VAL B 1 9 ? -7.125 -31.531 -24.219 1 77.75 9 VAL B O 1
ATOM 2000 N N . ASP B 1 10 ? -8.586 -33.062 -23.375 1 90 10 ASP B N 1
ATOM 2001 C CA . ASP B 1 10 ? -8.641 -32.531 -22.031 1 90 10 ASP B CA 1
ATOM 2002 C C . ASP B 1 10 ? -7.258 -32.562 -21.375 1 90 10 ASP B C 1
ATOM 2004 O O . ASP B 1 10 ? -6.68 -33.625 -21.172 1 90 10 ASP B O 1
ATOM 2008 N N . PRO B 1 11 ? -6.703 -31.375 -21.125 1 92.81 11 PRO B N 1
ATOM 2009 C CA . PRO B 1 11 ? -5.359 -31.344 -20.547 1 92.81 11 PRO B CA 1
ATOM 2010 C C . PRO B 1 11 ? -5.277 -32.094 -19.219 1 92.81 11 PRO B C 1
ATOM 2012 O O . PRO B 1 11 ? -4.184 -32.438 -18.766 1 92.81 11 PRO B O 1
ATOM 2015 N N . LEU B 1 12 ? -6.477 -32.406 -18.609 1 95.56 12 LEU B N 1
ATOM 2016 C CA . LEU B 1 12 ? -6.488 -33.031 -17.297 1 95.56 12 LEU B CA 1
ATOM 2017 C C . LEU B 1 12 ? -6.781 -34.531 -17.422 1 95.56 12 LEU B C 1
ATOM 2019 O O . LEU B 1 12 ? -7.02 -35.219 -16.422 1 95.56 12 LEU B O 1
ATOM 2023 N N . ALA B 1 13 ? -6.75 -35.062 -18.562 1 94.06 13 ALA B N 1
ATOM 2024 C CA . ALA B 1 13 ? -7.16 -36.438 -18.828 1 94.06 13 ALA B CA 1
ATOM 2025 C C . ALA B 1 13 ? -6.398 -37.406 -17.953 1 94.06 13 ALA B C 1
ATOM 2027 O O . ALA B 1 13 ? -6.918 -38.469 -17.594 1 94.06 13 ALA B O 1
ATOM 2028 N N . LYS B 1 14 ? -5.207 -37.125 -17.594 1 93.94 14 LYS B N 1
ATOM 2029 C CA . LYS B 1 14 ? -4.348 -38.031 -16.859 1 93.94 14 LYS B CA 1
ATOM 2030 C C . LYS B 1 14 ? -4.75 -38.094 -15.383 1 93.94 14 LYS B C 1
ATOM 2032 O O . LYS B 1 14 ? -4.312 -39 -14.656 1 93.94 14 LYS B O 1
ATOM 2037 N N . PHE B 1 15 ? -5.582 -37.156 -14.844 1 96.69 15 PHE B N 1
ATOM 2038 C CA . PHE B 1 15 ? -5.961 -37.094 -13.438 1 96.69 15 PHE B CA 1
ATOM 2039 C C . PHE B 1 15 ? -7.281 -37.812 -13.195 1 96.69 15 PHE B C 1
ATOM 2041 O O . PHE B 1 15 ? -8.141 -37.875 -14.086 1 96.69 15 PHE B O 1
ATOM 2048 N N . PRO B 1 16 ? -7.422 -38.344 -12.008 1 97.31 16 PRO B N 1
ATOM 2049 C CA . PRO B 1 16 ? -8.734 -38.875 -11.633 1 97.31 16 PRO B CA 1
ATOM 2050 C C . PRO B 1 16 ? -9.836 -37.812 -11.672 1 97.31 16 PRO B C 1
ATOM 2052 O O . PRO B 1 16 ? -9.562 -36.625 -11.484 1 97.31 16 PRO B O 1
ATOM 2055 N N . LEU B 1 17 ? -11.016 -38.25 -11.883 1 96.44 17 LEU B N 1
ATOM 2056 C CA . LEU B 1 17 ? -12.172 -37.375 -12.055 1 96.44 17 LEU B CA 1
ATOM 2057 C C . LEU B 1 17 ? -12.312 -36.438 -10.867 1 96.44 17 LEU B C 1
ATOM 2059 O O . LEU B 1 17 ? -12.586 -35.25 -11.055 1 96.44 17 LEU B O 1
ATOM 2063 N N . LYS B 1 18 ? -12.117 -36.938 -9.625 1 96.69 18 LYS B N 1
ATOM 2064 C CA . LYS B 1 18 ? -12.25 -36.125 -8.422 1 96.69 18 LYS B CA 1
ATOM 2065 C C . LYS B 1 18 ? -11.289 -34.938 -8.445 1 96.69 18 LYS B C 1
ATOM 2067 O O . LYS B 1 18 ? -11.664 -33.812 -8.094 1 96.69 18 LYS B O 1
ATOM 2072 N N . GLU B 1 19 ? -10.07 -35.188 -8.914 1 97.31 19 GLU B N 1
ATOM 2073 C CA . GLU B 1 19 ? -9.039 -34.156 -8.977 1 97.31 19 GLU B CA 1
ATOM 2074 C C . GLU B 1 19 ? -9.344 -33.156 -10.086 1 97.31 19 GLU B C 1
ATOM 2076 O O . GLU B 1 19 ? -9.078 -31.953 -9.93 1 97.31 19 GLU B O 1
ATOM 2081 N N . ARG B 1 20 ? -9.867 -33.688 -11.172 1 97.62 20 ARG B N 1
ATOM 2082 C CA . ARG B 1 20 ? -10.242 -32.812 -12.281 1 97.62 20 ARG B CA 1
ATOM 2083 C C . ARG B 1 20 ? -11.359 -31.844 -11.867 1 97.62 20 ARG B C 1
ATOM 2085 O O . ARG B 1 20 ? -11.266 -30.641 -12.109 1 97.62 20 ARG B O 1
ATOM 2092 N N . LYS B 1 21 ? -12.32 -32.406 -11.219 1 97.06 21 LYS B N 1
ATOM 2093 C CA . LYS B 1 21 ? -13.453 -31.594 -10.773 1 97.06 21 LYS B CA 1
ATOM 2094 C C . LYS B 1 21 ? -13.023 -30.562 -9.727 1 97.06 21 LYS B C 1
ATOM 2096 O O . LYS B 1 21 ? -13.477 -29.422 -9.734 1 97.06 21 LYS B O 1
ATOM 2101 N N . PHE B 1 22 ? -12.133 -31.016 -8.852 1 97.75 22 PHE B N 1
ATOM 2102 C CA . PHE B 1 22 ? -11.617 -30.125 -7.816 1 97.75 22 PHE B CA 1
ATOM 2103 C C . PHE B 1 22 ? -10.914 -28.922 -8.43 1 97.75 22 PHE B C 1
ATOM 2105 O O . PHE B 1 22 ? -11.195 -27.781 -8.078 1 97.75 22 PHE B O 1
ATOM 2112 N N . ALA B 1 23 ? -10.047 -29.203 -9.352 1 98.12 23 ALA B N 1
ATOM 2113 C CA . ALA B 1 23 ? -9.266 -28.156 -10.008 1 98.12 23 ALA B CA 1
ATOM 2114 C C . ALA B 1 23 ? -10.164 -27.188 -10.758 1 98.12 23 ALA B C 1
ATOM 2116 O O . ALA B 1 23 ? -10.008 -25.969 -10.648 1 98.12 23 ALA B O 1
ATOM 2117 N N . ARG B 1 24 ? -11.133 -27.688 -11.43 1 98.06 24 ARG B N 1
ATOM 2118 C CA . ARG B 1 24 ? -12.023 -26.859 -12.242 1 98.06 24 ARG B CA 1
ATOM 2119 C C . ARG B 1 24 ? -12.906 -25.984 -11.367 1 98.06 24 ARG B C 1
ATOM 2121 O O . ARG B 1 24 ? -13.055 -24.781 -11.625 1 98.06 24 ARG B O 1
ATOM 2128 N N . THR B 1 25 ? -13.422 -26.547 -10.297 1 98.19 25 THR B N 1
ATOM 2129 C CA . THR B 1 25 ? -14.328 -25.797 -9.43 1 98.19 25 THR B CA 1
ATOM 2130 C C . THR B 1 25 ? -13.562 -24.75 -8.633 1 98.19 25 THR B C 1
ATOM 2132 O O . THR B 1 25 ? -14 -23.594 -8.531 1 98.19 25 THR B O 1
ATOM 2135 N N . ARG B 1 26 ? -12.469 -25.156 -8.102 1 97.88 26 ARG B N 1
ATOM 2136 C CA . ARG B 1 26 ? -11.672 -24.234 -7.297 1 97.88 26 ARG B CA 1
ATOM 2137 C C . ARG B 1 26 ? -11.219 -23.031 -8.133 1 97.88 26 ARG B C 1
ATOM 2139 O O . ARG B 1 26 ? -11.336 -21.891 -7.699 1 97.88 26 ARG B O 1
ATOM 2146 N N . THR B 1 27 ? -10.742 -23.312 -9.328 1 98.19 27 THR B N 1
ATOM 2147 C CA . THR B 1 27 ? -10.312 -22.25 -10.227 1 98.19 27 THR B CA 1
ATOM 2148 C C . THR B 1 27 ? -11.5 -21.391 -10.664 1 98.19 27 THR B C 1
ATOM 2150 O O . THR B 1 27 ? -11.391 -20.172 -10.742 1 98.19 27 THR B O 1
ATOM 2153 N N . ASN B 1 28 ? -12.594 -22.078 -10.914 1 98.31 28 ASN B N 1
ATOM 2154 C CA . ASN B 1 28 ? -13.812 -21.375 -11.297 1 98.31 28 ASN B CA 1
ATOM 2155 C C . ASN B 1 28 ? -14.25 -20.375 -10.219 1 98.31 28 ASN B C 1
ATOM 2157 O O . ASN B 1 28 ? -14.648 -19.25 -10.531 1 98.31 28 ASN B O 1
ATOM 2161 N N . LEU B 1 29 ? -14.195 -20.75 -9.008 1 98.44 29 LEU B N 1
ATOM 2162 C CA . LEU B 1 29 ? -14.562 -19.891 -7.887 1 98.44 29 LEU B CA 1
ATOM 2163 C C . LEU B 1 29 ? -13.633 -18.688 -7.793 1 98.44 29 LEU B C 1
ATOM 2165 O O . LEU B 1 29 ? -14.086 -17.547 -7.617 1 98.44 29 LEU B O 1
ATOM 2169 N N . THR B 1 30 ? -12.367 -18.938 -7.965 1 98.12 30 THR B N 1
ATOM 2170 C CA . THR B 1 30 ? -11.375 -17.859 -7.895 1 98.12 30 THR B CA 1
ATOM 2171 C C . THR B 1 30 ? -11.602 -16.844 -9 1 98.12 30 THR B C 1
ATOM 2173 O O . THR B 1 30 ? -11.633 -15.633 -8.742 1 98.12 30 THR B O 1
ATOM 2176 N N . PHE B 1 31 ? -11.812 -17.328 -10.172 1 97.31 31 PHE B N 1
ATOM 2177 C CA . PHE B 1 31 ? -12 -16.406 -11.297 1 97.31 31 PHE B CA 1
ATOM 2178 C C . PHE B 1 31 ? -13.367 -15.734 -11.234 1 97.31 31 PHE B C 1
ATOM 2180 O O . PHE B 1 31 ? -13.523 -14.602 -11.688 1 97.31 31 PHE B O 1
ATOM 2187 N N . GLY B 1 32 ? -14.359 -16.453 -10.641 1 97.69 32 GLY B N 1
ATOM 2188 C CA . GLY B 1 32 ? -15.625 -15.797 -10.352 1 97.69 32 GLY B CA 1
ATOM 2189 C C . GLY B 1 32 ? -15.492 -14.609 -9.422 1 97.69 32 GLY B C 1
ATOM 2190 O O . GLY B 1 32 ? -16.094 -13.562 -9.648 1 97.69 32 GLY B O 1
ATOM 2191 N N . LEU B 1 33 ? -14.703 -14.773 -8.398 1 98 33 LEU B N 1
ATOM 2192 C CA . LEU B 1 33 ? -14.43 -13.672 -7.484 1 98 33 LEU B CA 1
ATOM 2193 C C . LEU B 1 33 ? -13.828 -12.484 -8.234 1 98 33 LEU B C 1
ATOM 2195 O O . LEU B 1 33 ? -14.258 -11.344 -8.055 1 98 33 LEU B O 1
ATOM 2199 N N . LEU B 1 34 ? -12.852 -12.734 -9.062 1 97 34 LEU B N 1
ATOM 2200 C CA . LEU B 1 34 ? -12.18 -11.672 -9.812 1 97 34 LEU B CA 1
ATOM 2201 C C . LEU B 1 34 ? -13.156 -10.953 -10.734 1 97 34 LEU B C 1
ATOM 2203 O O . LEU B 1 34 ? -13.086 -9.734 -10.891 1 97 34 LEU B O 1
ATOM 2207 N N . GLU B 1 35 ? -13.984 -11.695 -11.328 1 96.5 35 GLU B N 1
ATOM 2208 C CA . GLU B 1 35 ? -15 -11.102 -12.188 1 96.5 35 GLU B CA 1
ATOM 2209 C C . GLU B 1 35 ? -15.906 -10.156 -11.406 1 96.5 35 GLU B C 1
ATOM 2211 O O . GLU B 1 35 ? -16.188 -9.039 -11.852 1 96.5 35 GLU B O 1
ATOM 2216 N N . PHE B 1 36 ? -16.344 -10.594 -10.234 1 96.94 36 PHE B N 1
ATOM 2217 C CA . PHE B 1 36 ? -17.188 -9.742 -9.398 1 96.94 36 PHE B CA 1
ATOM 2218 C C . PHE B 1 36 ? -16.438 -8.5 -8.953 1 96.94 36 PHE B C 1
ATOM 2220 O O . PHE B 1 36 ? -17.016 -7.414 -8.867 1 96.94 36 PHE B O 1
ATOM 2227 N N . MET B 1 37 ? -15.133 -8.625 -8.766 1 95.81 37 MET B N 1
ATOM 2228 C CA . MET B 1 37 ? -14.32 -7.543 -8.234 1 95.81 37 MET B CA 1
ATOM 2229 C C . MET B 1 37 ? -14.086 -6.469 -9.289 1 95.81 37 MET B C 1
ATOM 2231 O O . MET B 1 37 ? -13.523 -5.41 -8.992 1 95.81 37 MET B O 1
ATOM 2235 N N . GLU B 1 38 ? -14.445 -6.75 -10.477 1 92.62 38 GLU B N 1
ATOM 2236 C CA . GLU B 1 38 ? -14.312 -5.746 -11.531 1 92.62 38 GLU B CA 1
ATOM 2237 C C . GLU B 1 38 ? -15.219 -4.547 -11.266 1 92.62 38 GLU B C 1
ATOM 2239 O O . GLU B 1 38 ? -14.906 -3.426 -11.664 1 92.62 38 GLU B O 1
ATOM 2244 N N . SER B 1 39 ? -16.328 -4.809 -10.508 1 91.88 39 SER B N 1
ATOM 2245 C CA . SER B 1 39 ? -17.281 -3.723 -10.312 1 91.88 39 SER B CA 1
ATOM 2246 C C . SER B 1 39 ? -17.656 -3.568 -8.844 1 91.88 39 SER B C 1
ATOM 2248 O O . SER B 1 39 ? -18.375 -2.635 -8.469 1 91.88 39 SER B O 1
ATOM 2250 N N . ARG B 1 40 ? -17.141 -4.484 -8.016 1 93.56 40 ARG B N 1
ATOM 2251 C CA . ARG B 1 40 ? -17.484 -4.465 -6.594 1 93.56 40 ARG B CA 1
ATOM 2252 C C . ARG B 1 40 ? -16.234 -4.613 -5.727 1 93.56 40 ARG B C 1
ATOM 2254 O O . ARG B 1 40 ? -15.242 -5.184 -6.164 1 93.56 40 ARG B O 1
ATOM 2261 N N . SER B 1 41 ? -16.359 -4.078 -4.547 1 91.81 41 SER B N 1
ATOM 2262 C CA . SER B 1 41 ? -15.281 -4.297 -3.59 1 91.81 41 SER B CA 1
ATOM 2263 C C . SER B 1 41 ? -15.312 -5.719 -3.039 1 91.81 41 SER B C 1
ATOM 2265 O O . SER B 1 41 ? -16.359 -6.355 -3.012 1 91.81 41 SER B O 1
ATOM 2267 N N . TYR B 1 42 ? -14.188 -6.238 -2.631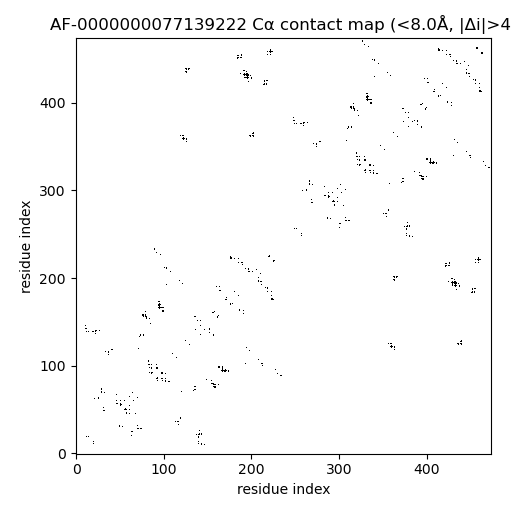 1 94.25 42 TYR B N 1
ATOM 2268 C CA . TYR B 1 42 ? -14.031 -7.594 -2.115 1 94.25 42 TYR B CA 1
ATOM 2269 C C . TYR B 1 42 ? -15.023 -7.867 -0.989 1 94.25 42 TYR B C 1
ATOM 2271 O O . TYR B 1 42 ? -15.68 -8.906 -0.971 1 94.25 42 TYR B O 1
ATOM 2279 N N . ASP B 1 43 ? -15.148 -6.898 -0.085 1 90.44 43 ASP B N 1
ATOM 2280 C CA . ASP B 1 43 ? -15.953 -7.082 1.117 1 90.44 43 ASP B CA 1
ATOM 2281 C C . ASP B 1 43 ? -17.438 -7.168 0.774 1 90.44 43 ASP B C 1
ATOM 2283 O O . ASP B 1 43 ? -18.219 -7.742 1.532 1 90.44 43 ASP B O 1
ATOM 2287 N N . GLU B 1 44 ? -17.812 -6.68 -0.336 1 93.5 44 GLU B N 1
ATOM 2288 C CA . GLU B 1 44 ? -19.219 -6.641 -0.751 1 93.5 44 GLU B CA 1
ATOM 2289 C C . GLU B 1 44 ? -19.641 -7.969 -1.367 1 93.5 44 GLU B C 1
ATOM 2291 O O . GLU B 1 44 ? -20.844 -8.234 -1.51 1 93.5 44 GLU B O 1
ATOM 2296 N N . ILE B 1 45 ? -18.719 -8.734 -1.8 1 96.81 45 ILE B N 1
ATOM 2297 C CA . ILE B 1 45 ? -19.031 -9.984 -2.496 1 96.81 45 ILE B CA 1
ATOM 2298 C C . ILE B 1 45 ? -19.328 -11.078 -1.479 1 96.81 45 ILE B C 1
ATOM 2300 O O . ILE B 1 45 ? -18.516 -11.359 -0.594 1 96.81 45 ILE B O 1
ATOM 2304 N N . LYS B 1 46 ? -20.422 -11.719 -1.625 1 97.56 46 LYS B N 1
ATOM 2305 C CA . LYS B 1 46 ? -20.859 -12.75 -0.688 1 97.56 46 LYS B CA 1
ATOM 2306 C C . LYS B 1 46 ? -20.516 -14.141 -1.207 1 97.56 46 LYS B C 1
ATOM 2308 O O . LYS B 1 46 ? -20.5 -14.375 -2.418 1 97.56 46 LYS B O 1
ATOM 2313 N N . ILE B 1 47 ? -20.375 -15.008 -0.249 1 98 47 ILE B N 1
ATOM 2314 C CA . ILE B 1 47 ? -20.094 -16.406 -0.583 1 98 47 ILE B CA 1
ATOM 2315 C C . ILE B 1 47 ? -21.266 -16.984 -1.361 1 98 47 ILE B C 1
ATOM 2317 O O . ILE B 1 47 ? -21.078 -17.75 -2.316 1 98 47 ILE B O 1
ATOM 2321 N N . THR B 1 48 ? -22.453 -16.609 -1.018 1 98.06 48 THR B N 1
ATOM 2322 C CA . THR B 1 48 ? -23.656 -17.125 -1.672 1 98.06 48 THR B CA 1
ATOM 2323 C C . THR B 1 48 ? -23.656 -16.766 -3.156 1 98.06 48 THR B C 1
ATOM 2325 O O . THR B 1 48 ? -24.094 -17.562 -3.99 1 98.06 48 THR B O 1
ATOM 2328 N N . GLU B 1 49 ? -23.172 -15.617 -3.504 1 98.25 49 GLU B N 1
ATOM 2329 C CA . GLU B 1 49 ? -23.094 -15.188 -4.898 1 98.25 49 GLU B CA 1
ATOM 2330 C C . GLU B 1 49 ? -22.078 -16.031 -5.672 1 98.25 49 GLU B C 1
ATOM 2332 O O . GLU B 1 49 ? -22.312 -16.391 -6.824 1 98.25 49 GLU B O 1
ATOM 2337 N N . LEU B 1 50 ? -21 -16.328 -5.031 1 98.38 50 LEU B N 1
ATOM 2338 C CA . LEU B 1 50 ? -19.984 -17.172 -5.648 1 98.38 50 LEU B CA 1
ATOM 2339 C C . LEU B 1 50 ? -20.5 -18.578 -5.867 1 98.38 50 LEU B C 1
ATOM 2341 O O . LEU B 1 50 ? -20.203 -19.203 -6.898 1 98.38 50 LEU B O 1
ATOM 2345 N N . CYS B 1 51 ? -21.234 -19.062 -4.914 1 98.31 51 CYS B N 1
ATOM 2346 C CA . CYS B 1 51 ? -21.844 -20.375 -5.035 1 98.31 51 CYS B CA 1
ATOM 2347 C C . CYS B 1 51 ? -22.797 -20.438 -6.223 1 98.31 51 CYS B C 1
ATOM 2349 O O . CYS B 1 51 ? -22.781 -21.391 -6.992 1 98.31 51 CYS B O 1
ATOM 2351 N N . GLN B 1 52 ? -23.578 -19.438 -6.332 1 98.25 52 GLN B N 1
ATOM 2352 C CA . GLN B 1 52 ? -24.5 -19.344 -7.465 1 98.25 52 GLN B CA 1
ATOM 2353 C C . GLN B 1 52 ? -23.734 -19.297 -8.781 1 98.25 52 GLN B C 1
ATOM 2355 O O . GLN B 1 52 ? -24.094 -19.984 -9.742 1 98.25 52 GLN B O 1
ATOM 2360 N N . TYR B 1 53 ? -22.719 -18.547 -8.836 1 97.56 53 TYR B N 1
ATOM 2361 C CA . TYR B 1 53 ? -21.875 -18.422 -10.016 1 97.56 53 TYR B CA 1
ATOM 2362 C C . TYR B 1 53 ? -21.281 -19.766 -10.43 1 97.56 53 TYR B C 1
ATOM 2364 O O . TYR B 1 53 ? -21.281 -20.125 -11.609 1 97.56 53 TYR B O 1
ATOM 2372 N N . ALA B 1 54 ? -20.812 -20.547 -9.469 1 97.81 54 ALA B N 1
ATOM 2373 C CA . ALA B 1 54 ? -20.125 -21.812 -9.719 1 97.81 54 ALA B CA 1
ATOM 2374 C C . ALA B 1 54 ? -21.109 -22.969 -9.688 1 97.81 54 ALA B C 1
ATOM 2376 O O . ALA B 1 54 ? -20.719 -24.125 -9.914 1 97.81 54 ALA B O 1
ATOM 2377 N N . GLU B 1 55 ? -22.312 -22.688 -9.336 1 97.94 55 GLU B N 1
ATOM 2378 C CA . GLU B 1 55 ? -23.375 -23.672 -9.273 1 97.94 55 GLU B CA 1
ATOM 2379 C C . GLU B 1 55 ? -23.047 -24.766 -8.25 1 97.94 55 GLU B C 1
ATOM 2381 O O . GLU B 1 55 ? -23.125 -25.953 -8.562 1 97.94 55 GLU B O 1
ATOM 2386 N N . ILE B 1 56 ? -22.781 -24.359 -7.09 1 98.12 56 ILE B N 1
ATOM 2387 C CA . ILE B 1 56 ? -22.516 -25.281 -5.992 1 98.12 56 ILE B CA 1
ATOM 2388 C C . ILE B 1 56 ? -23.203 -24.766 -4.719 1 98.12 56 ILE B C 1
ATOM 2390 O O . ILE B 1 56 ? -23.609 -23.609 -4.652 1 98.12 56 ILE B O 1
ATOM 2394 N N . SER B 1 57 ? -23.312 -25.656 -3.715 1 97.69 57 SER B N 1
ATOM 2395 C CA . SER B 1 57 ? -23.891 -25.281 -2.422 1 97.69 57 SER B CA 1
ATOM 2396 C C . SER B 1 57 ? -22.844 -24.625 -1.529 1 97.69 57 SER B C 1
ATOM 2398 O O . SER B 1 57 ? -21.641 -24.719 -1.788 1 97.69 57 SER B O 1
ATOM 2400 N N . GLU B 1 58 ? -23.281 -23.922 -0.487 1 97.31 58 GLU B N 1
ATOM 2401 C CA . GLU B 1 58 ? -22.375 -23.25 0.452 1 97.31 58 GLU B CA 1
ATOM 2402 C C . GLU B 1 58 ? -21.516 -24.266 1.188 1 97.31 58 GLU B C 1
ATOM 2404 O O . GLU B 1 58 ? -20.297 -24.078 1.331 1 97.31 58 GLU B O 1
ATOM 2409 N N . PRO B 1 59 ? -22.062 -25.406 1.617 1 97.81 59 PRO B N 1
ATOM 2410 C CA . PRO B 1 59 ? -21.188 -26.406 2.232 1 97.81 59 PRO B CA 1
ATOM 2411 C C . PRO B 1 59 ? -20.094 -26.891 1.285 1 97.81 59 PRO B C 1
ATOM 2413 O O . PRO B 1 59 ? -18.953 -27.109 1.707 1 97.81 59 PRO B O 1
ATOM 2416 N N . THR B 1 60 ? -20.422 -27.094 0.048 1 97.69 60 THR B N 1
ATOM 2417 C CA . THR B 1 60 ? -19.438 -27.5 -0.954 1 97.69 60 THR B CA 1
ATOM 2418 C C . THR B 1 60 ? -18.359 -26.438 -1.131 1 97.69 60 THR B C 1
ATOM 2420 O O . THR B 1 60 ? -17.188 -26.766 -1.291 1 97.69 60 THR B O 1
ATOM 2423 N N . PHE B 1 61 ? -18.844 -25.172 -1.069 1 98.12 61 PHE B N 1
ATOM 2424 C CA . PHE B 1 61 ? -17.875 -24.078 -1.155 1 98.12 61 PHE B CA 1
ATOM 2425 C C . PHE B 1 61 ? -16.766 -24.234 -0.122 1 98.12 61 PHE B C 1
ATOM 2427 O O . PHE B 1 61 ? -15.586 -24.141 -0.451 1 98.12 61 PHE B O 1
ATOM 2434 N N . TYR B 1 62 ? -17.109 -24.578 1.085 1 97.06 62 TYR B N 1
ATOM 2435 C CA . TYR B 1 62 ? -16.172 -24.609 2.197 1 97.06 62 TYR B CA 1
ATOM 2436 C C . TYR B 1 62 ? -15.242 -25.828 2.094 1 97.06 62 TYR B C 1
ATOM 2438 O O . TYR B 1 62 ? -14.203 -25.875 2.762 1 97.06 62 TYR B O 1
ATOM 2446 N N . HIS B 1 63 ? -15.656 -26.766 1.277 1 96.19 63 HIS B N 1
ATOM 2447 C CA . HIS B 1 63 ? -14.758 -27.875 0.949 1 96.19 63 HIS B CA 1
ATOM 2448 C C . HIS B 1 63 ? -13.562 -27.391 0.139 1 96.19 63 HIS B C 1
ATOM 2450 O O . HIS B 1 63 ? -12.438 -27.859 0.338 1 96.19 63 HIS B O 1
ATOM 2456 N N . TYR B 1 64 ? -13.836 -26.438 -0.699 1 96.88 64 TYR B N 1
ATOM 2457 C CA . TYR B 1 64 ? -12.789 -25.922 -1.574 1 96.88 64 TYR B CA 1
ATOM 2458 C C . TYR B 1 64 ? -12.016 -24.797 -0.888 1 96.88 64 TYR B C 1
ATOM 2460 O O . TYR B 1 64 ? -10.789 -24.734 -0.979 1 96.88 64 TYR B O 1
ATOM 2468 N N . PHE B 1 65 ? -12.789 -23.953 -0.228 1 97.06 65 PHE B N 1
ATOM 2469 C CA . PHE B 1 65 ? -12.227 -22.797 0.458 1 97.06 65 PHE B CA 1
ATOM 2470 C C . PHE B 1 65 ? -12.797 -22.672 1.864 1 97.06 65 PHE B C 1
ATOM 2472 O O . PHE B 1 65 ? -13.852 -22.047 2.057 1 97.06 65 PHE B O 1
ATOM 2479 N N . PRO B 1 66 ? -12 -23.078 2.826 1 95.19 66 PRO B N 1
ATOM 2480 C CA . PRO B 1 66 ? -12.484 -23.016 4.211 1 95.19 66 PRO B CA 1
ATOM 2481 C C . PRO B 1 66 ? -12.898 -21.594 4.621 1 95.19 66 PRO B C 1
ATOM 2483 O O . PRO B 1 66 ? -13.805 -21.438 5.438 1 95.19 66 PRO B O 1
ATOM 2486 N N . GLU B 1 67 ? -12.219 -20.641 4.059 1 94.44 67 GLU B N 1
ATOM 2487 C CA . GLU B 1 67 ? -12.57 -19.25 4.277 1 94.44 67 GLU B CA 1
ATOM 2488 C C . GLU B 1 67 ? -12.617 -18.484 2.959 1 94.44 67 GLU B C 1
ATOM 2490 O O . GLU B 1 67 ? -11.906 -18.828 2.01 1 94.44 67 GLU B O 1
ATOM 2495 N N . LYS B 1 68 ? -13.406 -17.453 2.904 1 94.75 68 LYS B N 1
ATOM 2496 C CA . LYS B 1 68 ? -13.508 -16.625 1.707 1 94.75 68 LYS B CA 1
ATOM 2497 C C . LYS B 1 68 ? -12.141 -16.078 1.3 1 94.75 68 LYS B C 1
ATOM 2499 O O . LYS B 1 68 ? -11.82 -16.016 0.111 1 94.75 68 LYS B O 1
ATOM 2504 N N . ASP B 1 69 ? -11.336 -15.734 2.334 1 94.25 69 ASP B N 1
ATOM 2505 C CA . ASP B 1 69 ? -10.055 -15.086 2.1 1 94.25 69 ASP B CA 1
ATOM 2506 C C . ASP B 1 69 ? -9.086 -16.016 1.365 1 94.25 69 ASP B C 1
ATOM 2508 O O . ASP B 1 69 ? -8.125 -15.562 0.746 1 94.25 69 ASP B O 1
ATOM 2512 N N . ASP B 1 70 ? -9.344 -17.266 1.403 1 95.56 70 ASP B N 1
ATOM 2513 C CA . ASP B 1 70 ? -8.484 -18.234 0.743 1 95.56 70 ASP B CA 1
ATOM 2514 C C . ASP B 1 70 ? -8.531 -18.078 -0.774 1 95.56 70 ASP B C 1
ATOM 2516 O O . ASP B 1 70 ? -7.613 -18.5 -1.48 1 95.56 70 ASP B O 1
ATOM 2520 N N . LEU B 1 71 ? -9.609 -17.484 -1.264 1 96.81 71 LEU B N 1
ATOM 2521 C CA . LEU B 1 71 ? -9.742 -17.25 -2.697 1 96.81 71 LEU B CA 1
ATOM 2522 C C . LEU B 1 71 ? -8.656 -16.297 -3.186 1 96.81 71 LEU B C 1
ATOM 2524 O O . LEU B 1 71 ? -8.062 -16.516 -4.246 1 96.81 71 LEU B O 1
ATOM 2528 N N . ILE B 1 72 ? -8.391 -15.25 -2.383 1 96 72 ILE B N 1
ATOM 2529 C CA . ILE B 1 72 ? -7.371 -14.266 -2.752 1 96 72 ILE B CA 1
ATOM 2530 C C . ILE B 1 72 ? -5.992 -14.914 -2.713 1 96 72 ILE B C 1
ATOM 2532 O O . ILE B 1 72 ? -5.172 -14.695 -3.607 1 96 72 ILE B O 1
ATOM 2536 N N . LEU B 1 73 ? -5.789 -15.734 -1.715 1 95 73 LEU B N 1
ATOM 2537 C CA . LEU B 1 73 ? -4.508 -16.422 -1.596 1 95 73 LEU B CA 1
ATOM 2538 C C . LEU B 1 73 ? -4.297 -17.375 -2.762 1 95 73 LEU B C 1
ATOM 2540 O O . LEU B 1 73 ? -3.189 -17.5 -3.289 1 95 73 LEU B O 1
ATOM 2544 N N . HIS B 1 74 ? -5.375 -18.078 -3.094 1 96.56 74 HIS B N 1
ATOM 2545 C CA . HIS B 1 74 ? -5.336 -18.953 -4.254 1 96.56 74 HIS B CA 1
ATOM 2546 C C . HIS B 1 74 ? -4.965 -18.188 -5.52 1 96.56 74 HIS B C 1
ATOM 2548 O O . HIS B 1 74 ? -4.094 -18.625 -6.277 1 96.56 74 HIS B O 1
ATOM 2554 N N . TYR B 1 75 ? -5.52 -17.031 -5.727 1 96.69 75 TYR B N 1
ATOM 2555 C CA . TYR B 1 75 ? -5.219 -16.219 -6.898 1 96.69 75 TYR B CA 1
ATOM 2556 C C . TYR B 1 75 ? -3.77 -15.742 -6.871 1 96.69 75 TYR B C 1
ATOM 2558 O O . TYR B 1 75 ? -3.115 -15.672 -7.914 1 96.69 75 TYR B O 1
ATOM 2566 N N . ILE B 1 76 ? -3.277 -15.375 -5.73 1 96.12 76 ILE B N 1
ATOM 2567 C CA . ILE B 1 76 ? -1.898 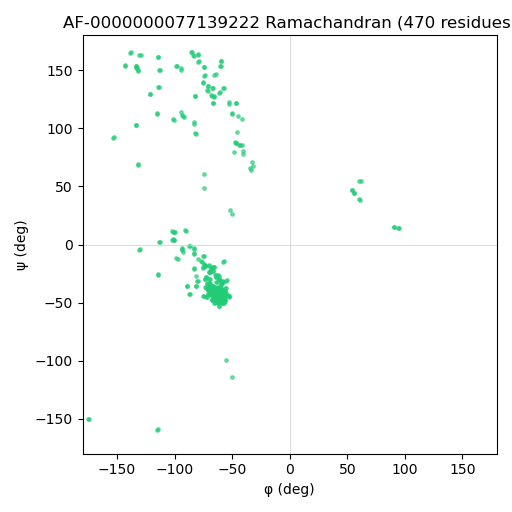-14.914 -5.605 1 96.12 76 ILE B CA 1
ATOM 2568 C C . ILE B 1 76 ? -0.942 -16.016 -6.047 1 96.12 76 ILE B C 1
ATOM 2570 O O . ILE B 1 76 ? 0.071 -15.75 -6.695 1 96.12 76 ILE B O 1
ATOM 2574 N N . GLN B 1 77 ? -1.259 -17.234 -5.723 1 96.06 77 GLN B N 1
ATOM 2575 C CA . GLN B 1 77 ? -0.452 -18.359 -6.184 1 96.06 77 GLN B CA 1
ATOM 2576 C C . GLN B 1 77 ? -0.506 -18.484 -7.703 1 96.06 77 GLN B C 1
ATOM 2578 O O . GLN B 1 77 ? 0.521 -18.688 -8.352 1 96.06 77 GLN B O 1
ATOM 2583 N N . ILE B 1 78 ? -1.684 -18.375 -8.227 1 97.19 78 ILE B N 1
ATOM 2584 C CA . ILE B 1 78 ? -1.85 -18.422 -9.672 1 97.19 78 ILE B CA 1
ATOM 2585 C C . ILE B 1 78 ? -1.04 -17.297 -10.328 1 97.19 78 ILE B C 1
ATOM 2587 O O . ILE B 1 78 ? -0.31 -17.531 -11.289 1 97.19 78 ILE B O 1
ATOM 2591 N N . TRP B 1 79 ? -1.161 -16.125 -9.734 1 96.56 79 TRP B N 1
ATOM 2592 C CA . TRP B 1 79 ? -0.429 -14.961 -10.211 1 96.56 79 TRP B CA 1
ATOM 2593 C C . TRP B 1 79 ? 1.072 -15.227 -10.234 1 96.56 79 TRP B C 1
ATOM 2595 O O . TRP B 1 79 ? 1.756 -14.898 -11.203 1 96.56 79 TRP B O 1
ATOM 2605 N N . SER B 1 80 ? 1.583 -15.828 -9.219 1 96.44 80 SER B N 1
ATOM 2606 C CA . SER B 1 80 ? 3.018 -16.094 -9.148 1 96.44 80 SER B CA 1
ATOM 2607 C C . SER B 1 80 ? 3.465 -17.031 -10.266 1 96.44 80 SER B C 1
ATOM 2609 O O . SER B 1 80 ? 4.539 -16.844 -10.844 1 96.44 80 SER B O 1
ATOM 2611 N N . LEU B 1 81 ? 2.633 -18 -10.586 1 96.88 81 LEU B N 1
ATOM 2612 C CA . LEU B 1 81 ? 2.936 -18.906 -11.688 1 96.88 81 LEU B CA 1
ATOM 2613 C C . LEU B 1 81 ? 2.871 -18.172 -13.023 1 96.88 81 LEU B C 1
ATOM 2615 O O . LEU B 1 81 ? 3.715 -18.391 -13.898 1 96.88 81 LEU B O 1
ATOM 2619 N N . MET B 1 82 ? 1.872 -17.328 -13.141 1 97 82 MET B N 1
ATOM 2620 C CA . MET B 1 82 ? 1.738 -16.531 -14.359 1 97 82 MET B CA 1
ATOM 2621 C C . MET B 1 82 ? 2.98 -15.688 -14.594 1 97 82 MET B C 1
ATOM 2623 O O . MET B 1 82 ? 3.457 -15.57 -15.727 1 97 82 MET B O 1
ATOM 2627 N N . VAL B 1 83 ? 3.51 -15.102 -13.555 1 97.44 83 VAL B N 1
ATOM 2628 C CA . VAL B 1 83 ? 4.707 -14.273 -13.648 1 97.44 83 VAL B CA 1
ATOM 2629 C C . VAL B 1 83 ? 5.891 -15.125 -14.102 1 97.44 83 VAL B C 1
ATOM 2631 O O . VAL B 1 83 ? 6.656 -14.719 -14.977 1 97.44 83 VAL B O 1
ATOM 2634 N N . SER B 1 84 ? 6.012 -16.312 -13.523 1 96.62 84 SER B N 1
ATOM 2635 C CA . SER B 1 84 ? 7.102 -17.203 -13.883 1 96.62 84 SER B CA 1
ATOM 2636 C C . SER B 1 84 ? 7.012 -17.641 -15.344 1 96.62 84 SER B C 1
ATOM 2638 O O . SER B 1 84 ? 8.016 -17.656 -16.047 1 96.62 84 SER B O 1
ATOM 2640 N N . VAL B 1 85 ? 5.848 -17.984 -15.766 1 97.06 85 VAL B N 1
ATOM 2641 C CA . VAL B 1 85 ? 5.625 -18.406 -17.156 1 97.06 85 VAL B CA 1
ATOM 2642 C C . VAL B 1 85 ? 5.906 -17.234 -18.094 1 97.06 85 VAL B C 1
ATOM 2644 O O . VAL B 1 85 ? 6.543 -17.406 -19.125 1 97.06 85 VAL B O 1
ATOM 2647 N N . PHE B 1 86 ? 5.434 -16.078 -17.703 1 96.94 86 PHE B N 1
ATOM 2648 C CA . PHE B 1 86 ? 5.676 -14.852 -18.469 1 96.94 86 PHE B CA 1
ATOM 2649 C C . PHE B 1 86 ? 7.168 -14.602 -18.641 1 96.94 86 PHE B C 1
ATOM 2651 O O . PHE B 1 86 ? 7.629 -14.273 -19.734 1 96.94 86 PHE B O 1
ATOM 2658 N N . ALA B 1 87 ? 7.902 -14.734 -17.562 1 96.69 87 ALA B N 1
ATOM 2659 C CA . ALA B 1 87 ? 9.352 -14.523 -17.594 1 96.69 87 ALA B CA 1
ATOM 2660 C C . ALA B 1 87 ? 10.023 -15.492 -18.562 1 96.69 87 ALA B C 1
ATOM 2662 O O . ALA B 1 87 ? 10.906 -15.102 -19.328 1 96.69 87 ALA B O 1
ATOM 2663 N N . LYS B 1 88 ? 9.609 -16.75 -18.562 1 95.5 88 LYS B N 1
ATOM 2664 C CA . LYS B 1 88 ? 10.18 -17.766 -19.438 1 95.5 88 LYS B CA 1
ATOM 2665 C C . LYS B 1 88 ? 9.844 -17.484 -20.891 1 95.5 88 LYS B C 1
ATOM 2667 O O . LYS B 1 88 ? 10.727 -17.516 -21.766 1 95.5 88 LYS B O 1
ATOM 2672 N N . LYS B 1 89 ? 8.617 -17.188 -21.125 1 94.94 89 LYS B N 1
ATOM 2673 C CA . LYS B 1 89 ? 8.148 -16.922 -22.484 1 94.94 89 LYS B CA 1
ATOM 2674 C C . LYS B 1 89 ? 8.883 -15.75 -23.094 1 94.94 89 LYS B C 1
ATOM 2676 O O . LYS B 1 89 ? 9.156 -15.734 -24.297 1 94.94 89 LYS B O 1
ATOM 2681 N N . ASN B 1 90 ? 9.242 -14.766 -22.266 1 94.94 90 ASN B N 1
ATOM 2682 C CA . ASN B 1 90 ? 9.859 -13.547 -22.766 1 94.94 90 ASN B CA 1
ATOM 2683 C C . ASN B 1 90 ? 11.375 -13.578 -22.578 1 94.94 90 ASN B C 1
ATOM 2685 O O . ASN B 1 90 ? 12.039 -12.539 -22.672 1 94.94 90 ASN B O 1
ATOM 2689 N N . ARG B 1 91 ? 11.93 -14.742 -22.219 1 93.62 91 ARG B N 1
ATOM 2690 C CA . ARG B 1 91 ? 13.359 -14.969 -22.078 1 93.62 91 ARG B CA 1
ATOM 2691 C C . ARG B 1 91 ? 13.953 -14.062 -21.016 1 93.62 91 ARG B C 1
ATOM 2693 O O . ARG B 1 91 ? 15.031 -13.492 -21.203 1 93.62 91 ARG B O 1
ATOM 2700 N N . MET B 1 92 ? 13.195 -13.883 -19.969 1 94.69 92 MET B N 1
ATOM 2701 C CA . MET B 1 92 ? 13.625 -13.023 -18.859 1 94.69 92 MET B CA 1
ATOM 2702 C C . MET B 1 92 ? 13.883 -13.836 -17.609 1 94.69 92 MET B C 1
ATOM 2704 O O . MET B 1 92 ? 14.273 -13.289 -16.578 1 94.69 92 MET B O 1
ATOM 2708 N N . ALA B 1 93 ? 13.734 -15.109 -17.719 1 94.06 93 ALA B N 1
ATOM 2709 C CA . ALA B 1 93 ? 13.719 -15.969 -16.531 1 94.06 93 ALA B CA 1
ATOM 2710 C C . ALA B 1 93 ? 15.141 -16.312 -16.094 1 94.06 93 ALA B C 1
ATOM 2712 O O . ALA B 1 93 ? 15.344 -16.812 -14.977 1 94.06 93 ALA B O 1
ATOM 2713 N N . GLU B 1 94 ? 16.141 -15.945 -16.891 1 94.31 94 GLU B N 1
ATOM 2714 C CA . GLU B 1 94 ? 17.5 -16.391 -16.594 1 94.31 94 GLU B CA 1
ATOM 2715 C C . GLU B 1 94 ? 18.312 -15.289 -15.922 1 94.31 94 GLU B C 1
ATOM 2717 O O . GLU B 1 94 ? 19.516 -15.445 -15.703 1 94.31 94 GLU B O 1
ATOM 2722 N N . SER B 1 95 ? 17.75 -14.18 -15.609 1 95.19 95 SER B N 1
ATOM 2723 C CA . SER B 1 95 ? 18.422 -13.109 -14.883 1 95.19 95 SER B CA 1
ATOM 2724 C C . SER B 1 95 ? 17.562 -12.602 -13.727 1 95.19 95 SER B C 1
ATOM 2726 O O . SER B 1 95 ? 16.328 -12.672 -13.781 1 95.19 95 SER B O 1
ATOM 2728 N N . GLY B 1 96 ? 18.25 -12.148 -12.695 1 96.5 96 GLY B N 1
ATOM 2729 C CA . GLY B 1 96 ? 17.531 -11.57 -11.57 1 96.5 96 GLY B CA 1
ATOM 2730 C C . GLY B 1 96 ? 16.719 -10.344 -11.93 1 96.5 96 GLY B C 1
ATOM 2731 O O . GLY B 1 96 ? 15.531 -10.273 -11.633 1 96.5 96 GLY B O 1
ATOM 2732 N N . TYR B 1 97 ? 17.375 -9.406 -12.625 1 96.81 97 TYR B N 1
ATOM 2733 C CA . TYR B 1 97 ? 16.672 -8.211 -13.062 1 96.81 97 TYR B CA 1
ATOM 2734 C C . TYR B 1 97 ? 15.5 -8.578 -13.977 1 96.81 97 TYR B C 1
ATOM 2736 O O . TYR B 1 97 ? 14.422 -7.984 -13.883 1 96.81 97 TYR B O 1
ATOM 2744 N N . GLY B 1 98 ? 15.727 -9.531 -14.867 1 96.44 98 GLY B N 1
ATOM 2745 C CA . GLY B 1 98 ? 14.672 -9.977 -15.766 1 96.44 98 GLY B CA 1
ATOM 2746 C C . GLY B 1 98 ? 13.453 -10.508 -15.031 1 96.44 98 GLY B C 1
ATOM 2747 O O . GLY B 1 98 ? 12.32 -10.227 -15.414 1 96.44 98 GLY B O 1
ATOM 2748 N N . LEU B 1 99 ? 13.672 -11.297 -14 1 96.81 99 LEU B N 1
ATOM 2749 C CA . LEU B 1 99 ? 12.57 -11.828 -13.203 1 96.81 99 LEU B CA 1
ATOM 2750 C C . LEU B 1 99 ? 11.805 -10.703 -12.516 1 96.81 99 LEU B C 1
ATOM 2752 O O . LEU B 1 99 ? 10.578 -10.703 -12.508 1 96.81 99 LEU B O 1
ATOM 2756 N N . ILE B 1 100 ? 12.555 -9.773 -11.945 1 97.88 100 ILE B N 1
ATOM 2757 C CA . ILE B 1 100 ? 11.922 -8.641 -11.273 1 97.88 100 ILE B CA 1
ATOM 2758 C C . ILE B 1 100 ? 11.109 -7.832 -12.281 1 97.88 100 ILE B C 1
ATOM 2760 O O . ILE B 1 100 ? 9.953 -7.473 -12.016 1 97.88 100 ILE B O 1
ATOM 2764 N N . LEU B 1 101 ? 11.703 -7.605 -13.391 1 97.06 101 LEU B N 1
ATOM 2765 C CA . LEU B 1 101 ? 11.016 -6.871 -14.453 1 97.06 101 LEU B CA 1
ATOM 2766 C C . LEU B 1 101 ? 9.742 -7.594 -14.875 1 97.06 101 LEU B C 1
ATOM 2768 O O . LEU B 1 101 ? 8.711 -6.957 -15.102 1 97.06 101 LEU B O 1
ATOM 2772 N N . SER B 1 102 ? 9.766 -8.875 -15.008 1 97.19 102 SER B N 1
ATOM 2773 C CA . SER B 1 102 ? 8.609 -9.68 -15.391 1 97.19 102 SER B CA 1
ATOM 2774 C C . SER B 1 102 ? 7.48 -9.539 -14.367 1 97.19 102 SER B C 1
ATOM 2776 O O . SER B 1 102 ? 6.309 -9.469 -14.734 1 97.19 102 SER B O 1
ATOM 2778 N N . LEU B 1 103 ? 7.883 -9.508 -13.117 1 97.5 103 LEU B N 1
ATOM 2779 C CA . LEU B 1 103 ? 6.93 -9.305 -12.031 1 97.5 103 LEU B CA 1
ATOM 2780 C C . LEU B 1 103 ? 6.141 -8.016 -12.242 1 97.5 103 LEU B C 1
ATOM 2782 O O . LEU B 1 103 ? 4.906 -8.023 -12.195 1 97.5 103 LEU B O 1
ATOM 2786 N N . PHE B 1 104 ? 6.809 -6.969 -12.523 1 98 104 PHE B N 1
ATOM 2787 C CA . PHE B 1 104 ? 6.188 -5.656 -12.672 1 98 104 PHE B CA 1
ATOM 2788 C C . PHE B 1 104 ? 5.434 -5.562 -13.992 1 98 104 PHE B C 1
ATOM 2790 O O . PHE B 1 104 ? 4.289 -5.105 -14.023 1 98 104 PHE B O 1
ATOM 2797 N N . ARG B 1 105 ? 6.02 -6.02 -15.047 1 96.75 105 ARG B N 1
ATOM 2798 C CA . ARG B 1 105 ? 5.418 -5.895 -16.375 1 96.75 105 ARG B CA 1
ATOM 2799 C C . ARG B 1 105 ? 4.152 -6.742 -16.484 1 96.75 105 ARG B C 1
ATOM 2801 O O . ARG B 1 105 ? 3.127 -6.273 -16.969 1 96.75 105 ARG B O 1
ATOM 2808 N N . TYR B 1 106 ? 4.23 -7.938 -16.047 1 97.31 106 TYR B N 1
ATOM 2809 C CA . TYR B 1 106 ? 3.057 -8.805 -16.125 1 97.31 106 TYR B CA 1
ATOM 2810 C C . TYR B 1 106 ? 1.906 -8.227 -15.297 1 97.31 106 TYR B C 1
ATOM 2812 O O . TYR B 1 106 ? 0.77 -8.164 -15.773 1 97.31 106 TYR B O 1
ATOM 2820 N N . THR B 1 107 ? 2.207 -7.867 -14.047 1 97.88 107 THR B N 1
ATOM 2821 C CA . THR B 1 107 ? 1.169 -7.348 -13.164 1 97.88 107 THR B CA 1
ATOM 2822 C C . THR B 1 107 ? 0.57 -6.062 -13.734 1 97.88 107 THR B C 1
ATOM 2824 O O . THR B 1 107 ? -0.645 -5.859 -13.672 1 97.88 107 THR B O 1
ATOM 2827 N N . ALA B 1 108 ? 1.42 -5.223 -14.273 1 97.25 108 ALA B N 1
ATOM 2828 C CA . ALA B 1 108 ? 0.934 -3.994 -14.898 1 97.25 108 ALA B CA 1
ATOM 2829 C C . ALA B 1 108 ? -0.009 -4.305 -16.062 1 97.25 108 ALA B C 1
ATOM 2831 O O . ALA B 1 108 ? -1.064 -3.682 -16.188 1 97.25 108 ALA B O 1
ATOM 2832 N N . ASN B 1 109 ? 0.385 -5.234 -16.859 1 95.62 109 ASN B N 1
ATOM 2833 C CA . ASN B 1 109 ? -0.446 -5.637 -18 1 95.62 109 ASN B CA 1
ATOM 2834 C C . ASN B 1 109 ? -1.81 -6.145 -17.531 1 95.62 109 ASN B C 1
ATOM 2836 O O . ASN B 1 109 ? -2.836 -5.797 -18.125 1 95.62 109 ASN B O 1
ATOM 2840 N N . GLU B 1 110 ? -1.797 -6.945 -16.516 1 94.62 110 GLU B N 1
ATOM 2841 C CA . GLU B 1 110 ? -3.045 -7.469 -15.969 1 94.62 110 GLU B CA 1
ATOM 2842 C C . GLU B 1 110 ? -3.895 -6.355 -15.367 1 94.62 110 GLU B C 1
ATOM 2844 O O . GLU B 1 110 ? -5.125 -6.383 -15.469 1 94.62 110 GLU B O 1
ATOM 2849 N N . SER B 1 111 ? -3.25 -5.41 -14.766 1 95.38 111 SER B N 1
ATOM 2850 C CA . SER B 1 111 ? -3.945 -4.316 -14.094 1 95.38 111 SER B CA 1
ATOM 2851 C C . SER B 1 111 ? -4.625 -3.395 -15.102 1 95.38 111 SER B C 1
ATOM 2853 O O . SER B 1 111 ? -5.613 -2.732 -14.773 1 95.38 111 SER B O 1
ATOM 2855 N N . LYS B 1 112 ? -4.086 -3.266 -16.297 1 93.25 112 LYS B N 1
ATOM 2856 C CA . LYS B 1 112 ? -4.695 -2.443 -17.344 1 93.25 112 LYS B CA 1
ATOM 2857 C C . LYS B 1 112 ? -6.105 -2.928 -17.672 1 93.25 112 LYS B C 1
ATOM 2859 O O . LYS B 1 112 ? -6.988 -2.125 -17.969 1 93.25 112 LYS B O 1
ATOM 2864 N N . LYS B 1 113 ? -6.273 -4.246 -17.562 1 89.62 113 LYS B N 1
ATOM 2865 C CA . LYS B 1 113 ? -7.586 -4.824 -17.844 1 89.62 113 LYS B CA 1
ATOM 2866 C C . LYS B 1 113 ? -8.586 -4.473 -16.75 1 89.62 113 LYS B C 1
ATOM 2868 O O . LYS B 1 113 ? -9.742 -4.152 -17.031 1 89.62 113 LYS B O 1
ATOM 2873 N N . ASN B 1 114 ? -8.117 -4.477 -15.547 1 88.5 114 ASN B N 1
ATOM 2874 C CA . ASN B 1 114 ? -8.938 -4.145 -14.391 1 88.5 114 ASN B CA 1
ATOM 2875 C C . ASN B 1 114 ? -8.094 -3.586 -13.242 1 88.5 114 ASN B C 1
ATOM 2877 O O . ASN B 1 114 ? -7.684 -4.328 -12.352 1 88.5 114 ASN B O 1
ATOM 2881 N N . PRO B 1 115 ? -7.977 -2.291 -13.234 1 84.81 115 PRO B N 1
ATOM 2882 C CA . PRO B 1 115 ? -7.074 -1.674 -12.258 1 84.81 115 PRO B CA 1
ATOM 2883 C C . PRO B 1 115 ? -7.566 -1.828 -10.82 1 84.81 115 PRO B C 1
ATOM 2885 O O . PRO B 1 115 ? -6.766 -1.801 -9.883 1 84.81 115 PRO B O 1
ATOM 2888 N N . LYS B 1 116 ? -8.812 -2.082 -10.656 1 91.5 116 LYS B N 1
ATOM 2889 C CA . LYS B 1 116 ? -9.406 -2.15 -9.328 1 91.5 116 LYS B CA 1
ATOM 2890 C C . LYS B 1 116 ? -8.969 -3.418 -8.594 1 91.5 116 LYS B C 1
ATOM 2892 O O . LYS B 1 116 ? -8.828 -3.416 -7.371 1 91.5 116 LYS B O 1
ATOM 2897 N N . ILE B 1 117 ? -8.672 -4.445 -9.297 1 95.06 117 ILE B N 1
ATOM 2898 C CA . ILE B 1 117 ? -8.383 -5.746 -8.703 1 95.06 117 ILE B CA 1
ATOM 2899 C C . ILE B 1 117 ? -7.074 -5.68 -7.918 1 95.06 117 ILE B C 1
ATOM 2901 O O . ILE B 1 117 ? -7.012 -6.105 -6.762 1 95.06 117 ILE B O 1
ATOM 2905 N N . LEU B 1 118 ? -6.012 -5.109 -8.523 1 96.56 118 LEU B N 1
ATOM 2906 C CA . LEU B 1 118 ? -4.715 -5.004 -7.867 1 96.56 118 LEU B CA 1
ATOM 2907 C C . LEU B 1 118 ? -4.82 -4.191 -6.578 1 96.56 118 LEU B C 1
ATOM 2909 O O . LEU B 1 118 ? -4.344 -4.629 -5.527 1 96.56 118 LEU B O 1
ATOM 2913 N N . LEU B 1 119 ? -5.496 -3.09 -6.648 1 96.38 119 LEU B N 1
ATOM 2914 C CA . LEU B 1 119 ? -5.633 -2.207 -5.492 1 96.38 119 LEU B CA 1
ATOM 2915 C C . LEU B 1 119 ? -6.469 -2.863 -4.402 1 96.38 119 LEU B C 1
ATOM 2917 O O . LEU B 1 119 ? -6.191 -2.697 -3.213 1 96.38 119 LEU B O 1
ATOM 2921 N N . GLU B 1 120 ? -7.477 -3.633 -4.812 1 95 120 GLU B N 1
ATOM 2922 C CA . GLU B 1 120 ? -8.297 -4.375 -3.857 1 95 120 GLU B CA 1
ATOM 2923 C C . GLU B 1 120 ? -7.477 -5.434 -3.129 1 95 120 GLU B C 1
ATOM 2925 O O . GLU B 1 120 ? -7.621 -5.617 -1.919 1 95 120 GLU B O 1
ATOM 2930 N N . ILE B 1 121 ? -6.652 -6.074 -3.832 1 95.88 121 ILE B N 1
ATOM 2931 C CA . ILE B 1 121 ? -5.832 -7.129 -3.244 1 95.88 121 ILE B CA 1
ATOM 2932 C C . ILE B 1 121 ? -4.809 -6.512 -2.295 1 95.88 121 ILE B C 1
ATOM 2934 O O . ILE B 1 121 ? -4.574 -7.031 -1.199 1 95.88 121 ILE B O 1
ATOM 2938 N N . ILE B 1 122 ? -4.211 -5.391 -2.691 1 96.62 122 ILE B N 1
ATOM 2939 C CA . ILE B 1 122 ? -3.268 -4.68 -1.834 1 96.62 122 ILE B CA 1
ATOM 2940 C C . ILE B 1 122 ? -3.973 -4.219 -0.561 1 96.62 122 ILE B C 1
ATOM 2942 O O . ILE B 1 122 ? -3.449 -4.395 0.543 1 96.62 122 ILE B O 1
ATOM 2946 N N . SER B 1 123 ? -5.191 -3.676 -0.727 1 95.38 123 SER B N 1
ATOM 2947 C CA . SER B 1 123 ? -5.984 -3.258 0.424 1 95.38 123 SER B CA 1
ATOM 2948 C C . SER B 1 123 ? -6.293 -4.434 1.342 1 95.38 123 SER B C 1
ATOM 2950 O O . SER B 1 123 ? -6.23 -4.309 2.566 1 95.38 123 SER B O 1
ATOM 2952 N N . PHE B 1 124 ? -6.543 -5.57 0.754 1 94 124 PHE B N 1
ATOM 2953 C CA . PHE B 1 124 ? -6.801 -6.797 1.498 1 94 124 PHE B CA 1
ATOM 2954 C C . PHE B 1 124 ? -5.57 -7.211 2.303 1 94 124 PHE B C 1
ATOM 2956 O O . PHE B 1 124 ? -5.676 -7.512 3.492 1 94 124 PHE B O 1
ATOM 2963 N N . GLN B 1 125 ? -4.453 -7.16 1.676 1 94.12 125 GLN B N 1
ATOM 2964 C CA . GLN B 1 125 ? -3.211 -7.586 2.312 1 94.12 125 GLN B CA 1
ATOM 2965 C C . GLN B 1 125 ? -2.793 -6.613 3.41 1 94.12 125 GLN B C 1
ATOM 2967 O O . GLN B 1 125 ? -2.07 -6.984 4.336 1 94.12 125 GLN B O 1
ATOM 2972 N N . ALA B 1 126 ? -3.246 -5.387 3.311 1 94 126 ALA B N 1
ATOM 2973 C CA . ALA B 1 126 ? -2.977 -4.395 4.348 1 94 126 ALA B CA 1
ATOM 2974 C C . ALA B 1 126 ? -3.814 -4.66 5.594 1 94 126 ALA B C 1
ATOM 2976 O O . ALA B 1 126 ? -3.451 -4.242 6.695 1 94 126 ALA B O 1
ATOM 2977 N N . LYS B 1 127 ? -4.875 -5.426 5.477 1 91.81 127 LYS B N 1
ATOM 2978 C CA . LYS B 1 127 ? -5.84 -5.523 6.566 1 91.81 127 LYS B CA 1
ATOM 2979 C C . LYS B 1 127 ? -5.867 -6.93 7.156 1 91.81 127 LYS B C 1
ATOM 2981 O O . LYS B 1 127 ? -6.246 -7.117 8.312 1 91.81 127 LYS B O 1
ATOM 2986 N N . LYS B 1 128 ? -5.473 -7.867 6.289 1 89.06 128 LYS B N 1
ATOM 2987 C CA . LYS B 1 128 ? -5.598 -9.258 6.719 1 89.06 128 LYS B CA 1
ATOM 2988 C C . LYS B 1 128 ? -4.246 -9.961 6.691 1 89.06 128 LYS B C 1
ATOM 2990 O O . LYS B 1 128 ? -3.574 -9.992 5.66 1 89.06 128 LYS B O 1
ATOM 2995 N N . LYS B 1 129 ? -4.035 -10.531 7.77 1 85.56 129 LYS B N 1
ATOM 2996 C CA . LYS B 1 129 ? -2.793 -11.297 7.84 1 85.56 129 LYS B CA 1
ATOM 2997 C C . LYS B 1 129 ? -2.912 -12.609 7.062 1 85.56 129 LYS B C 1
ATOM 2999 O O . LYS B 1 129 ? -3.947 -13.273 7.113 1 85.56 129 LYS B O 1
ATOM 3004 N N . ARG B 1 130 ? -1.826 -12.805 6.441 1 76.12 130 ARG B N 1
ATOM 3005 C CA . ARG B 1 130 ? -1.782 -14.047 5.672 1 76.12 130 ARG B CA 1
ATOM 3006 C C . ARG B 1 130 ? -1.795 -15.266 6.59 1 76.12 130 ARG B C 1
ATOM 3008 O O . ARG B 1 130 ? -1.09 -15.289 7.602 1 76.12 130 ARG B O 1
ATOM 3015 N N . LYS B 1 131 ? -2.6 -16.141 6.191 1 75.75 131 LYS B N 1
ATOM 3016 C CA . LYS B 1 131 ? -2.607 -17.422 6.895 1 75.75 131 LYS B CA 1
ATOM 3017 C C . LYS B 1 131 ? -1.343 -18.219 6.594 1 75.75 131 LYS B C 1
ATOM 3019 O O . LYS B 1 131 ? -0.882 -18.266 5.453 1 75.75 131 LYS B O 1
ATOM 3024 N N . LEU B 1 132 ? -0.843 -18.75 7.578 1 68.69 132 LEU B N 1
ATOM 3025 C CA . LEU B 1 132 ? 0.359 -19.562 7.426 1 68.69 132 LEU B CA 1
ATOM 3026 C C . LEU B 1 132 ? 0.045 -20.859 6.688 1 68.69 132 LEU B C 1
ATOM 3028 O O . LEU B 1 132 ? 0.863 -21.344 5.902 1 68.69 132 LEU B O 1
ATOM 3032 N N . GLN B 1 133 ? -1.134 -21.281 6.953 1 73.44 133 GLN B N 1
ATOM 3033 C CA . GLN B 1 133 ? -1.505 -22.547 6.316 1 73.44 133 GLN B CA 1
ATOM 3034 C C . GLN B 1 133 ? -2.65 -22.344 5.328 1 73.44 133 GLN B C 1
ATOM 3036 O O . GLN B 1 133 ? -3.703 -21.828 5.688 1 73.44 133 GLN B O 1
ATOM 3041 N N . PHE B 1 134 ? -2.303 -22.531 4.129 1 79.19 134 PHE B N 1
ATOM 3042 C CA . PHE B 1 134 ? -3.322 -22.516 3.086 1 79.19 134 PHE B CA 1
ATOM 3043 C C . PHE B 1 134 ? -3.006 -23.547 2.008 1 79.19 134 PHE B C 1
ATOM 3045 O O . PHE B 1 134 ? -1.858 -23.984 1.875 1 79.19 134 PHE B O 1
ATOM 3052 N N . LYS B 1 135 ? -4.043 -23.969 1.395 1 85.31 135 LYS B N 1
ATOM 3053 C CA . LYS B 1 135 ? -3.904 -25.031 0.397 1 85.31 135 LYS B CA 1
ATOM 3054 C C . LYS B 1 135 ? -3.148 -24.531 -0.832 1 85.31 135 LYS B C 1
ATOM 3056 O O . LYS B 1 135 ? -3.5 -23.5 -1.409 1 85.31 135 LYS B O 1
ATOM 3061 N N . SER B 1 136 ? -2.178 -25.312 -1.146 1 92.69 136 SER B N 1
ATOM 3062 C CA . SER B 1 136 ? -1.404 -25 -2.342 1 92.69 136 SER B CA 1
ATOM 3063 C C . SER B 1 136 ? -2.123 -25.453 -3.605 1 92.69 136 SER B C 1
ATOM 3065 O O . SER B 1 136 ? -3.012 -26.312 -3.545 1 92.69 136 SER B O 1
ATOM 3067 N N . LEU B 1 137 ? -1.791 -24.859 -4.715 1 96.62 137 LEU B N 1
ATOM 3068 C CA . LEU B 1 137 ? -2.309 -25.312 -6 1 96.62 137 LEU B CA 1
ATOM 3069 C C . LEU B 1 137 ? -1.97 -26.781 -6.238 1 96.62 137 LEU B C 1
ATOM 3071 O O . LEU B 1 137 ? -0.838 -27.219 -6 1 96.62 137 LEU B O 1
ATOM 3075 N N . THR B 1 138 ? -2.918 -27.531 -6.688 1 96.75 138 THR B N 1
ATOM 3076 C CA . THR B 1 138 ? -2.672 -28.922 -7.055 1 96.75 138 THR B CA 1
ATOM 3077 C C . THR B 1 138 ? -2.023 -29 -8.43 1 96.75 138 THR B C 1
ATOM 3079 O O . THR B 1 138 ? -2.047 -28.047 -9.203 1 96.75 138 THR B O 1
ATOM 3082 N N . ASP B 1 139 ? -1.466 -30.141 -8.703 1 97.06 139 ASP B N 1
ATOM 3083 C CA . ASP B 1 139 ? -0.914 -30.359 -10.031 1 97.06 139 ASP B CA 1
ATOM 3084 C C . ASP B 1 139 ? -1.992 -30.234 -11.102 1 97.06 139 ASP B C 1
ATOM 3086 O O . ASP B 1 139 ? -1.737 -29.688 -12.18 1 97.06 139 ASP B O 1
ATOM 3090 N N . ALA B 1 140 ? -3.15 -30.688 -10.812 1 97.75 140 ALA B N 1
ATOM 3091 C CA . ALA B 1 140 ? -4.262 -30.594 -11.758 1 97.75 140 ALA B CA 1
ATOM 3092 C C . ALA B 1 140 ? -4.602 -29.141 -12.062 1 97.75 140 ALA B C 1
ATOM 3094 O O . ALA B 1 140 ? -4.84 -28.781 -13.219 1 97.75 140 ALA B O 1
ATOM 3095 N N . GLU B 1 141 ? -4.598 -28.312 -11.031 1 98.06 141 GLU B N 1
ATOM 3096 C CA . GLU B 1 141 ? -4.867 -26.906 -11.227 1 98.06 141 GLU B CA 1
ATOM 3097 C C . GLU B 1 141 ? -3.779 -26.25 -12.078 1 98.06 141 GLU B C 1
ATOM 3099 O O . GLU B 1 141 ? -4.074 -25.438 -12.961 1 98.06 141 GLU B O 1
ATOM 3104 N N . ARG B 1 142 ? -2.557 -26.578 -11.742 1 98 142 ARG B N 1
ATOM 3105 C CA . ARG B 1 142 ? -1.432 -26.016 -12.484 1 98 142 ARG B CA 1
ATOM 3106 C C . ARG B 1 142 ? -1.533 -26.359 -13.969 1 98 142 ARG B C 1
ATOM 3108 O O . ARG B 1 142 ? -1.391 -25.484 -14.82 1 98 142 ARG B O 1
ATOM 3115 N N . ILE B 1 143 ? -1.825 -27.609 -14.297 1 97.5 143 ILE B N 1
ATOM 3116 C CA . ILE B 1 143 ? -1.919 -28.078 -15.672 1 97.5 143 ILE B CA 1
ATOM 3117 C C . ILE B 1 143 ? -3.156 -27.484 -16.344 1 97.5 143 ILE B C 1
ATOM 3119 O O . ILE B 1 143 ? -3.119 -27.109 -17.516 1 97.5 143 ILE B O 1
ATOM 3123 N N . LEU B 1 144 ? -4.246 -27.344 -15.625 1 97.62 144 LEU B N 1
ATOM 3124 C CA . LEU B 1 144 ? -5.465 -26.734 -16.141 1 97.62 144 LEU B CA 1
ATOM 3125 C C . LEU B 1 144 ? -5.203 -25.297 -16.562 1 97.62 144 LEU B C 1
ATOM 3127 O O . LEU B 1 144 ? -5.641 -24.875 -17.641 1 97.62 144 LEU B O 1
ATOM 3131 N N . LEU B 1 145 ? -4.473 -24.562 -15.766 1 97.06 145 LEU B N 1
ATOM 3132 C CA . LEU B 1 145 ? -4.258 -23.141 -15.969 1 97.06 145 LEU B CA 1
ATOM 3133 C C . LEU B 1 145 ? -3.18 -22.906 -17.016 1 97.06 145 LEU B C 1
ATOM 3135 O O . LEU B 1 145 ? -3.203 -21.875 -17.719 1 97.06 145 LEU B O 1
ATOM 3139 N N . PHE B 1 146 ? -2.234 -23.844 -17.062 1 96.69 146 PHE B N 1
ATOM 3140 C CA . PHE B 1 146 ? -1.116 -23.688 -17.984 1 96.69 146 PHE B CA 1
ATOM 3141 C C . PHE B 1 146 ? -0.881 -24.969 -18.766 1 96.69 146 PHE B C 1
ATOM 3143 O O . PHE B 1 146 ? 0.201 -25.562 -18.703 1 96.69 146 PHE B O 1
ATOM 3150 N N . PRO B 1 147 ? -1.778 -25.297 -19.625 1 94.69 147 PRO B N 1
ATOM 3151 C CA . PRO B 1 147 ? -1.718 -26.594 -20.328 1 94.69 147 PRO B CA 1
ATOM 3152 C C . PRO B 1 147 ? -0.553 -26.672 -21.312 1 94.69 147 PRO B C 1
ATOM 3154 O O . PRO B 1 147 ? -0.071 -27.766 -21.609 1 94.69 147 PRO B O 1
ATOM 3157 N N . ASN B 1 148 ? -0.047 -25.562 -21.797 1 92.81 148 ASN B N 1
ATOM 3158 C CA . ASN B 1 148 ? 0.975 -25.578 -22.844 1 92.81 148 ASN B CA 1
ATOM 3159 C C . ASN B 1 148 ? 2.363 -25.312 -22.266 1 92.81 148 ASN B C 1
ATOM 3161 O O . ASN B 1 148 ? 3.326 -25.125 -23.016 1 92.81 148 ASN B O 1
ATOM 3165 N N . HIS B 1 149 ? 2.455 -25.203 -20.984 1 94.06 149 HIS B N 1
ATOM 3166 C CA . HIS B 1 149 ? 3.75 -24.938 -20.359 1 94.06 149 HIS B CA 1
ATOM 3167 C C . HIS B 1 149 ? 4.355 -26.203 -19.781 1 94.06 149 HIS B C 1
ATOM 3169 O O . HIS B 1 149 ? 3.949 -26.656 -18.703 1 94.06 149 HIS B O 1
ATOM 3175 N N . ASN B 1 150 ? 5.344 -26.641 -20.469 1 91.19 150 ASN B N 1
ATOM 3176 C CA . ASN B 1 150 ? 6.027 -27.844 -19.984 1 91.19 150 ASN B CA 1
ATOM 3177 C C . ASN B 1 150 ? 6.738 -27.578 -18.656 1 91.19 150 ASN B C 1
ATOM 3179 O O . ASN B 1 150 ? 7.438 -26.578 -18.516 1 91.19 150 ASN B O 1
ATOM 3183 N N . GLY B 1 151 ? 6.496 -28.391 -17.641 1 92.75 151 GLY B N 1
ATOM 3184 C CA . GLY B 1 151 ? 7.176 -28.281 -16.375 1 92.75 151 GLY B CA 1
ATOM 3185 C C . GLY B 1 151 ? 6.469 -27.375 -15.383 1 92.75 151 GLY B C 1
ATOM 3186 O O . GLY B 1 151 ? 7.055 -26.953 -14.383 1 92.75 151 GLY B O 1
ATOM 3187 N N . ILE B 1 152 ? 5.273 -27.078 -15.664 1 95.62 152 ILE B N 1
ATOM 3188 C CA . ILE B 1 152 ? 4.516 -26.141 -14.828 1 95.62 152 ILE B CA 1
ATOM 3189 C C . ILE B 1 152 ? 4.418 -26.688 -13.406 1 95.62 152 ILE B C 1
ATOM 3191 O O . ILE B 1 152 ? 4.387 -25.922 -12.438 1 95.62 152 ILE B O 1
ATOM 3195 N N . GLU B 1 153 ? 4.395 -27.984 -13.219 1 93.94 153 GLU B N 1
ATOM 3196 C CA . GLU B 1 153 ? 4.219 -28.641 -11.922 1 93.94 153 GLU B CA 1
ATOM 3197 C C . GLU B 1 153 ? 5.453 -28.453 -11.047 1 93.94 153 GLU B C 1
ATOM 3199 O O . GLU B 1 153 ? 5.379 -28.594 -9.828 1 93.94 153 GLU B O 1
ATOM 3204 N N . THR B 1 154 ? 6.59 -28.109 -11.586 1 93.06 154 THR B N 1
ATOM 3205 C CA . THR B 1 154 ? 7.84 -28.031 -10.844 1 93.06 154 THR B CA 1
ATOM 3206 C C . THR B 1 154 ? 8.117 -26.594 -10.406 1 93.06 154 THR B C 1
ATOM 3208 O O . THR B 1 154 ? 8.977 -26.344 -9.555 1 93.06 154 THR B O 1
ATOM 3211 N N . LEU B 1 155 ? 7.375 -25.688 -10.961 1 93.44 155 LEU B N 1
ATOM 3212 C CA . LEU B 1 155 ? 7.598 -24.297 -10.602 1 93.44 155 LEU B CA 1
ATOM 3213 C C . LEU B 1 155 ? 7.125 -24.016 -9.18 1 93.44 155 LEU B C 1
ATOM 3215 O O . LEU B 1 155 ? 6.059 -24.484 -8.773 1 93.44 155 LEU B O 1
ATOM 3219 N N . PRO B 1 156 ? 7.969 -23.391 -8.492 1 90.81 156 PRO B N 1
ATOM 3220 C CA . PRO B 1 156 ? 7.543 -23.047 -7.129 1 90.81 156 PRO B CA 1
ATOM 3221 C C . PRO B 1 156 ? 6.367 -22.078 -7.105 1 90.81 156 PRO B C 1
ATOM 3223 O O . PRO B 1 156 ? 6.199 -21.281 -8.031 1 90.81 156 PRO B O 1
ATOM 3226 N N . ILE B 1 157 ? 5.508 -22.234 -6.102 1 91.06 157 ILE B N 1
ATOM 3227 C CA . ILE B 1 157 ? 4.371 -21.344 -5.898 1 91.06 157 ILE B CA 1
ATOM 3228 C C . ILE B 1 157 ? 4.551 -20.562 -4.594 1 91.06 157 ILE B C 1
ATOM 3230 O O . ILE B 1 157 ? 5 -21.125 -3.59 1 91.06 157 ILE B O 1
ATOM 3234 N N . GLY B 1 158 ? 4.297 -19.344 -4.602 1 88 158 GLY B N 1
ATOM 3235 C CA . GLY B 1 158 ? 4.383 -18.469 -3.453 1 88 158 GLY B CA 1
ATOM 3236 C C . GLY B 1 158 ? 3.896 -17.062 -3.746 1 88 158 GLY B C 1
ATOM 3237 O O . GLY B 1 158 ? 2.912 -16.875 -4.469 1 88 158 GLY B O 1
ATOM 3238 N N . GLY B 1 159 ? 4.34 -16.125 -3.17 1 90.38 159 GLY B N 1
ATOM 3239 C CA . GLY B 1 159 ? 4.043 -14.727 -3.381 1 90.38 159 GLY B CA 1
ATOM 3240 C C . GLY B 1 159 ? 5.234 -13.93 -3.883 1 90.38 159 GLY B C 1
ATOM 3241 O O . GLY B 1 159 ? 6.145 -14.492 -4.5 1 90.38 159 GLY B O 1
ATOM 3242 N N . ILE B 1 160 ? 5.188 -12.75 -3.711 1 94.69 160 ILE B N 1
ATOM 3243 C CA . ILE B 1 160 ? 6.234 -11.859 -4.199 1 94.69 160 ILE B CA 1
ATOM 3244 C C . ILE B 1 160 ? 7.566 -12.211 -3.539 1 94.69 160 ILE B C 1
ATOM 3246 O O . ILE B 1 160 ? 8.625 -12.094 -4.16 1 94.69 160 ILE B O 1
ATOM 3250 N N . GLU B 1 161 ? 7.5 -12.719 -2.326 1 92.5 161 GLU B N 1
ATOM 3251 C CA . GLU B 1 161 ? 8.719 -13.07 -1.596 1 92.5 161 GLU B CA 1
ATOM 3252 C C . GLU B 1 161 ? 9.492 -14.172 -2.311 1 92.5 161 GLU B C 1
ATOM 3254 O O . GLU B 1 161 ? 10.719 -14.102 -2.416 1 92.5 161 GLU B O 1
ATOM 3259 N N . MET B 1 162 ? 8.766 -15.156 -2.729 1 93.69 162 MET B N 1
ATOM 3260 C CA . MET B 1 162 ? 9.398 -16.266 -3.439 1 93.69 162 MET B CA 1
ATOM 3261 C C . MET B 1 162 ? 10.023 -15.781 -4.746 1 93.69 162 MET B C 1
ATOM 3263 O O . MET B 1 162 ? 11.156 -16.156 -5.066 1 93.69 162 MET B O 1
ATOM 3267 N N . LEU B 1 163 ? 9.312 -14.992 -5.477 1 96.5 163 LEU B N 1
ATOM 3268 C CA . LEU B 1 163 ? 9.805 -14.469 -6.746 1 96.5 163 LEU B CA 1
ATOM 3269 C C . LEU B 1 163 ? 11.062 -13.625 -6.539 1 96.5 163 LEU B C 1
ATOM 3271 O O . LEU B 1 163 ? 12.031 -13.766 -7.285 1 96.5 163 LEU B O 1
ATOM 3275 N N . LEU B 1 164 ? 11.086 -12.828 -5.516 1 97.69 164 LEU B N 1
ATOM 3276 C CA . LEU B 1 164 ? 12.219 -11.961 -5.238 1 97.69 164 LEU B CA 1
ATOM 3277 C C . LEU B 1 164 ? 13.414 -12.766 -4.742 1 97.69 164 LEU B C 1
ATOM 3279 O O . LEU B 1 164 ? 14.562 -12.438 -5.047 1 97.69 164 LEU B O 1
ATOM 3283 N N . GLU B 1 165 ? 13.109 -13.758 -3.975 1 96.94 165 GLU B N 1
ATOM 3284 C CA . GLU B 1 165 ? 14.18 -14.641 -3.525 1 96.94 165 GLU B CA 1
ATOM 3285 C C . GLU B 1 165 ? 14.914 -15.266 -4.711 1 96.94 165 GLU B C 1
ATOM 3287 O O . GLU B 1 165 ? 16.141 -15.281 -4.746 1 96.94 165 GLU B O 1
ATOM 3292 N N . LYS B 1 166 ? 14.156 -15.75 -5.59 1 96.88 166 LYS B N 1
ATOM 3293 C CA . LYS B 1 166 ? 14.742 -16.328 -6.793 1 96.88 166 LYS B CA 1
ATOM 3294 C C . LYS B 1 166 ? 15.516 -15.281 -7.594 1 96.88 166 LYS B C 1
ATOM 3296 O O . LYS B 1 166 ? 16.609 -15.555 -8.094 1 96.88 166 LYS B O 1
ATOM 3301 N N . ALA B 1 167 ? 14.977 -14.141 -7.727 1 97.69 167 ALA B N 1
ATOM 3302 C CA . ALA B 1 167 ? 15.609 -13.062 -8.477 1 97.69 167 ALA B CA 1
ATOM 3303 C C . ALA B 1 167 ? 16.953 -12.672 -7.84 1 97.69 167 ALA B C 1
ATOM 3305 O O . ALA B 1 167 ? 17.938 -12.461 -8.547 1 97.69 167 ALA B O 1
ATOM 3306 N N . MET B 1 168 ? 16.969 -12.57 -6.504 1 97.62 168 MET B N 1
ATOM 3307 C CA . MET B 1 168 ? 18.203 -12.227 -5.809 1 97.62 168 MET B CA 1
ATOM 3308 C C . MET B 1 168 ? 19.266 -13.305 -6.016 1 97.62 168 MET B C 1
ATOM 3310 O O . MET B 1 168 ? 20.438 -12.992 -6.223 1 97.62 168 MET B O 1
ATOM 3314 N N . TYR B 1 169 ? 18.812 -14.516 -5.93 1 97.19 169 TYR B N 1
ATOM 3315 C CA . TYR B 1 169 ? 19.734 -15.633 -6.156 1 97.19 169 TYR B CA 1
ATOM 3316 C C . TYR B 1 169 ? 20.375 -15.539 -7.531 1 97.19 169 TYR B C 1
ATOM 3318 O O . TYR B 1 169 ? 21.594 -15.641 -7.656 1 97.19 169 TYR B O 1
ATOM 3326 N N . LEU B 1 170 ? 19.594 -15.344 -8.523 1 96.75 170 LEU B N 1
ATOM 3327 C CA . LEU B 1 170 ? 20.078 -15.266 -9.898 1 96.75 170 LEU B CA 1
ATOM 3328 C C . LEU B 1 170 ? 20.984 -14.055 -10.078 1 96.75 170 LEU B C 1
ATOM 3330 O O . LEU B 1 170 ? 22 -14.125 -10.773 1 96.75 170 LEU B O 1
ATOM 3334 N N . SER B 1 171 ? 20.594 -12.93 -9.508 1 96.88 171 SER B N 1
ATOM 3335 C CA . SER B 1 171 ? 21.406 -11.719 -9.609 1 96.88 171 SER B CA 1
ATOM 3336 C C . SER B 1 171 ? 22.797 -11.938 -9.047 1 96.88 171 SER B C 1
ATOM 3338 O O . SER B 1 171 ? 23.781 -11.461 -9.609 1 96.88 171 SER B O 1
ATOM 3340 N N . LYS B 1 172 ? 22.828 -12.602 -7.938 1 96.69 172 LYS B N 1
ATOM 3341 C CA . LYS B 1 172 ? 24.109 -12.922 -7.316 1 96.69 172 LYS B CA 1
ATOM 3342 C C . LYS B 1 172 ? 24.922 -13.875 -8.195 1 96.69 172 LYS B C 1
ATOM 3344 O O . LYS B 1 172 ? 26.094 -13.633 -8.461 1 96.69 172 LYS B O 1
ATOM 3349 N N . LYS B 1 173 ? 24.312 -14.93 -8.609 1 96.62 173 LYS B N 1
ATOM 3350 C CA . LYS B 1 173 ? 24.953 -15.953 -9.438 1 96.62 173 LYS B CA 1
ATOM 3351 C C . LYS B 1 173 ? 25.5 -15.352 -10.727 1 96.62 173 LYS B C 1
ATOM 3353 O O . LYS B 1 173 ? 26.625 -15.672 -11.141 1 96.62 173 LYS B O 1
ATOM 3358 N N . ASN B 1 174 ? 24.719 -14.469 -11.328 1 96.12 174 ASN B N 1
ATOM 3359 C CA . ASN B 1 174 ? 25.078 -13.867 -12.609 1 96.12 174 ASN B CA 1
ATOM 3360 C C . ASN B 1 174 ? 25.938 -12.625 -12.422 1 96.12 174 ASN B C 1
ATOM 3362 O O . ASN B 1 174 ? 26.281 -11.945 -13.398 1 96.12 174 ASN B O 1
ATOM 3366 N N . LYS B 1 175 ? 26.219 -12.25 -11.156 1 95.81 175 LYS B N 1
ATOM 3367 C CA . LYS B 1 175 ? 27.016 -11.078 -10.836 1 95.81 175 LYS B CA 1
ATOM 3368 C C . LYS B 1 175 ? 26.438 -9.82 -11.469 1 95.81 175 LYS B C 1
ATOM 3370 O O . LYS B 1 175 ? 27.156 -9.023 -12.07 1 95.81 175 LYS B O 1
ATOM 3375 N N . GLU B 1 176 ? 25.109 -9.734 -11.344 1 95.88 176 GLU B N 1
ATOM 3376 C CA . GLU B 1 176 ? 24.422 -8.586 -11.914 1 95.88 176 GLU B CA 1
ATOM 3377 C C . GLU B 1 176 ? 24.625 -7.34 -11.055 1 95.88 176 GLU B C 1
ATOM 3379 O O . GLU B 1 176 ? 24.391 -6.219 -11.516 1 95.88 176 GLU B O 1
ATOM 3384 N N . LEU B 1 177 ? 24.984 -7.5 -9.805 1 95.44 177 LEU B N 1
ATOM 3385 C CA . LEU B 1 177 ? 25.25 -6.43 -8.852 1 95.44 177 LEU B CA 1
ATOM 3386 C C . LEU B 1 177 ? 26.594 -6.637 -8.156 1 95.44 177 LEU B C 1
ATOM 3388 O O . LEU B 1 177 ? 27.156 -7.738 -8.18 1 95.44 177 LEU B O 1
ATOM 3392 N N . PRO B 1 178 ? 27.125 -5.566 -7.527 1 94.38 178 PRO B N 1
ATOM 3393 C CA . PRO B 1 178 ? 28.391 -5.699 -6.82 1 94.38 178 PRO B CA 1
ATOM 3394 C C . PRO B 1 178 ? 28.344 -6.734 -5.699 1 94.38 178 PRO B C 1
ATOM 3396 O O . PRO B 1 178 ? 27.281 -6.992 -5.141 1 94.38 178 PRO B O 1
ATOM 3399 N N . ASN B 1 179 ? 29.453 -7.262 -5.297 1 93.31 179 ASN B N 1
ATOM 3400 C CA . ASN B 1 179 ? 29.578 -8.312 -4.289 1 93.31 179 ASN B CA 1
ATOM 3401 C C . ASN B 1 179 ? 29.094 -7.828 -2.922 1 93.31 179 ASN B C 1
ATOM 3403 O O . ASN B 1 179 ? 28.609 -8.625 -2.113 1 93.31 179 ASN B O 1
ATOM 3407 N N . HIS B 1 180 ? 29.203 -6.551 -2.695 1 91.88 180 HIS B N 1
ATOM 3408 C CA . HIS B 1 180 ? 28.891 -6.02 -1.376 1 91.88 180 HIS B CA 1
ATOM 3409 C C . HIS B 1 180 ? 27.422 -5.621 -1.284 1 91.88 180 HIS B C 1
ATOM 3411 O O . HIS B 1 180 ? 27 -4.992 -0.308 1 91.88 180 HIS B O 1
ATOM 3417 N N . THR B 1 181 ? 26.672 -6.062 -2.277 1 93.75 181 THR B N 1
ATOM 3418 C CA . THR B 1 181 ? 25.266 -5.73 -2.301 1 93.75 181 THR B CA 1
ATOM 3419 C C . THR B 1 181 ? 24.547 -6.293 -1.06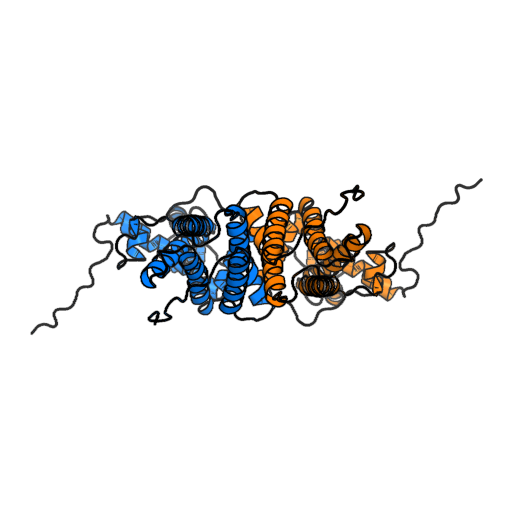9 1 93.75 181 THR B C 1
ATOM 3421 O O . THR B 1 181 ? 24.797 -7.438 -0.678 1 93.75 181 THR B O 1
ATOM 3424 N N . ASN B 1 182 ? 23.766 -5.387 -0.416 1 95.25 182 ASN B N 1
ATOM 3425 C CA . ASN B 1 182 ? 22.859 -5.855 0.634 1 95.25 182 ASN B CA 1
ATOM 3426 C C . ASN B 1 182 ? 21.562 -6.422 0.053 1 95.25 182 ASN B C 1
ATOM 3428 O O . ASN B 1 182 ? 20.594 -5.691 -0.138 1 95.25 182 ASN B O 1
ATOM 3432 N N . TRP B 1 183 ? 21.516 -7.734 -0.121 1 96.12 183 TRP B N 1
ATOM 3433 C CA . TRP B 1 183 ? 20.469 -8.414 -0.86 1 96.12 183 TRP B CA 1
ATOM 3434 C C . TRP B 1 183 ? 19.141 -8.312 -0.118 1 96.12 183 TRP B C 1
ATOM 3436 O O . TRP B 1 183 ? 18.078 -8.172 -0.739 1 96.12 183 TRP B O 1
ATOM 3446 N N . LYS B 1 184 ? 19.172 -8.383 1.133 1 95.38 184 LYS B N 1
ATOM 3447 C CA . LYS B 1 184 ? 17.969 -8.305 1.942 1 95.38 184 LYS B CA 1
ATOM 3448 C C . LYS B 1 184 ? 17.297 -6.938 1.794 1 95.38 184 LYS B C 1
ATOM 3450 O O . LYS B 1 184 ? 16.094 -6.852 1.531 1 95.38 184 LYS B O 1
ATOM 3455 N N . HIS B 1 185 ? 18.078 -5.863 1.947 1 95.56 185 HIS B N 1
ATOM 3456 C CA . HIS B 1 185 ? 17.547 -4.512 1.874 1 95.56 185 HIS B CA 1
ATOM 3457 C C . HIS B 1 185 ? 17.125 -4.164 0.451 1 95.56 185 HIS B C 1
ATOM 3459 O O . HIS B 1 185 ? 16.141 -3.438 0.25 1 95.56 185 HIS B O 1
ATOM 3465 N N . LEU B 1 186 ? 17.891 -4.672 -0.519 1 96.94 186 LEU B N 1
ATOM 3466 C CA . LEU B 1 186 ? 17.469 -4.48 -1.905 1 96.94 186 LEU B CA 1
ATOM 3467 C C . LEU B 1 186 ? 16.125 -5.129 -2.168 1 96.94 186 LEU B C 1
ATOM 3469 O O . LEU B 1 186 ? 15.234 -4.512 -2.762 1 96.94 186 LEU B O 1
ATOM 3473 N N . SER B 1 187 ? 15.961 -6.383 -1.718 1 97.31 187 SER B N 1
ATOM 3474 C CA . SER B 1 187 ? 14.703 -7.102 -1.877 1 97.31 187 SER B CA 1
ATOM 3475 C C . SER B 1 187 ? 13.555 -6.355 -1.217 1 97.31 187 SER B C 1
ATOM 3477 O O . SER B 1 187 ? 12.469 -6.25 -1.788 1 97.31 187 SER B O 1
ATOM 3479 N N . LEU B 1 188 ? 13.781 -5.797 -0.077 1 96.75 188 LEU B N 1
ATOM 3480 C CA . LEU B 1 188 ? 12.758 -5.055 0.652 1 96.75 188 LEU B CA 1
ATOM 3481 C C . LEU B 1 188 ? 12.383 -3.777 -0.091 1 96.75 188 LEU B C 1
ATOM 3483 O O . LEU B 1 188 ? 11.203 -3.422 -0.162 1 96.75 188 LEU B O 1
ATOM 3487 N N . ALA B 1 189 ? 13.367 -3.08 -0.607 1 97.56 189 ALA B N 1
ATOM 3488 C CA . ALA B 1 189 ? 13.117 -1.866 -1.377 1 97.56 189 ALA B CA 1
ATOM 3489 C C . ALA B 1 189 ? 12.258 -2.164 -2.604 1 97.56 189 ALA B C 1
ATOM 3491 O O . ALA B 1 189 ? 11.305 -1.44 -2.893 1 97.56 189 ALA B O 1
ATOM 3492 N N . ILE B 1 190 ? 12.586 -3.258 -3.258 1 98.25 190 ILE B N 1
ATOM 3493 C CA . ILE B 1 190 ? 11.844 -3.633 -4.457 1 98.25 190 ILE B CA 1
ATOM 3494 C C . ILE B 1 190 ? 10.43 -4.062 -4.074 1 98.25 190 ILE B C 1
ATOM 3496 O O . ILE B 1 190 ? 9.461 -3.689 -4.734 1 98.25 190 ILE B O 1
ATOM 3500 N N . ALA B 1 191 ? 10.32 -4.828 -3.025 1 98.12 191 ALA B N 1
ATOM 3501 C CA . ALA B 1 191 ? 9 -5.242 -2.545 1 98.12 191 ALA B CA 1
ATOM 3502 C C . ALA B 1 191 ? 8.156 -4.031 -2.152 1 98.12 191 ALA B C 1
ATOM 3504 O O . ALA B 1 191 ? 6.957 -3.982 -2.443 1 98.12 191 ALA B O 1
ATOM 3505 N N . SER B 1 192 ? 8.781 -3.072 -1.462 1 97.69 192 SER B N 1
ATOM 3506 C CA . SER B 1 192 ? 8.055 -1.869 -1.07 1 97.69 192 SER B CA 1
ATOM 3507 C C . SER B 1 192 ? 7.578 -1.089 -2.291 1 97.69 192 SER B C 1
ATOM 3509 O O . SER B 1 192 ? 6.492 -0.508 -2.277 1 97.69 192 SER B O 1
ATOM 3511 N N . CYS B 1 193 ? 8.383 -1.063 -3.287 1 98.12 193 CYS B N 1
ATOM 3512 C CA . CYS B 1 193 ? 7.996 -0.456 -4.555 1 98.12 193 CYS B CA 1
ATOM 3513 C C . CYS B 1 193 ? 6.773 -1.154 -5.145 1 98.12 193 CYS B C 1
ATOM 3515 O O . CYS B 1 193 ? 5.855 -0.498 -5.633 1 98.12 193 CYS B O 1
ATOM 3517 N N . PHE B 1 194 ? 6.766 -2.457 -5.082 1 98.5 194 PHE B N 1
ATOM 3518 C CA . PHE B 1 194 ? 5.676 -3.246 -5.641 1 98.5 194 PHE B CA 1
ATOM 3519 C C . PHE B 1 194 ? 4.352 -2.889 -4.973 1 98.5 194 PHE B C 1
ATOM 3521 O O . PHE B 1 194 ? 3.326 -2.762 -5.648 1 98.5 194 PHE B O 1
ATOM 3528 N N . PHE B 1 195 ? 4.34 -2.668 -3.746 1 97.94 195 PHE B N 1
ATOM 3529 C CA . PHE B 1 195 ? 3.107 -2.408 -3.014 1 97.94 195 PHE B CA 1
ATOM 3530 C C . PHE B 1 195 ? 2.781 -0.92 -3.012 1 97.94 195 PHE B C 1
ATOM 3532 O O . PHE B 1 195 ? 1.61 -0.535 -3.023 1 97.94 195 PHE B O 1
ATOM 3539 N N . GLY B 1 196 ? 3.795 -0.075 -2.953 1 98.12 196 GLY B N 1
ATOM 3540 C CA . GLY B 1 196 ? 3.6 1.349 -2.729 1 98.12 196 GLY B CA 1
ATOM 3541 C C . GLY B 1 196 ? 3.23 2.107 -3.988 1 98.12 196 GLY B C 1
ATOM 3542 O O . GLY B 1 196 ? 2.396 3.014 -3.953 1 98.12 196 GLY B O 1
ATOM 3543 N N . ILE B 1 197 ? 3.744 1.748 -5.102 1 98.25 197 ILE B N 1
ATOM 3544 C CA . ILE B 1 197 ? 3.607 2.533 -6.324 1 98.25 197 ILE B CA 1
ATOM 3545 C C . ILE B 1 197 ? 2.17 2.457 -6.832 1 98.25 197 ILE B C 1
ATOM 3547 O O . ILE B 1 197 ? 1.624 3.449 -7.32 1 98.25 197 ILE B O 1
ATOM 3551 N N . PRO B 1 198 ? 1.506 1.305 -6.75 1 98.12 198 PRO B N 1
ATOM 3552 C CA . PRO B 1 198 ? 0.109 1.292 -7.195 1 98.12 198 PRO B CA 1
ATOM 3553 C C . PRO B 1 198 ? -0.751 2.32 -6.461 1 98.12 198 PRO B C 1
ATOM 3555 O O . PRO B 1 198 ? -1.601 2.969 -7.078 1 98.12 198 PRO B O 1
ATOM 3558 N N . ILE B 1 199 ? -0.535 2.469 -5.191 1 97.06 199 ILE B N 1
ATOM 3559 C CA . ILE B 1 199 ? -1.278 3.445 -4.402 1 97.06 199 ILE B CA 1
ATOM 3560 C C . ILE B 1 199 ? -0.948 4.855 -4.883 1 97.06 199 ILE B C 1
ATOM 3562 O O . ILE B 1 199 ? -1.849 5.664 -5.117 1 97.06 199 ILE B O 1
ATOM 3566 N N . LEU B 1 200 ? 0.295 5.105 -5.117 1 96.56 200 LEU B N 1
ATOM 3567 C CA . LEU B 1 200 ? 0.737 6.414 -5.582 1 96.56 200 LEU B CA 1
ATOM 3568 C C . LEU B 1 200 ? 0.199 6.703 -6.98 1 96.56 200 LEU B C 1
ATOM 3570 O O . LEU B 1 200 ? -0.301 7.801 -7.242 1 96.56 200 LEU B O 1
ATOM 3574 N N . ALA B 1 201 ? 0.336 5.703 -7.859 1 96.5 201 ALA B N 1
ATOM 3575 C CA . ALA B 1 201 ? -0.152 5.867 -9.227 1 96.5 201 ALA B CA 1
ATOM 3576 C C . ALA B 1 201 ? -1.646 6.184 -9.242 1 96.5 201 ALA B C 1
ATOM 3578 O O . ALA B 1 201 ? -2.1 7.027 -10.016 1 96.5 201 ALA B O 1
ATOM 3579 N N . PHE B 1 202 ? -2.379 5.547 -8.438 1 95.38 202 PHE B N 1
ATOM 3580 C CA . PHE B 1 202 ? -3.818 5.738 -8.305 1 95.38 202 PHE B CA 1
ATOM 3581 C C . PHE B 1 202 ? -4.133 7.145 -7.805 1 95.38 202 PHE B C 1
ATOM 3583 O O . PHE B 1 202 ? -4.977 7.836 -8.383 1 95.38 202 PHE B O 1
ATOM 3590 N N . GLN B 1 203 ? -3.412 7.613 -6.793 1 92.81 203 GLN B N 1
ATOM 3591 C CA . GLN B 1 203 ? -3.656 8.922 -6.188 1 92.81 203 GLN B CA 1
ATOM 3592 C C . GLN B 1 203 ? -3.221 10.047 -7.117 1 92.81 203 GLN B C 1
ATOM 3594 O O . GLN B 1 203 ? -3.842 11.109 -7.141 1 92.81 203 GLN B O 1
ATOM 3599 N N . LEU B 1 204 ? -2.184 9.812 -7.875 1 92.25 204 LEU B N 1
ATOM 3600 C CA . LEU B 1 204 ? -1.622 10.852 -8.734 1 92.25 204 LEU B CA 1
ATOM 3601 C C . LEU B 1 204 ? -2.209 10.773 -10.141 1 92.25 204 LEU B C 1
ATOM 3603 O O . LEU B 1 204 ? -1.925 11.625 -10.984 1 92.25 204 LEU B O 1
ATOM 3607 N N . ASN B 1 205 ? -3.029 9.82 -10.422 1 92.62 205 ASN B N 1
ATOM 3608 C CA . ASN B 1 205 ? -3.59 9.578 -11.75 1 92.62 205 ASN B CA 1
ATOM 3609 C C . ASN B 1 205 ? -2.496 9.453 -12.805 1 92.62 205 ASN B C 1
ATOM 3611 O O . ASN B 1 205 ? -2.549 10.117 -13.844 1 92.62 205 ASN B O 1
ATOM 3615 N N . GLU B 1 206 ? -1.49 8.648 -12.453 1 94.62 206 GLU B N 1
ATOM 3616 C CA . GLU B 1 206 ? -0.368 8.414 -13.352 1 94.62 206 GLU B CA 1
ATOM 3617 C C . GLU B 1 206 ? -0.322 6.957 -13.805 1 94.62 206 GLU B C 1
ATOM 3619 O O . GLU B 1 206 ? -0.958 6.094 -13.203 1 94.62 206 GLU B O 1
ATOM 3624 N N . ASN B 1 207 ? 0.394 6.703 -14.898 1 96.25 207 ASN B N 1
ATOM 3625 C CA . ASN B 1 207 ? 0.519 5.363 -15.461 1 96.25 207 ASN B CA 1
ATOM 3626 C C . ASN B 1 207 ? 1.3 4.438 -14.531 1 96.25 207 ASN B C 1
ATOM 3628 O O . ASN B 1 207 ? 2.469 4.691 -14.234 1 96.25 207 ASN B O 1
ATOM 3632 N N . LEU B 1 208 ? 0.684 3.379 -14.141 1 97.31 208 LEU B N 1
ATOM 3633 C CA . LEU B 1 208 ? 1.244 2.459 -13.156 1 97.31 208 LEU B CA 1
ATOM 3634 C C . LEU B 1 208 ? 2.551 1.854 -13.664 1 97.31 208 LEU B C 1
ATOM 3636 O O . LEU B 1 208 ? 3.566 1.892 -12.961 1 97.31 208 LEU B O 1
ATOM 3640 N N . GLU B 1 209 ? 2.545 1.268 -14.852 1 96.94 209 GLU B N 1
ATOM 3641 C CA . GLU B 1 209 ? 3.725 0.597 -15.391 1 96.94 209 GLU B CA 1
ATOM 3642 C C . GLU B 1 209 ? 4.906 1.558 -15.5 1 96.94 209 GLU B C 1
ATOM 3644 O O . GLU B 1 209 ? 6.035 1.203 -15.148 1 96.94 209 GLU B O 1
ATOM 3649 N N . LYS B 1 210 ? 4.641 2.729 -15.93 1 97.06 210 LYS B N 1
ATOM 3650 C CA . LYS B 1 210 ? 5.684 3.74 -16.062 1 97.06 210 LYS B CA 1
ATOM 3651 C C . LYS B 1 210 ? 6.324 4.047 -14.703 1 97.06 210 LYS B C 1
ATOM 3653 O O . LYS B 1 210 ? 7.547 4.02 -14.57 1 97.06 210 LYS B O 1
ATOM 3658 N N . LEU B 1 211 ? 5.523 4.293 -13.719 1 97.38 211 LEU B N 1
ATOM 3659 C CA . LEU B 1 211 ? 6.039 4.629 -12.391 1 97.38 211 LEU B CA 1
ATOM 3660 C C . LEU B 1 211 ? 6.789 3.451 -11.789 1 97.38 211 LEU B C 1
ATOM 3662 O O . LEU B 1 211 ? 7.836 3.633 -11.156 1 97.38 211 LEU B O 1
ATOM 3666 N N . TRP B 1 212 ? 6.242 2.256 -11.977 1 97.81 212 TRP B N 1
ATOM 3667 C CA . TRP B 1 212 ? 6.902 1.051 -11.484 1 97.81 212 TRP B CA 1
ATOM 3668 C C . TRP B 1 212 ? 8.297 0.915 -12.094 1 97.81 212 TRP B C 1
ATOM 3670 O O . TRP B 1 212 ? 9.281 0.73 -11.367 1 97.81 212 TRP B O 1
ATOM 3680 N N . LEU B 1 213 ? 8.352 1.022 -13.359 1 96.06 213 LEU B N 1
ATOM 3681 C CA . LEU B 1 213 ? 9.617 0.792 -14.055 1 96.06 213 LEU B CA 1
ATOM 3682 C C . LEU B 1 213 ? 10.625 1.886 -13.727 1 96.06 213 LEU B C 1
ATOM 3684 O O . LEU B 1 213 ? 11.805 1.604 -13.523 1 96.06 213 LEU B O 1
ATOM 3688 N N . GLU B 1 214 ? 10.164 3.109 -13.633 1 95.75 214 GLU B N 1
ATOM 3689 C CA . GLU B 1 214 ? 11.047 4.215 -13.266 1 95.75 214 GLU B CA 1
ATOM 3690 C C . GLU B 1 214 ? 11.609 4.027 -11.867 1 95.75 214 GLU B C 1
ATOM 3692 O O . GLU B 1 214 ? 12.805 4.223 -11.641 1 95.75 214 GLU B O 1
ATOM 3697 N N . THR B 1 215 ? 10.789 3.656 -10.984 1 97.12 215 THR B N 1
ATOM 3698 C CA . THR B 1 215 ? 11.211 3.484 -9.602 1 97.12 215 THR B CA 1
ATOM 3699 C C . THR B 1 215 ? 12.109 2.258 -9.453 1 97.12 215 THR B C 1
ATOM 3701 O O . THR B 1 215 ? 13.133 2.311 -8.773 1 97.12 215 THR B O 1
ATOM 3704 N N . LEU B 1 216 ? 11.711 1.167 -10.133 1 96.5 216 LEU B N 1
ATOM 3705 C CA . LEU B 1 216 ? 12.531 -0.037 -10.117 1 96.5 216 LEU B CA 1
ATOM 3706 C C . LEU B 1 216 ? 13.93 0.255 -10.641 1 96.5 216 LEU B C 1
ATOM 3708 O O . LEU B 1 216 ? 14.93 -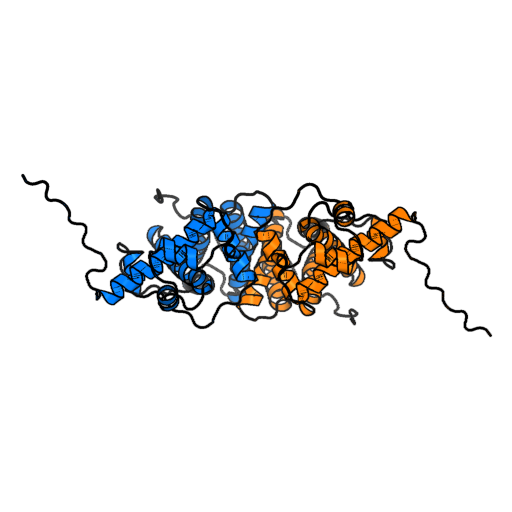0.118 -10.016 1 96.5 216 LEU B O 1
ATOM 3712 N N . ASN B 1 217 ? 14.008 0.91 -11.766 1 95.06 217 ASN B N 1
ATOM 3713 C CA . ASN B 1 217 ? 15.297 1.243 -12.359 1 95.06 217 ASN B CA 1
ATOM 3714 C C . ASN B 1 217 ? 16.141 2.115 -11.43 1 95.06 217 ASN B C 1
ATOM 3716 O O . ASN B 1 217 ? 17.344 1.927 -11.32 1 95.06 217 ASN B O 1
ATOM 3720 N N . TYR B 1 218 ? 15.453 3.025 -10.82 1 95.38 218 TYR B N 1
ATOM 3721 C CA . TYR B 1 218 ? 16.156 3.9 -9.891 1 95.38 218 TYR B CA 1
ATOM 3722 C C . TYR B 1 218 ? 16.781 3.098 -8.758 1 95.38 218 TYR B C 1
ATOM 3724 O O . TYR B 1 218 ? 17.969 3.279 -8.438 1 95.38 218 TYR B O 1
ATOM 3732 N N . ILE B 1 219 ? 16.062 2.191 -8.156 1 95.88 219 ILE B N 1
ATOM 3733 C CA . ILE B 1 219 ? 16.531 1.36 -7.055 1 95.88 219 ILE B CA 1
ATOM 3734 C C . ILE B 1 219 ? 17.656 0.451 -7.535 1 95.88 219 ILE B C 1
ATOM 3736 O O . ILE B 1 219 ? 18.688 0.316 -6.863 1 95.88 219 ILE B O 1
ATOM 3740 N N . TRP B 1 220 ? 17.453 -0.135 -8.703 1 94.75 220 TRP B N 1
ATOM 3741 C CA . TRP B 1 220 ? 18.422 -1.082 -9.258 1 94.75 220 TRP B CA 1
ATOM 3742 C C . TRP B 1 220 ? 19.734 -0.393 -9.562 1 94.75 220 TRP B C 1
ATOM 3744 O O . TRP B 1 220 ? 20.812 -0.91 -9.234 1 94.75 220 TRP B O 1
ATOM 3754 N N . LEU B 1 221 ? 19.703 0.78 -10.156 1 91.69 221 LEU B N 1
ATOM 3755 C CA . LEU B 1 221 ? 20.891 1.56 -10.469 1 91.69 221 LEU B CA 1
ATOM 3756 C C . LEU B 1 221 ? 21.594 2.021 -9.195 1 91.69 221 LEU B C 1
ATOM 3758 O O . LEU B 1 221 ? 22.812 2.01 -9.117 1 91.69 221 LEU B O 1
ATOM 3762 N N . GLY B 1 222 ? 20.844 2.393 -8.234 1 90.75 222 GLY B N 1
ATOM 3763 C CA . GLY B 1 222 ? 21.391 2.789 -6.949 1 90.75 222 GLY B CA 1
ATOM 3764 C C . GLY B 1 222 ? 22.156 1.677 -6.258 1 90.75 222 GLY B C 1
ATOM 3765 O O . GLY B 1 222 ? 23.078 1.938 -5.48 1 90.75 222 GLY B O 1
ATOM 3766 N N . ALA B 1 223 ? 21.734 0.483 -6.613 1 88.69 223 ALA B N 1
ATOM 3767 C CA . ALA B 1 223 ? 22.406 -0.683 -6.055 1 88.69 223 ALA B CA 1
ATOM 3768 C C . ALA B 1 223 ? 23.672 -1.011 -6.84 1 88.69 223 ALA B C 1
ATOM 3770 O O . ALA B 1 223 ? 24.438 -1.902 -6.461 1 88.69 223 ALA B O 1
ATOM 3771 N N . GLY B 1 224 ? 23.922 -0.293 -7.848 1 86.44 224 GLY B N 1
ATOM 3772 C CA . GLY B 1 224 ? 25.094 -0.511 -8.664 1 86.44 224 GLY B CA 1
ATOM 3773 C C . GLY B 1 224 ? 24.828 -1.406 -9.867 1 86.44 224 GLY B C 1
ATOM 3774 O O . GLY B 1 224 ? 25.766 -1.936 -10.469 1 86.44 224 GLY B O 1
ATOM 3775 N N . GLY B 1 225 ? 23.547 -1.598 -10.156 1 84.19 225 GLY B N 1
ATOM 3776 C CA . GLY B 1 225 ? 23.203 -2.455 -11.273 1 84.19 225 GLY B CA 1
ATOM 3777 C C . GLY B 1 225 ? 23.188 -1.722 -12.602 1 84.19 225 GLY B C 1
ATOM 3778 O O . GLY B 1 225 ? 23.266 -0.492 -12.641 1 84.19 225 GLY B O 1
ATOM 3779 N N . SER B 1 226 ? 23.172 -2.533 -13.68 1 85 226 SER B N 1
ATOM 3780 C CA . SER B 1 226 ? 22.984 -2.016 -15.031 1 85 226 SER B CA 1
ATOM 3781 C C . SER B 1 226 ? 21.656 -2.488 -15.625 1 85 226 SER B C 1
ATOM 3783 O O . SER B 1 226 ? 21.141 -3.543 -15.25 1 85 226 SER B O 1
ATOM 3785 N N . ILE B 1 227 ? 21.109 -1.701 -16.469 1 83.88 227 ILE B N 1
ATOM 3786 C CA . ILE B 1 227 ? 19.812 -2.033 -17.062 1 83.88 227 ILE B CA 1
ATOM 3787 C C . ILE B 1 227 ? 20.031 -2.783 -18.375 1 83.88 227 ILE B C 1
ATOM 3789 O O . ILE B 1 227 ? 20.469 -2.195 -19.375 1 83.88 227 ILE B O 1
ATOM 3793 N N . PRO B 1 228 ? 19.672 -4.012 -18.266 1 78.75 228 PRO B N 1
ATOM 3794 C CA . PRO B 1 228 ? 19.828 -4.762 -19.516 1 78.75 228 PRO B CA 1
ATOM 3795 C C . PRO B 1 228 ? 18.75 -4.402 -20.547 1 78.75 228 PRO B C 1
ATOM 3797 O O . PRO B 1 228 ? 17.672 -3.932 -20.188 1 78.75 228 PRO B O 1
ATOM 3800 N N . LYS B 1 229 ? 19.094 -4.395 -21.891 1 73.69 229 LYS B N 1
ATOM 3801 C CA . LYS B 1 229 ? 18.109 -4.211 -22.953 1 73.69 229 LYS B CA 1
ATOM 3802 C C . LYS B 1 229 ? 17.422 -5.527 -23.297 1 73.69 229 LYS B C 1
ATOM 3804 O O . LYS B 1 229 ? 18.078 -6.52 -23.609 1 73.69 229 LYS B O 1
ATOM 3809 N N . PHE B 1 230 ? 16.188 -5.629 -22.844 1 65.19 230 PHE B N 1
ATOM 3810 C CA . PHE B 1 230 ? 15.438 -6.816 -23.219 1 65.19 230 PHE B CA 1
ATOM 3811 C C . PHE B 1 230 ? 14.602 -6.559 -24.453 1 65.19 230 PHE B C 1
ATOM 3813 O O . PHE B 1 230 ? 14.094 -5.449 -24.656 1 65.19 230 PHE B O 1
ATOM 3820 N N . SER B 1 231 ? 14.805 -7.184 -25.719 1 51.94 231 SER B N 1
ATOM 3821 C CA . SER B 1 231 ? 14.078 -7.043 -26.969 1 51.94 231 SER B CA 1
ATOM 3822 C C . SER B 1 231 ? 12.57 -7.078 -26.75 1 51.94 231 SER B C 1
ATOM 3824 O O . SER B 1 231 ? 12.078 -7.867 -25.938 1 51.94 231 SER B O 1
ATOM 3826 N N . LYS B 1 232 ? 11.789 -5.949 -26.922 1 50.84 232 LYS B N 1
ATOM 3827 C CA . LYS B 1 232 ? 10.336 -5.957 -26.969 1 50.84 232 LYS B CA 1
ATOM 3828 C C . LYS B 1 232 ? 9.82 -6.98 -27.984 1 50.84 232 LYS B C 1
ATOM 3830 O O . LYS B 1 232 ? 9.406 -6.617 -29.078 1 50.84 232 LYS B O 1
ATOM 3835 N N . LYS B 1 233 ? 10.125 -8.055 -28.484 1 37.47 233 LYS B N 1
ATOM 3836 C CA . LYS B 1 233 ? 9.391 -8.727 -29.547 1 37.47 233 LYS B CA 1
ATOM 3837 C C . LYS B 1 233 ? 7.93 -8.938 -29.172 1 37.47 233 LYS B C 1
ATOM 3839 O O . LYS B 1 233 ? 7.027 -8.602 -29.938 1 37.47 233 LYS B O 1
ATOM 3844 N N . GLY B 1 234 ? 7.477 -10.172 -28.688 1 33.69 234 GLY B N 1
ATOM 3845 C CA . GLY B 1 234 ? 6.312 -10.992 -28.984 1 33.69 234 GLY B CA 1
ATOM 3846 C C . GLY B 1 234 ? 5.062 -10.539 -28.25 1 33.69 234 GLY B C 1
ATOM 3847 O O . GLY B 1 234 ? 4.039 -11.219 -28.281 1 33.69 234 GLY B O 1
ATOM 3848 N N . VAL B 1 235 ? 5.039 -9.945 -27.188 1 28.88 235 VAL B N 1
ATOM 3849 C CA . VAL B 1 235 ? 3.752 -10.297 -26.594 1 28.88 235 VAL B CA 1
ATOM 3850 C C . VAL B 1 235 ? 2.635 -9.539 -27.312 1 28.88 235 VAL B C 1
ATOM 3852 O O . VAL B 1 235 ? 2.533 -8.32 -27.188 1 28.88 235 VAL B O 1
ATOM 3855 N N . LYS B 1 236 ? 2.623 -9.906 -28.75 1 31.75 236 LYS B N 1
ATOM 3856 C CA . LYS B 1 236 ? 1.235 -9.703 -29.156 1 31.75 236 LYS B CA 1
ATOM 3857 C C . LYS B 1 236 ? 0.27 -10.305 -28.141 1 31.75 236 LYS B C 1
ATOM 3859 O O . LYS B 1 236 ? 0.291 -11.516 -27.891 1 31.75 236 LYS B O 1
ATOM 3864 N N . VAL B 1 237 ? -0.281 -9.578 -27.203 1 20.61 237 VAL B N 1
ATOM 3865 C CA . VAL B 1 237 ? -1.633 -9.977 -26.828 1 20.61 237 VAL B CA 1
ATOM 3866 C C . VAL B 1 237 ? -2.535 -9.969 -28.062 1 20.61 237 VAL B C 1
ATOM 3868 O O . VAL B 1 237 ? -2.43 -9.086 -28.906 1 20.61 237 VAL B O 1
#

Organism: Leptospira biflexa serovar Patoc (strain Patoc 1 / ATCC 23582 / Paris) (NCBI:txid456481)